Protein AF-A0A7D9IK86-F1 (afdb_monomer_lite)

pLDDT: mean 71.34, std 22.66, range [24.2, 97.75]

Organism: Paramuricea clavata (NCBI:txid317549)

Secondary structure (DSSP, 8-state):
--HHHHHHHHHHHHHHHHHHHHHHHHHHH-TTEEEEEEEEPTTSS-EEEEEEE--TTS---HHHHHHHHHHTTTSEEEEEETTTSTT-EEESS-----S---HHHHHHHHHHHHTHHHHTT-TTEEEEEEEEEEETTEEEEEEEEEEEESSTT-PBTTPPP---TTTSTTSEEEEEEEEE--SSSS-HHHHGGG-S---TT-EEEETT-S-EEE--EEEE-TT--EEEEE-HHHHS------------S------TTS----SS-----------------------------S----EE---TT--PEEEESSPHHHHHHHHHHHHHHHHHHHHHHHHHHS--GGG-------HHHHHHHHHHHHHHHHHHHHHHHHHHHTPPPEEEEEEEEEEEEEEETTEEEEEEEEEEEEPHHHHHHHHHHHHH-TTS----TTSS--SS--SS-----HHHHHHHH---TTS-EEEEEETTTEEEEEEEE-SGGGGG---PPPPP-------------------PPP-PPP-S-HHHHHHHHTT-S---HHHHHHHHHHHTT---PPPPPTT--SSHHHHHHHTSTTGGGSEEEE-SSS-SS-TT-TTPEEEETTS-EEEEEEEEE--SSTT-PEEEEEEHHHHHHHHHHHH---S-EETT---HHHHHHHHHHHHHHHHHHHHHHHHHHHHHHHHHHHHHHHHHHHHHHHHHHHHHTT-

Structure (mmCIF, N/CA/C/O backbone):
data_AF-A0A7D9IK86-F1
#
_entry.id   AF-A0A7D9IK86-F1
#
loop_
_atom_site.group_PDB
_atom_site.id
_atom_site.type_symbol
_atom_site.label_atom_id
_atom_site.label_alt_id
_atom_site.label_comp_id
_atom_site.label_asym_id
_atom_site.label_entity_id
_atom_site.label_seq_id
_atom_site.pdbx_PDB_ins_code
_atom_site.Cartn_x
_atom_site.Cartn_y
_atom_site.Cartn_z
_atom_site.occupancy
_atom_site.B_iso_or_equiv
_atom_site.auth_seq_id
_atom_site.auth_comp_id
_atom_site.auth_asym_id
_atom_site.auth_atom_id
_atom_site.pdbx_PDB_model_num
ATOM 1 N N . PHE A 1 1 ? 12.919 11.404 -40.402 1.00 71.56 1 PHE A N 1
ATOM 2 C CA . PHE A 1 1 ? 11.493 11.167 -40.094 1.00 71.56 1 PHE A CA 1
ATOM 3 C C . PHE A 1 1 ? 10.765 12.501 -40.085 1.00 71.56 1 PHE A C 1
ATOM 5 O O . PHE A 1 1 ? 11.312 13.446 -39.528 1.00 71.56 1 PHE A O 1
ATOM 12 N N . SER A 1 2 ? 9.605 12.622 -40.743 1.00 90.88 2 SER A N 1
ATOM 13 C CA . SER A 1 2 ? 8.832 13.872 -40.695 1.00 90.88 2 SER A CA 1
ATOM 14 C C . SER A 1 2 ? 8.316 14.111 -39.265 1.00 90.88 2 SER A C 1
ATOM 16 O O . SER A 1 2 ? 8.012 13.137 -38.571 1.00 90.88 2 SER A O 1
ATOM 18 N N . PRO A 1 3 ? 8.199 15.371 -38.806 1.00 91.88 3 PRO A N 1
ATOM 19 C CA . PRO A 1 3 ? 7.635 15.691 -37.492 1.00 91.88 3 PRO A CA 1
ATOM 20 C C . PRO A 1 3 ? 6.257 15.055 -37.249 1.00 91.88 3 PRO A C 1
ATOM 22 O O . PRO A 1 3 ? 5.982 14.610 -36.140 1.00 91.88 3 PRO A O 1
ATOM 25 N N . LEU A 1 4 ? 5.444 14.933 -38.306 1.00 90.94 4 LEU A N 1
ATOM 26 C CA . LEU A 1 4 ? 4.126 14.297 -38.271 1.00 90.94 4 LEU A CA 1
ATOM 27 C C . LEU A 1 4 ? 4.201 12.820 -37.844 1.00 90.94 4 LEU A C 1
ATOM 29 O O . LEU A 1 4 ? 3.549 12.436 -36.882 1.00 90.94 4 LEU A O 1
ATOM 33 N N . LYS A 1 5 ? 5.085 12.023 -38.469 1.00 91.56 5 LYS A N 1
ATOM 34 C CA . LYS A 1 5 ? 5.265 10.599 -38.121 1.00 91.56 5 LYS A CA 1
ATOM 35 C C . LYS A 1 5 ? 5.708 10.407 -36.671 1.00 91.56 5 LYS A C 1
ATOM 37 O O . LYS A 1 5 ? 5.304 9.455 -36.018 1.00 91.56 5 LYS A O 1
ATOM 42 N N . LYS A 1 6 ? 6.542 11.319 -36.158 1.00 90.69 6 LYS A N 1
ATOM 43 C CA . LYS A 1 6 ? 6.999 11.282 -34.762 1.00 90.69 6 LYS A CA 1
ATOM 44 C C . LYS A 1 6 ? 5.854 11.589 -33.788 1.00 90.69 6 LYS A C 1
ATOM 46 O O . LYS A 1 6 ? 5.774 10.957 -32.741 1.00 90.69 6 LYS A O 1
ATOM 51 N N . ALA A 1 7 ? 4.982 12.540 -34.128 1.00 91.50 7 ALA A N 1
ATOM 52 C CA . ALA A 1 7 ? 3.805 12.871 -33.327 1.00 91.50 7 ALA A CA 1
ATOM 53 C C . ALA A 1 7 ? 2.773 11.728 -33.324 1.00 91.50 7 ALA A C 1
ATOM 55 O O . ALA A 1 7 ? 2.265 11.378 -32.262 1.00 91.50 7 ALA A O 1
ATOM 56 N N . GLU A 1 8 ? 2.529 11.098 -34.477 1.00 93.25 8 GLU A N 1
ATOM 57 C CA . GLU A 1 8 ? 1.676 9.904 -34.600 1.00 93.25 8 GLU A CA 1
ATOM 58 C C . GLU A 1 8 ? 2.206 8.744 -33.743 1.00 93.25 8 GLU A C 1
ATOM 60 O O . GLU A 1 8 ? 1.452 8.126 -32.994 1.00 93.25 8 GLU A O 1
ATOM 65 N N . GLU A 1 9 ? 3.519 8.490 -33.774 1.00 92.12 9 GLU A N 1
ATOM 66 C CA . GLU A 1 9 ? 4.150 7.449 -32.956 1.00 92.12 9 GLU A CA 1
ATOM 67 C C . GLU A 1 9 ? 4.054 7.747 -31.449 1.00 92.12 9 GLU A C 1
ATOM 69 O O . GLU A 1 9 ? 3.811 6.842 -30.649 1.00 92.12 9 GLU A O 1
ATOM 74 N N . MET A 1 10 ? 4.214 9.012 -31.044 1.00 90.75 10 MET A N 1
ATOM 75 C CA . MET A 1 10 ? 4.038 9.429 -29.647 1.00 90.75 10 MET A CA 1
ATOM 76 C C . MET A 1 10 ? 2.599 9.234 -29.173 1.00 90.75 10 MET A C 1
ATOM 78 O O . MET A 1 10 ? 2.389 8.669 -28.101 1.00 90.75 10 MET A O 1
ATOM 82 N N . LEU A 1 11 ? 1.621 9.650 -29.981 1.00 93.44 11 LEU A N 1
ATOM 83 C CA . LEU A 1 11 ? 0.205 9.479 -29.665 1.00 93.44 11 LEU A CA 1
ATOM 84 C C . LEU A 1 11 ? -0.163 7.994 -29.569 1.00 93.44 11 LEU A C 1
ATOM 86 O O . LEU A 1 11 ? -0.867 7.584 -28.649 1.00 93.44 11 LEU A O 1
ATOM 90 N N . LYS A 1 12 ? 0.367 7.169 -30.478 1.00 93.81 12 LYS A N 1
ATOM 91 C CA . LYS A 1 12 ? 0.191 5.716 -30.444 1.00 93.81 12 LYS A CA 1
ATOM 92 C C . LYS A 1 12 ? 0.750 5.111 -29.153 1.00 93.81 12 LYS A C 1
ATOM 94 O O . LYS A 1 12 ? 0.045 4.364 -28.480 1.00 93.81 12 LYS A O 1
ATOM 99 N N . LYS A 1 13 ? 1.976 5.475 -28.756 1.00 92.88 13 LYS A N 1
ATOM 100 C CA . LYS A 1 13 ? 2.578 5.031 -27.482 1.00 92.88 13 LYS A CA 1
ATOM 101 C C . LYS A 1 13 ? 1.760 5.472 -26.269 1.00 92.88 13 LYS A C 1
ATOM 103 O O . LYS A 1 13 ? 1.597 4.691 -25.337 1.00 92.88 13 LYS A O 1
ATOM 108 N N . GLN A 1 14 ? 1.225 6.692 -26.286 1.00 91.69 14 GLN A N 1
ATOM 109 C CA . GLN A 1 14 ? 0.367 7.197 -25.216 1.00 91.69 14 GLN A CA 1
ATOM 110 C C . GLN A 1 14 ? -0.904 6.351 -25.069 1.00 91.69 14 GLN A C 1
ATOM 112 O O . GLN A 1 14 ? -1.186 5.897 -23.964 1.00 91.69 14 GLN A O 1
ATOM 117 N N . LYS A 1 15 ? -1.605 6.062 -26.175 1.00 95.31 15 LYS A N 1
ATOM 118 C CA . LYS A 1 15 ? -2.797 5.196 -26.169 1.00 95.31 15 LYS A CA 1
ATOM 119 C C . LYS A 1 15 ? -2.499 3.785 -25.661 1.00 95.31 15 LYS A C 1
ATOM 121 O O . LYS A 1 15 ? -3.282 3.224 -24.907 1.00 95.31 15 LYS A O 1
ATOM 126 N N . ILE A 1 16 ? -1.356 3.213 -26.041 1.00 94.94 16 ILE A N 1
ATOM 127 C CA . ILE A 1 16 ? -0.933 1.889 -25.556 1.00 94.94 16 ILE A CA 1
ATOM 128 C C . ILE A 1 16 ? -0.707 1.910 -24.040 1.00 94.94 16 ILE A C 1
ATOM 130 O O . ILE A 1 16 ? -1.156 1.006 -23.339 1.00 94.94 16 ILE A O 1
ATOM 134 N N . ASN A 1 17 ? -0.035 2.939 -23.521 1.00 89.12 17 ASN A N 1
ATOM 135 C CA . ASN A 1 17 ? 0.215 3.068 -22.084 1.00 89.12 17 ASN A CA 1
ATOM 136 C C . ASN A 1 17 ? -1.082 3.263 -21.288 1.00 89.12 17 ASN A C 1
ATOM 138 O O . ASN A 1 17 ? -1.233 2.689 -20.212 1.00 89.12 17 ASN A O 1
ATOM 142 N N . GLU A 1 18 ? -2.021 4.039 -21.826 1.00 92.06 18 GLU A N 1
ATOM 143 C CA . GLU A 1 18 ? -3.348 4.227 -21.243 1.00 92.06 18 GLU A CA 1
ATOM 144 C C . GLU A 1 18 ? -4.137 2.912 -21.195 1.00 92.06 18 GLU A C 1
ATOM 146 O O . GLU A 1 18 ? -4.621 2.528 -20.131 1.00 92.06 18 GLU A O 1
ATOM 151 N N . ALA A 1 19 ? -4.173 2.171 -22.306 1.00 95.31 19 ALA A N 1
ATOM 152 C CA . ALA A 1 19 ? -4.814 0.861 -22.382 1.00 95.31 19 ALA A CA 1
ATOM 153 C C . ALA A 1 19 ? -4.221 -0.130 -21.367 1.00 95.31 19 ALA A C 1
ATOM 155 O O . ALA A 1 19 ? -4.961 -0.806 -20.657 1.00 95.31 19 ALA A O 1
ATOM 156 N N . ARG A 1 20 ? -2.888 -0.178 -21.233 1.00 91.56 20 ARG A N 1
ATOM 157 C CA . ARG A 1 20 ? -2.206 -1.013 -20.226 1.00 91.56 20 ARG A CA 1
ATOM 158 C C . ARG A 1 20 ? -2.574 -0.610 -18.797 1.00 91.56 20 ARG A C 1
ATOM 160 O O . ARG A 1 20 ? -2.841 -1.471 -17.970 1.00 91.56 20 ARG A O 1
ATOM 167 N N . SER A 1 21 ? -2.632 0.690 -18.512 1.00 84.81 21 SER A N 1
ATOM 168 C CA . SER A 1 21 ? -3.032 1.188 -17.192 1.00 84.81 21 SER A CA 1
ATOM 169 C C . SER A 1 21 ? -4.482 0.829 -16.848 1.00 84.81 21 SER A C 1
ATOM 171 O O . SER A 1 21 ? -4.774 0.472 -15.706 1.00 84.81 21 SER A O 1
ATOM 173 N N . LEU A 1 22 ? -5.392 0.904 -17.822 1.00 89.81 22 LEU A N 1
ATOM 174 C CA . LEU A 1 22 ? -6.778 0.460 -17.664 1.00 89.81 22 LEU A CA 1
ATOM 175 C C . LEU A 1 22 ? -6.856 -1.056 -17.442 1.00 89.81 22 LEU A C 1
ATOM 177 O O . LEU A 1 22 ? -7.524 -1.487 -16.509 1.00 89.81 22 LEU A O 1
ATOM 181 N N . ALA A 1 23 ? -6.132 -1.849 -18.240 1.00 92.62 23 ALA A N 1
ATOM 182 C CA . ALA A 1 23 ? -6.052 -3.302 -18.090 1.00 92.62 23 ALA A CA 1
ATOM 183 C C . ALA A 1 23 ? -5.640 -3.715 -16.670 1.00 92.62 23 ALA A C 1
ATOM 185 O O . ALA A 1 23 ? -6.336 -4.508 -16.042 1.00 92.62 23 ALA A O 1
ATOM 186 N N . SER A 1 24 ? -4.564 -3.131 -16.129 1.00 83.38 24 SER A N 1
ATOM 187 C CA . SER A 1 24 ? -4.113 -3.418 -14.762 1.00 83.38 24 SER A CA 1
ATOM 188 C C . SER A 1 24 ? -5.178 -3.095 -13.712 1.00 83.38 24 SER A C 1
ATOM 190 O O . SER A 1 24 ? -5.431 -3.908 -12.828 1.00 83.38 24 SER A O 1
ATOM 192 N N . ARG A 1 25 ? -5.853 -1.942 -13.822 1.00 79.25 25 ARG A N 1
ATOM 193 C CA . ARG A 1 25 ? -6.941 -1.578 -12.896 1.00 79.25 25 ARG A CA 1
ATOM 194 C C . ARG A 1 25 ? -8.123 -2.537 -12.984 1.00 79.25 25 ARG A C 1
ATOM 196 O O . ARG A 1 25 ? -8.694 -2.883 -11.955 1.00 79.25 25 ARG A O 1
ATOM 203 N N . PHE A 1 26 ? -8.470 -2.971 -14.192 1.00 91.69 26 PHE A N 1
ATOM 204 C CA . PHE A 1 26 ? -9.552 -3.922 -14.401 1.00 91.69 26 PHE A CA 1
ATOM 205 C C . PHE A 1 26 ? -9.257 -5.272 -13.751 1.00 91.69 26 PHE A C 1
ATOM 207 O O . PHE A 1 26 ? -10.103 -5.787 -13.027 1.00 91.69 26 PHE A O 1
ATOM 214 N N . MET A 1 27 ? -8.056 -5.818 -13.970 1.00 89.69 27 MET A N 1
ATOM 215 C CA . MET A 1 27 ? -7.642 -7.101 -13.390 1.00 89.69 27 MET A CA 1
ATOM 216 C C . MET A 1 27 ? -7.656 -7.061 -11.859 1.00 89.69 27 MET A C 1
ATOM 218 O O . MET A 1 27 ? -8.155 -7.985 -11.229 1.00 89.69 27 MET A O 1
ATOM 222 N N . LEU A 1 28 ? -7.186 -5.962 -11.257 1.00 76.00 28 LEU A N 1
ATOM 223 C CA . LEU A 1 28 ? -7.213 -5.782 -9.800 1.00 76.00 28 LEU A CA 1
ATOM 224 C C . LEU A 1 28 ? -8.637 -5.759 -9.228 1.00 76.00 28 LEU A C 1
ATOM 226 O O . LEU A 1 28 ? -8.865 -6.272 -8.137 1.00 76.00 28 LEU A O 1
ATOM 230 N N . ALA A 1 29 ? -9.591 -5.175 -9.956 1.00 77.31 29 ALA A N 1
ATOM 231 C CA . ALA A 1 29 ? -10.984 -5.097 -9.525 1.00 77.31 29 ALA A CA 1
ATOM 232 C C . ALA A 1 29 ? -11.783 -6.390 -9.781 1.00 77.31 29 ALA A C 1
ATOM 234 O O . ALA A 1 29 ? -12.860 -6.554 -9.215 1.00 77.31 29 ALA A O 1
ATOM 235 N N . ASN A 1 30 ? -11.286 -7.298 -10.630 1.00 84.50 30 ASN A N 1
ATOM 236 C CA . ASN A 1 30 ? -12.035 -8.460 -11.112 1.00 84.50 30 ASN A CA 1
ATOM 237 C C . ASN A 1 30 ? -11.203 -9.747 -10.968 1.00 84.50 30 ASN A C 1
ATOM 239 O O . ASN A 1 30 ? -10.552 -10.159 -11.927 1.00 84.50 30 ASN A O 1
ATOM 243 N N . PRO A 1 31 ? -11.245 -10.432 -9.810 1.00 78.25 31 PRO A N 1
ATOM 244 C CA . PRO A 1 31 ? -10.368 -11.573 -9.517 1.00 78.25 31 PRO A CA 1
ATOM 245 C C . PRO A 1 31 ? -10.557 -12.801 -10.428 1.00 78.25 31 PRO A C 1
ATOM 247 O O . PRO A 1 31 ? -9.669 -13.647 -10.493 1.00 78.25 31 PRO A O 1
ATOM 250 N N . PHE A 1 32 ? -11.678 -12.913 -11.148 1.00 80.81 32 PHE A N 1
ATOM 251 C CA . PHE A 1 32 ? -11.906 -13.972 -12.148 1.00 80.81 32 PHE A CA 1
ATOM 252 C C . PHE A 1 32 ? -11.280 -13.660 -13.522 1.00 80.81 32 PHE A C 1
ATOM 254 O O . PHE A 1 32 ? -11.192 -14.533 -14.390 1.00 80.81 32 PHE A O 1
ATOM 261 N N . CYS A 1 33 ? -10.850 -12.415 -13.744 1.00 90.38 33 CYS A N 1
ATOM 262 C CA . CYS A 1 33 ? -10.128 -12.013 -14.942 1.00 90.38 33 CYS A CA 1
ATOM 263 C C . CYS A 1 33 ? -8.655 -12.418 -14.802 1.00 90.38 33 CYS A C 1
ATOM 265 O O . CYS A 1 33 ? -7.905 -11.815 -14.040 1.00 90.38 33 CYS A O 1
ATOM 267 N N . ILE A 1 34 ? -8.225 -13.414 -15.577 1.00 88.88 34 ILE A N 1
ATOM 268 C CA . ILE A 1 34 ? -6.842 -13.912 -15.577 1.00 88.88 34 ILE A CA 1
ATOM 269 C C . ILE A 1 34 ? -5.887 -12.911 -16.232 1.00 88.88 34 ILE A C 1
ATOM 271 O O . ILE A 1 34 ? -4.724 -12.826 -15.850 1.00 88.88 34 ILE A O 1
ATOM 275 N N . GLY A 1 35 ? -6.358 -12.159 -17.228 1.00 92.31 35 GLY A N 1
ATOM 276 C CA . GLY A 1 35 ? -5.518 -11.203 -17.940 1.00 92.31 35 GLY A CA 1
ATOM 277 C C . GLY A 1 35 ? -6.316 -10.238 -18.804 1.00 92.31 35 GLY A C 1
ATOM 278 O O . GLY A 1 35 ? -7.325 -10.622 -19.388 1.00 92.31 35 GLY A O 1
ATOM 279 N N . VAL A 1 36 ? -5.840 -9.003 -18.953 1.00 96.00 36 VAL A N 1
ATOM 280 C CA . VAL A 1 36 ? -6.303 -8.090 -20.005 1.00 96.00 36 VAL A CA 1
ATOM 281 C C . VAL A 1 36 ? -5.106 -7.620 -20.814 1.00 96.00 36 VAL A C 1
ATOM 283 O O . VAL A 1 36 ? -4.233 -6.926 -20.297 1.00 96.00 36 VAL A O 1
ATOM 286 N N . ILE A 1 37 ? -5.063 -7.985 -22.096 1.00 96.69 37 ILE A N 1
ATOM 287 C CA . ILE A 1 37 ? -3.929 -7.673 -22.970 1.00 96.69 37 ILE A CA 1
ATOM 288 C C . ILE A 1 37 ? -4.399 -6.781 -24.125 1.00 96.69 37 ILE A C 1
ATOM 290 O O . ILE A 1 37 ? -5.257 -7.197 -24.910 1.00 96.69 37 ILE A O 1
ATOM 294 N N . PRO A 1 38 ? -3.843 -5.563 -24.271 1.00 97.50 38 PRO A N 1
ATOM 295 C CA . PRO A 1 38 ? -4.098 -4.732 -25.435 1.00 97.50 38 PRO A CA 1
ATOM 296 C C . PRO A 1 38 ? -3.314 -5.251 -26.643 1.00 97.50 38 PRO A C 1
ATOM 298 O O . PRO A 1 38 ? -2.097 -5.433 -26.574 1.00 97.50 38 PRO A O 1
ATOM 301 N N . TYR A 1 39 ? -3.985 -5.401 -27.779 1.00 96.94 39 TYR A N 1
ATOM 302 C CA . TYR A 1 39 ? -3.373 -5.744 -29.061 1.00 96.94 39 TYR A CA 1
ATOM 303 C C . TYR A 1 39 ? -3.649 -4.675 -30.113 1.00 96.94 39 TYR A C 1
ATOM 305 O O . TYR A 1 39 ? -4.716 -4.059 -30.144 1.00 96.94 39 TYR A O 1
ATOM 313 N N . GLU A 1 40 ? -2.690 -4.479 -31.013 1.00 95.00 40 GLU A N 1
ATOM 314 C CA . GLU A 1 40 ? -2.892 -3.637 -32.188 1.00 95.00 40 GLU A CA 1
ATOM 315 C C . GLU A 1 40 ? -3.724 -4.382 -33.230 1.00 95.00 40 GLU A C 1
ATOM 317 O O . GLU A 1 40 ? -3.474 -5.550 -33.534 1.00 95.00 40 GLU A O 1
ATOM 322 N N . ASN A 1 41 ? -4.709 -3.700 -33.809 1.00 91.19 41 ASN A N 1
ATOM 323 C CA . ASN A 1 41 ? -5.423 -4.228 -34.960 1.00 91.19 41 ASN A CA 1
ATOM 324 C C . ASN A 1 41 ? -4.627 -3.925 -36.227 1.00 91.19 41 ASN A C 1
ATOM 326 O O . ASN A 1 41 ? -4.424 -2.763 -36.580 1.00 91.19 41 ASN A O 1
ATOM 330 N N . VAL A 1 42 ? -4.206 -4.966 -36.946 1.00 85.25 42 VAL A N 1
ATOM 331 C CA . VAL A 1 42 ? -3.492 -4.799 -38.218 1.00 85.25 42 VAL A CA 1
ATOM 332 C C . VAL A 1 42 ? -4.358 -3.973 -39.179 1.00 85.25 42 VAL A C 1
ATOM 334 O O . VAL A 1 42 ? -5.455 -4.381 -39.557 1.00 85.25 42 VAL A O 1
ATOM 337 N N . GLY A 1 43 ? -3.872 -2.785 -39.549 1.00 84.00 43 GLY A N 1
ATOM 338 C CA . GLY A 1 43 ? -4.555 -1.870 -40.469 1.00 84.00 43 GLY A CA 1
ATOM 339 C C . GLY A 1 43 ? -5.618 -0.951 -39.850 1.00 84.00 43 GLY A C 1
ATOM 340 O O . GLY A 1 43 ? -6.306 -0.267 -40.606 1.00 84.00 43 GLY A O 1
ATOM 341 N N . LYS A 1 44 ? -5.765 -0.899 -38.517 1.00 86.81 44 LYS A N 1
ATOM 342 C CA . LYS A 1 44 ? -6.657 0.054 -37.828 1.00 86.81 44 LYS A CA 1
ATOM 343 C C . LYS A 1 44 ? -5.916 0.792 -36.708 1.00 86.81 44 LYS A C 1
ATOM 345 O O . LYS A 1 44 ? -5.140 0.189 -35.979 1.00 86.81 44 LYS A O 1
ATOM 350 N N . ASP A 1 45 ? -6.237 2.070 -36.503 1.00 88.00 45 ASP A N 1
ATOM 351 C CA . ASP A 1 45 ? -5.698 2.906 -35.407 1.00 88.00 45 ASP A CA 1
ATOM 352 C C . ASP A 1 45 ? -6.374 2.652 -34.041 1.00 88.00 45 ASP A C 1
ATOM 354 O O . ASP A 1 45 ? -6.336 3.489 -33.133 1.00 88.00 45 ASP A O 1
ATOM 358 N N . THR A 1 46 ? -7.022 1.497 -33.886 1.00 93.00 46 THR A N 1
ATOM 359 C CA . THR A 1 46 ? -7.749 1.100 -32.677 1.00 93.00 46 THR A CA 1
ATOM 360 C C . THR A 1 46 ? -7.058 -0.083 -32.013 1.00 93.00 46 THR A C 1
ATOM 362 O O . THR A 1 46 ? -6.616 -1.015 -32.690 1.00 93.00 46 THR A O 1
ATOM 365 N N . LEU A 1 47 ? -7.003 -0.078 -30.683 1.00 96.94 47 LEU A N 1
ATOM 366 C CA . LEU A 1 47 ? -6.545 -1.225 -29.901 1.00 96.94 47 LEU A CA 1
ATOM 367 C C . LEU A 1 47 ? -7.731 -2.138 -29.571 1.00 96.94 47 LEU A C 1
ATOM 369 O O . LEU A 1 47 ? -8.859 -1.665 -29.411 1.00 96.94 47 LEU A O 1
ATOM 373 N N . THR A 1 48 ? -7.459 -3.436 -29.474 1.00 97.69 48 THR A N 1
ATOM 374 C CA . THR A 1 48 ? -8.398 -4.427 -28.942 1.00 97.69 48 THR A CA 1
ATOM 375 C C . THR A 1 48 ? -7.932 -4.867 -27.561 1.00 97.69 48 THR A C 1
ATOM 377 O O . THR A 1 48 ? -6.808 -5.345 -27.428 1.00 97.69 48 THR A O 1
ATOM 380 N N . MET A 1 49 ? -8.787 -4.727 -26.552 1.00 97.75 49 MET A N 1
ATOM 381 C CA . MET A 1 49 ? -8.590 -5.255 -25.204 1.00 97.75 49 MET A CA 1
ATOM 382 C C . MET A 1 49 ? -9.072 -6.702 -25.179 1.00 97.75 49 MET A C 1
ATOM 384 O O . MET A 1 49 ? -10.273 -6.954 -25.193 1.00 97.75 49 MET A O 1
ATOM 388 N N . CYS A 1 50 ? -8.145 -7.656 -25.183 1.00 97.25 50 CYS A N 1
ATOM 389 C CA . CYS A 1 50 ? -8.487 -9.067 -25.023 1.00 97.25 50 CYS A CA 1
ATOM 390 C C . CYS A 1 50 ? -8.594 -9.385 -23.532 1.00 97.25 50 CYS A C 1
ATOM 392 O O . CYS A 1 50 ? -7.590 -9.295 -22.823 1.00 97.25 50 CYS A O 1
ATOM 394 N N . VAL A 1 51 ? -9.798 -9.714 -23.068 1.00 96.50 51 VAL A N 1
ATOM 395 C CA . VAL A 1 51 ? -10.112 -10.030 -21.672 1.00 96.50 51 VAL A CA 1
ATOM 396 C C . VAL A 1 51 ? -10.182 -11.547 -21.526 1.00 96.50 51 VAL A C 1
ATOM 398 O O . VAL A 1 51 ? -11.086 -12.196 -22.056 1.00 96.50 51 VAL A O 1
ATOM 401 N N . TYR A 1 52 ? -9.199 -12.104 -20.825 1.00 94.56 52 TYR A N 1
ATOM 402 C CA . TYR A 1 52 ? -9.045 -13.527 -20.561 1.00 94.56 52 TYR A CA 1
ATOM 403 C C . TYR A 1 52 ? -9.683 -13.864 -19.217 1.00 94.56 52 TYR A C 1
ATOM 405 O O . TYR A 1 52 ? -9.249 -13.361 -18.179 1.00 94.56 52 TYR A O 1
ATOM 413 N N . VAL A 1 53 ? -10.701 -14.718 -19.228 1.00 92.75 53 VAL A N 1
ATOM 414 C CA . VAL A 1 53 ? -11.477 -15.089 -18.039 1.00 92.75 53 VAL A CA 1
ATOM 415 C C . VAL A 1 53 ? -11.428 -16.598 -17.862 1.00 92.75 53 VAL A C 1
ATOM 417 O O . VAL A 1 53 ? -11.540 -17.354 -18.828 1.00 92.75 53 VAL A O 1
ATOM 420 N N . ASP A 1 54 ? -11.262 -17.029 -16.618 1.00 88.56 54 ASP A N 1
ATOM 421 C CA . ASP A 1 54 ? -11.454 -18.420 -16.230 1.00 88.56 54 ASP A CA 1
ATOM 422 C C . ASP A 1 54 ? -12.863 -18.560 -15.656 1.00 88.56 54 ASP A C 1
ATOM 424 O O . ASP A 1 54 ? -13.123 -18.169 -14.520 1.00 88.56 54 ASP A O 1
ATOM 428 N N . SER A 1 55 ? -13.799 -19.029 -16.479 1.00 87.38 55 SER A N 1
ATOM 429 C CA . SER A 1 55 ? -15.213 -19.124 -16.103 1.00 87.38 55 SER A CA 1
ATOM 430 C C . SER A 1 55 ? -15.573 -20.409 -15.353 1.00 87.38 55 SER A C 1
ATOM 432 O O . SER A 1 55 ? -16.753 -20.649 -15.078 1.00 87.38 55 SER A O 1
ATOM 434 N N . ASP A 1 56 ? -14.594 -21.292 -15.127 1.00 83.31 56 ASP A N 1
ATOM 435 C CA . ASP A 1 56 ? -14.815 -22.685 -14.724 1.00 83.31 56 ASP A CA 1
ATOM 436 C C . ASP A 1 56 ? -15.848 -23.409 -15.628 1.00 83.31 56 ASP A C 1
ATOM 438 O O . ASP A 1 56 ? -16.560 -24.317 -15.203 1.00 83.31 56 ASP A O 1
ATOM 442 N N . GLY A 1 57 ? -15.953 -22.989 -16.897 1.00 85.12 57 GLY A N 1
ATOM 443 C CA . GLY A 1 57 ? -16.863 -23.549 -17.898 1.00 85.12 57 GLY A CA 1
ATOM 444 C C . GLY A 1 57 ? -18.271 -22.945 -17.900 1.00 85.12 57 GLY A C 1
ATOM 445 O O . GLY A 1 57 ? -19.066 -23.283 -18.776 1.00 85.12 57 GLY A O 1
ATOM 446 N N . ASN A 1 58 ? -18.583 -22.025 -16.983 1.00 87.75 58 ASN A N 1
ATOM 447 C CA . ASN A 1 58 ? -19.912 -21.411 -16.866 1.00 87.75 58 ASN A CA 1
ATOM 448 C C . ASN A 1 58 ? -20.140 -20.230 -17.827 1.00 87.75 58 ASN A C 1
ATOM 450 O O . ASN A 1 58 ? -21.220 -19.640 -17.841 1.00 87.75 58 ASN A O 1
ATOM 454 N N . GLY A 1 59 ? -19.143 -19.895 -18.650 1.00 91.00 59 GLY A N 1
ATOM 455 C CA . GLY A 1 59 ? -19.157 -18.697 -19.482 1.00 91.00 59 GLY A CA 1
ATOM 456 C C . GLY A 1 59 ? -18.825 -17.433 -18.686 1.00 91.00 59 GLY A C 1
ATOM 457 O O . GLY A 1 59 ? -18.804 -17.418 -17.457 1.00 91.00 59 GLY A O 1
ATOM 458 N N . ILE A 1 60 ? -18.516 -16.353 -19.399 1.00 93.25 60 ILE A N 1
ATOM 459 C CA . ILE A 1 60 ? -18.001 -15.125 -18.785 1.00 93.25 60 ILE A CA 1
ATOM 460 C C . ILE A 1 60 ? -19.104 -14.423 -17.973 1.00 93.25 60 ILE A C 1
ATOM 462 O O . ILE A 1 60 ? -20.123 -14.052 -18.569 1.00 93.25 60 ILE A O 1
ATOM 466 N N . PRO A 1 61 ? -18.901 -14.181 -16.662 1.00 92.62 61 PRO A N 1
ATOM 467 C CA . PRO A 1 61 ? -19.871 -13.496 -15.808 1.00 92.62 61 PRO A CA 1
ATOM 468 C C . PRO A 1 61 ? -20.327 -12.134 -16.360 1.00 92.62 61 PRO A C 1
ATOM 470 O O . PRO A 1 61 ? -19.534 -11.371 -16.916 1.00 92.62 61 PRO A O 1
ATOM 473 N N . GLN A 1 62 ? -21.625 -11.831 -16.235 1.00 95.19 62 GLN A N 1
ATOM 474 C CA . GLN A 1 62 ? -22.228 -10.623 -16.818 1.00 95.19 62 GLN A CA 1
ATOM 475 C C . GLN A 1 62 ? -21.725 -9.332 -16.157 1.00 95.19 62 GLN A C 1
ATOM 477 O O . GLN A 1 62 ? -21.524 -8.333 -16.839 1.00 95.19 62 GLN A O 1
ATOM 482 N N . ASP A 1 63 ? -21.478 -9.363 -14.852 1.00 91.00 63 ASP A N 1
ATOM 483 C CA . ASP A 1 63 ? -20.888 -8.267 -14.082 1.00 91.00 63 ASP A CA 1
ATOM 484 C C . ASP A 1 63 ? -19.492 -7.888 -14.598 1.00 91.00 63 ASP A C 1
ATOM 486 O O . ASP A 1 63 ? -19.219 -6.709 -14.821 1.00 91.00 63 ASP A O 1
ATOM 490 N N . ILE A 1 64 ? -18.644 -8.876 -14.901 1.00 94.06 64 ILE A N 1
ATOM 491 C CA . ILE A 1 64 ? -17.332 -8.656 -15.530 1.00 94.06 64 ILE A CA 1
ATOM 492 C C . ILE A 1 64 ? -17.505 -8.058 -16.928 1.00 94.06 64 ILE A C 1
ATOM 494 O O . ILE A 1 64 ? -16.767 -7.147 -17.312 1.00 94.06 64 ILE A O 1
ATOM 498 N N . GLN A 1 65 ? -18.491 -8.536 -17.695 1.00 96.75 65 GLN A N 1
ATOM 499 C CA . GLN A 1 65 ? -18.794 -7.969 -19.010 1.00 96.75 65 GLN A CA 1
ATOM 500 C C . GLN A 1 65 ? -19.191 -6.501 -18.942 1.00 96.75 65 GLN A C 1
ATOM 502 O O . GLN A 1 65 ? -18.725 -5.703 -19.758 1.00 96.75 65 GLN A O 1
ATOM 507 N N . ASP A 1 66 ? -20.051 -6.149 -17.997 1.00 96.06 66 ASP A N 1
ATOM 508 C CA . ASP A 1 66 ? -20.561 -4.793 -17.850 1.00 96.06 66 ASP A CA 1
ATOM 509 C C . ASP A 1 66 ? -19.463 -3.858 -17.329 1.00 96.06 66 ASP A C 1
ATOM 511 O O . ASP A 1 66 ? -19.235 -2.804 -17.927 1.00 96.06 66 ASP A O 1
ATOM 515 N N . ALA A 1 67 ? -18.682 -4.298 -16.335 1.00 93.38 67 ALA A N 1
ATOM 516 C CA . ALA A 1 67 ? -17.522 -3.564 -15.834 1.00 93.38 67 ALA A CA 1
ATOM 517 C C . ALA A 1 67 ? -16.471 -3.316 -16.930 1.00 93.38 67 ALA A C 1
ATOM 519 O O . ALA A 1 67 ? -15.893 -2.231 -17.009 1.00 93.38 67 ALA A O 1
ATOM 520 N N . ALA A 1 68 ? -16.218 -4.298 -17.805 1.00 96.38 68 ALA A N 1
ATOM 521 C CA . ALA A 1 68 ? -15.254 -4.143 -18.894 1.00 96.38 68 ALA A CA 1
ATOM 522 C C . ALA A 1 68 ? -15.768 -3.182 -19.968 1.00 96.38 68 ALA A C 1
ATOM 524 O O . ALA A 1 68 ? -15.007 -2.352 -20.457 1.00 96.38 68 ALA A O 1
ATOM 525 N N . LYS A 1 69 ? -17.053 -3.271 -20.337 1.00 97.56 69 LYS A N 1
ATOM 526 C CA . LYS A 1 69 ? -17.678 -2.348 -21.302 1.00 97.56 69 LYS A CA 1
ATOM 527 C C . LYS A 1 69 ? -17.650 -0.911 -20.800 1.00 97.56 69 LYS A C 1
ATOM 529 O O . LYS A 1 69 ? -17.431 -0.006 -21.598 1.00 97.56 69 LYS A O 1
ATOM 534 N N . GLU A 1 70 ? -17.856 -0.711 -19.502 1.00 96.56 70 GLU A N 1
ATOM 535 C CA . GLU A 1 70 ? -17.732 0.600 -18.873 1.00 96.56 70 GLU A CA 1
ATOM 536 C C . GLU A 1 70 ? -16.274 1.083 -18.880 1.00 96.56 70 GLU A C 1
ATOM 538 O O . GLU A 1 70 ? -15.985 2.171 -19.378 1.00 96.56 70 GLU A O 1
ATOM 543 N N . MET A 1 71 ? -15.336 0.266 -18.386 1.00 95.81 71 MET A N 1
ATOM 544 C CA . MET A 1 71 ? -13.932 0.666 -18.235 1.00 95.81 71 MET A CA 1
ATOM 545 C C . MET A 1 71 ? -13.195 0.826 -19.573 1.00 95.81 71 MET A C 1
ATOM 547 O O . MET A 1 71 ? -12.291 1.656 -19.685 1.00 95.81 71 MET A O 1
ATOM 551 N N . PHE A 1 72 ? -13.566 0.046 -20.587 1.00 97.06 72 PHE A N 1
ATOM 552 C CA . PHE A 1 72 ? -12.925 0.021 -21.901 1.00 97.06 72 PHE A CA 1
ATOM 553 C C . PHE A 1 72 ? -13.836 0.549 -23.018 1.00 97.06 72 PHE A C 1
ATOM 555 O O . PHE A 1 72 ? -13.694 0.123 -24.161 1.00 97.06 72 PHE A O 1
ATOM 562 N N . ALA A 1 73 ? -14.746 1.483 -22.718 1.00 96.81 73 ALA A N 1
ATOM 563 C CA . ALA A 1 73 ? -15.721 2.020 -23.678 1.00 96.81 73 ALA A CA 1
ATOM 564 C C . ALA A 1 73 ? -15.098 2.568 -24.983 1.00 96.81 73 ALA A C 1
ATOM 566 O O . ALA A 1 73 ? -15.722 2.510 -26.043 1.00 96.81 73 ALA A O 1
ATOM 567 N N . ASP A 1 74 ? -13.854 3.056 -24.918 1.00 95.62 74 ASP A N 1
ATOM 568 C CA . ASP A 1 74 ? -13.105 3.593 -26.063 1.00 95.62 74 ASP A CA 1
ATOM 569 C C . ASP A 1 74 ? -12.324 2.529 -26.863 1.00 95.62 74 ASP A C 1
ATOM 571 O O . ASP A 1 74 ? -11.636 2.851 -27.839 1.00 95.62 74 ASP A O 1
ATOM 575 N N . TYR A 1 75 ? -12.408 1.258 -26.467 1.00 96.31 75 TYR A N 1
ATOM 576 C CA . TYR A 1 75 ? -11.655 0.156 -27.055 1.00 96.31 75 TYR A CA 1
ATOM 577 C C . TYR A 1 75 ? -12.578 -0.944 -27.579 1.00 96.31 75 TYR A C 1
ATOM 579 O O . TYR A 1 75 ? -13.699 -1.141 -27.119 1.00 96.31 75 TYR A O 1
ATOM 587 N N . VAL A 1 76 ? -12.084 -1.714 -28.550 1.00 96.75 76 VAL A N 1
ATOM 588 C CA . VAL A 1 76 ? -12.757 -2.956 -28.946 1.00 96.75 76 VAL A CA 1
ATOM 589 C C . VAL A 1 76 ? -12.449 -4.002 -27.883 1.00 96.75 76 VAL A C 1
ATOM 591 O O . VAL A 1 76 ? -11.283 -4.199 -27.561 1.00 96.75 76 VAL A O 1
ATOM 594 N N . ILE A 1 77 ? -13.460 -4.678 -27.349 1.00 97.62 77 ILE A N 1
ATOM 595 C CA . ILE A 1 77 ? -13.262 -5.754 -26.374 1.00 97.62 77 ILE A CA 1
ATOM 596 C C . ILE A 1 77 ? -13.382 -7.091 -27.098 1.00 97.62 77 ILE A C 1
ATOM 598 O O . ILE A 1 77 ? -14.335 -7.306 -27.848 1.00 97.62 77 ILE A O 1
ATOM 602 N N . ASP A 1 78 ? -12.414 -7.970 -26.869 1.00 96.81 78 ASP A N 1
ATOM 603 C CA . ASP A 1 78 ? -12.428 -9.356 -27.325 1.00 96.81 78 ASP A CA 1
ATOM 604 C C . ASP A 1 78 ? -12.426 -10.276 -26.104 1.00 96.81 78 ASP A C 1
ATOM 606 O O . ASP A 1 78 ? -11.666 -10.069 -25.158 1.00 96.81 78 ASP A O 1
ATOM 610 N N . TRP A 1 79 ? -13.324 -11.251 -26.099 1.00 95.44 79 TRP A N 1
ATOM 611 C CA . TRP A 1 79 ? -13.644 -12.056 -24.926 1.00 95.44 79 TRP A CA 1
ATOM 612 C C . TRP A 1 79 ? -13.074 -13.454 -25.090 1.00 95.44 79 TRP A C 1
ATOM 614 O O . TRP A 1 79 ? -13.423 -14.158 -26.037 1.00 95.44 79 TRP A O 1
ATOM 624 N N . ILE A 1 80 ? -12.217 -13.870 -24.160 1.00 93.50 80 ILE A N 1
ATOM 625 C CA . ILE A 1 80 ? -11.540 -15.162 -24.237 1.00 93.50 80 ILE A CA 1
ATOM 626 C C . ILE A 1 80 ? -11.825 -15.940 -22.959 1.00 93.50 80 ILE A C 1
ATOM 628 O O . ILE A 1 80 ? -11.227 -15.699 -21.913 1.00 93.50 80 ILE A O 1
ATOM 632 N N . ASP A 1 81 ? -12.742 -16.897 -23.064 1.00 91.62 81 ASP A N 1
ATOM 633 C CA . ASP A 1 81 ? -12.962 -17.896 -22.025 1.00 91.62 81 ASP A CA 1
ATOM 634 C C . ASP A 1 81 ? -11.918 -19.011 -22.169 1.00 91.62 81 ASP A C 1
ATOM 636 O O . ASP A 1 81 ? -11.903 -19.759 -23.154 1.00 91.62 81 ASP A O 1
ATOM 640 N N . LEU A 1 82 ? -11.023 -19.101 -21.188 1.00 88.56 82 LEU A N 1
ATOM 641 C CA . LEU A 1 82 ? -9.895 -20.028 -21.210 1.00 88.56 82 LEU A CA 1
ATOM 642 C C . LEU A 1 82 ? -10.335 -21.499 -21.141 1.00 88.56 82 LEU A C 1
ATOM 644 O O . LEU A 1 82 ? -9.625 -22.360 -21.656 1.00 88.56 82 LEU A O 1
ATOM 648 N N . GLN A 1 83 ? -11.512 -21.790 -20.577 1.00 83.75 83 GLN A N 1
ATOM 649 C CA . GLN A 1 83 ? -12.058 -23.151 -20.483 1.00 83.75 83 GLN A CA 1
ATOM 650 C C . GLN A 1 83 ? -12.698 -23.606 -21.799 1.00 83.75 83 GLN A C 1
ATOM 652 O O . GLN A 1 83 ? -12.723 -24.794 -22.115 1.00 83.75 83 GLN A O 1
ATOM 657 N N . GLN A 1 84 ? -13.210 -22.661 -22.591 1.00 84.56 84 GLN A N 1
ATOM 658 C CA . GLN A 1 84 ? -13.892 -22.953 -23.854 1.00 84.56 84 GLN A CA 1
ATOM 659 C C . GLN A 1 84 ? -12.953 -22.951 -25.067 1.00 84.56 84 GLN A C 1
ATOM 661 O O . GLN A 1 84 ? -13.391 -23.268 -26.174 1.00 84.56 84 GLN A O 1
ATOM 666 N N . ARG A 1 85 ? -11.671 -22.606 -24.886 1.00 79.06 85 ARG A N 1
ATOM 667 C CA . ARG A 1 85 ? -10.686 -22.485 -25.968 1.00 79.06 85 ARG A CA 1
ATOM 668 C C . ARG A 1 85 ? -9.814 -23.746 -26.085 1.00 79.06 85 ARG A C 1
ATOM 670 O O . ARG A 1 85 ? -8.777 -23.832 -25.431 1.00 79.06 85 ARG A O 1
ATOM 677 N N . PRO A 1 86 ? -10.136 -24.714 -26.961 1.00 65.12 86 PRO A N 1
ATOM 678 C CA . PRO A 1 86 ? -9.158 -25.720 -27.369 1.00 65.12 86 PRO A CA 1
ATOM 679 C C . PRO A 1 86 ? -8.053 -25.040 -28.206 1.00 65.12 86 PRO A C 1
ATOM 681 O O . PRO A 1 86 ? -8.399 -24.281 -29.113 1.00 65.12 86 PRO A O 1
ATOM 684 N N . PRO A 1 87 ? -6.741 -25.272 -27.976 1.00 60.66 87 PRO A N 1
ATOM 685 C CA . PRO A 1 87 ? -6.081 -26.189 -27.043 1.00 60.66 87 PRO A CA 1
ATOM 686 C C . PRO A 1 87 ? -5.380 -25.460 -25.872 1.00 60.66 87 PRO A C 1
ATOM 688 O O . PRO A 1 87 ? -4.250 -25.813 -25.531 1.00 60.66 87 PRO A O 1
ATOM 691 N N . CYS A 1 88 ? -5.992 -24.427 -25.281 1.00 69.44 88 CYS A N 1
ATOM 692 C CA . CYS A 1 88 ? -5.379 -23.690 -24.175 1.00 69.44 88 CYS A CA 1
ATOM 693 C C . CYS A 1 88 ? -5.170 -24.642 -22.991 1.00 69.44 88 CYS A C 1
ATOM 695 O O . CYS A 1 88 ? -6.119 -25.085 -22.342 1.00 69.44 88 CYS A O 1
ATOM 697 N N . LYS A 1 89 ? -3.915 -25.030 -22.745 1.00 73.62 89 LYS A N 1
ATOM 698 C CA . LYS A 1 89 ? -3.607 -25.973 -21.675 1.00 73.62 89 LYS A CA 1
ATOM 699 C C . LYS A 1 89 ? -3.597 -25.213 -20.358 1.00 73.62 89 LYS A C 1
ATOM 701 O O . LYS A 1 89 ? -2.730 -24.371 -20.131 1.00 73.62 89 LYS A O 1
ATOM 706 N N . ILE A 1 90 ? -4.539 -25.545 -19.486 1.00 72.31 90 ILE A N 1
ATOM 707 C CA . ILE A 1 90 ? -4.532 -25.078 -18.102 1.00 72.31 90 ILE A CA 1
ATOM 708 C C . ILE A 1 90 ? -3.464 -25.874 -17.371 1.00 72.31 90 ILE A C 1
ATOM 710 O O . ILE A 1 90 ? -3.595 -27.084 -17.172 1.00 72.31 90 ILE A O 1
ATOM 714 N N . VAL A 1 91 ? -2.368 -25.210 -17.028 1.00 70.50 91 VAL A N 1
ATOM 715 C CA . VAL A 1 91 ? -1.269 -25.833 -16.293 1.00 70.50 91 VAL A CA 1
ATOM 716 C C . VAL A 1 91 ? -1.412 -25.406 -14.838 1.00 70.50 91 VAL A C 1
ATOM 718 O O . VAL A 1 91 ? -1.076 -24.282 -14.487 1.00 70.50 91 VAL A O 1
ATOM 721 N N . SER A 1 92 ? -1.972 -26.278 -13.998 1.00 63.59 92 SER A N 1
ATOM 722 C CA . SER A 1 92 ? -2.120 -26.045 -12.549 1.00 63.59 92 SER A CA 1
ATOM 723 C C . SER A 1 92 ? -0.862 -26.413 -11.759 1.00 63.59 92 SER A C 1
ATOM 725 O O . SER A 1 92 ? -0.602 -25.882 -10.680 1.00 63.59 92 SER A O 1
ATOM 727 N N . GLU A 1 93 ? -0.066 -27.319 -12.318 1.00 61.50 93 GLU A N 1
ATOM 728 C CA . GLU A 1 93 ? 1.248 -27.702 -11.833 1.00 61.50 93 GLU A CA 1
ATOM 729 C C . GLU A 1 93 ? 2.210 -27.546 -13.003 1.00 61.50 93 GLU A C 1
ATOM 731 O O . GLU A 1 93 ? 2.057 -28.217 -14.029 1.00 61.50 93 GLU A O 1
ATOM 736 N N . LEU A 1 94 ? 3.215 -26.671 -12.862 1.00 62.91 94 LEU A N 1
ATOM 737 C CA . LEU A 1 94 ? 4.392 -26.766 -13.721 1.00 62.91 94 LEU A CA 1
ATOM 738 C C . LEU A 1 94 ? 4.848 -28.211 -13.599 1.00 62.91 94 LEU A C 1
ATOM 740 O O . LEU A 1 94 ? 4.826 -28.688 -12.463 1.00 62.91 94 LEU A O 1
ATOM 744 N N . PRO A 1 95 ? 5.194 -28.904 -14.702 1.00 57.47 95 PRO A N 1
ATOM 745 C CA . PRO A 1 95 ? 5.630 -30.288 -14.645 1.00 57.47 95 PRO A CA 1
ATOM 746 C C . PRO A 1 95 ? 6.696 -30.381 -13.562 1.00 57.47 95 PRO A C 1
ATOM 748 O O . PRO A 1 95 ? 7.840 -29.966 -13.752 1.00 57.47 95 PRO A O 1
ATOM 751 N N . SER A 1 96 ? 6.272 -30.827 -12.374 1.00 46.44 96 SER A N 1
ATOM 752 C CA . SER A 1 96 ? 7.164 -31.004 -11.253 1.00 46.44 96 SER A CA 1
ATOM 753 C C . SER A 1 96 ? 8.153 -32.001 -11.793 1.00 46.44 96 SER A C 1
ATOM 755 O O . SER A 1 96 ? 7.748 -32.956 -12.462 1.00 46.44 96 SER A O 1
ATOM 757 N N . SER A 1 97 ? 9.439 -31.707 -11.636 1.00 46.44 97 SER A N 1
ATOM 758 C CA . SER A 1 97 ? 10.520 -32.584 -12.046 1.00 46.44 97 SER A CA 1
ATOM 759 C C . SER A 1 97 ? 10.215 -33.976 -11.499 1.00 46.44 97 SER A C 1
ATOM 761 O O . SER A 1 97 ? 10.528 -34.300 -10.355 1.00 46.44 97 SER A O 1
ATOM 763 N N . LYS A 1 98 ? 9.517 -34.808 -12.279 1.00 48.16 98 LYS A N 1
ATOM 764 C CA . LYS A 1 98 ? 9.113 -36.153 -11.895 1.00 48.16 98 LYS A CA 1
ATOM 765 C C . LYS A 1 98 ? 10.395 -36.955 -11.923 1.00 48.16 98 LYS A C 1
ATOM 767 O O . LYS A 1 98 ? 10.699 -37.596 -12.915 1.00 48.16 98 LYS A O 1
ATOM 772 N N . LYS A 1 99 ? 11.202 -36.818 -10.868 1.00 47.47 99 LYS A N 1
ATOM 773 C CA . LYS A 1 99 ? 12.483 -37.485 -10.612 1.00 47.47 99 LYS A CA 1
ATOM 774 C C . LYS A 1 99 ? 13.412 -37.638 -11.821 1.00 47.47 99 LYS A C 1
ATOM 776 O O . LYS A 1 99 ? 14.271 -38.515 -11.814 1.00 47.47 99 LYS A O 1
ATOM 781 N N . GLN A 1 100 ? 13.323 -36.775 -12.826 1.00 50.22 100 GLN A N 1
ATOM 782 C CA . GLN A 1 100 ? 14.399 -36.635 -13.787 1.00 50.22 100 GLN A CA 1
ATOM 783 C C . GLN A 1 100 ? 15.422 -35.709 -13.137 1.00 50.22 100 GLN A C 1
ATOM 785 O O . GLN A 1 100 ? 15.415 -34.496 -13.319 1.00 50.22 100 GLN A O 1
ATOM 790 N N . ASN A 1 101 ? 16.279 -36.311 -12.305 1.00 51.25 101 ASN A N 1
ATOM 791 C CA . ASN A 1 101 ? 17.478 -35.714 -11.707 1.00 51.25 101 ASN A CA 1
ATOM 792 C C . ASN A 1 101 ? 18.534 -35.405 -12.792 1.00 51.25 101 ASN A C 1
ATOM 794 O O . ASN A 1 101 ? 19.713 -35.730 -12.647 1.00 51.25 101 ASN A O 1
ATOM 798 N N . GLY A 1 102 ? 18.114 -34.827 -13.917 1.00 77.75 102 GLY A N 1
ATOM 799 C CA . GLY A 1 102 ? 19.002 -34.357 -14.961 1.00 77.75 102 GLY A CA 1
ATOM 800 C C . GLY A 1 102 ? 19.653 -33.071 -14.481 1.00 77.75 102 GLY A C 1
ATOM 801 O O . GLY A 1 102 ? 18.987 -32.044 -14.354 1.00 77.75 102 GLY A O 1
ATOM 802 N N . LYS A 1 103 ? 20.961 -33.120 -14.219 1.00 87.31 103 LYS A N 1
ATOM 803 C CA . LYS A 1 103 ? 21.781 -31.936 -13.919 1.00 87.31 103 LYS A CA 1
ATOM 804 C C . LYS A 1 103 ? 21.511 -30.794 -14.916 1.00 87.31 103 LYS A C 1
ATOM 806 O O . LYS A 1 103 ? 21.431 -29.642 -14.513 1.00 87.31 103 LYS A O 1
ATOM 811 N N . GLU A 1 104 ? 21.282 -31.141 -16.181 1.00 88.88 104 GLU A N 1
ATOM 812 C CA . GLU A 1 104 ? 20.994 -30.213 -17.279 1.00 88.88 104 GLU A CA 1
ATOM 813 C C . GLU A 1 104 ? 19.694 -29.418 -17.083 1.00 88.88 104 GLU A C 1
ATOM 815 O O . GLU A 1 104 ? 19.684 -28.208 -17.286 1.00 88.88 104 GLU A O 1
ATOM 820 N N . LEU A 1 105 ? 18.613 -30.057 -16.623 1.00 88.81 105 LEU A N 1
ATOM 821 C CA . LEU A 1 105 ? 17.320 -29.396 -16.416 1.00 88.81 105 LEU A CA 1
ATOM 822 C C . LEU A 1 105 ? 17.375 -28.447 -15.211 1.00 88.81 105 LEU A C 1
ATOM 824 O O . LEU A 1 105 ? 16.836 -27.347 -15.258 1.00 88.81 105 LEU A O 1
ATOM 828 N N . SER A 1 106 ? 18.113 -28.828 -14.162 1.00 86.94 106 SER A N 1
ATOM 829 C CA . SER A 1 106 ? 18.395 -27.945 -13.022 1.00 86.94 106 SER A CA 1
ATOM 830 C C . SER A 1 106 ? 19.266 -26.745 -13.416 1.00 86.94 106 SER A C 1
ATOM 832 O O . SER A 1 106 ? 18.995 -25.620 -12.989 1.00 86.94 106 SER A O 1
ATOM 834 N N . ASP A 1 107 ? 20.287 -26.960 -14.250 1.00 90.06 107 ASP A N 1
ATOM 835 C CA . ASP A 1 107 ? 21.138 -25.884 -14.760 1.00 90.06 107 ASP A CA 1
ATOM 836 C C . ASP A 1 107 ? 20.358 -24.939 -15.693 1.00 90.06 107 ASP A C 1
ATOM 838 O O . ASP A 1 107 ? 20.549 -23.718 -15.621 1.00 90.06 107 ASP A O 1
ATOM 842 N N . LEU A 1 108 ? 19.420 -25.463 -16.492 1.00 91.19 108 LEU A N 1
ATOM 843 C CA . LEU A 1 108 ? 18.498 -24.654 -17.287 1.00 91.19 108 LEU A CA 1
ATOM 844 C C . LEU A 1 108 ? 17.530 -23.862 -16.405 1.00 91.19 108 LEU A C 1
ATOM 846 O O . LEU A 1 108 ? 17.419 -22.654 -16.596 1.00 91.19 108 LEU A O 1
ATOM 850 N N . SER A 1 109 ? 16.901 -24.476 -15.399 1.00 89.81 109 SER A N 1
ATOM 851 C CA . SER A 1 109 ? 16.023 -23.759 -14.461 1.00 89.81 109 SER A CA 1
ATOM 852 C C . SER A 1 109 ? 16.746 -22.588 -13.795 1.00 89.81 109 SER A C 1
ATOM 854 O O . SER A 1 109 ? 16.253 -21.465 -13.827 1.00 89.81 109 SER A O 1
ATOM 856 N N . ARG A 1 110 ? 17.977 -22.799 -13.308 1.00 88.88 110 ARG A N 1
ATOM 857 C CA . ARG A 1 110 ? 18.807 -21.722 -12.738 1.00 88.88 110 ARG A CA 1
ATOM 858 C C . ARG A 1 110 ? 19.137 -20.635 -13.768 1.00 88.88 110 ARG A C 1
ATOM 860 O O . ARG A 1 110 ? 19.312 -19.466 -13.422 1.00 88.88 110 ARG A O 1
ATOM 867 N N . THR A 1 111 ? 19.278 -21.012 -15.036 1.00 91.12 111 THR A N 1
ATOM 868 C CA . THR A 1 111 ? 19.530 -20.071 -16.134 1.00 91.12 111 THR A CA 1
ATOM 869 C C . THR A 1 111 ? 18.282 -19.246 -16.456 1.00 91.12 111 THR A C 1
ATOM 871 O O . THR A 1 111 ? 18.406 -18.036 -16.649 1.00 91.12 111 THR A O 1
ATOM 874 N N . ILE A 1 112 ? 17.094 -19.859 -16.446 1.00 90.19 112 ILE A N 1
ATOM 875 C CA . ILE A 1 112 ? 15.804 -19.170 -16.577 1.00 90.19 112 ILE A CA 1
ATOM 876 C C . ILE A 1 112 ? 15.617 -18.203 -15.411 1.00 90.19 112 ILE A C 1
ATOM 878 O O . ILE A 1 112 ? 15.389 -17.027 -15.659 1.00 90.19 112 ILE A O 1
ATOM 882 N N . GLU A 1 113 ? 15.816 -18.645 -14.166 1.00 87.00 113 GLU A N 1
ATOM 883 C CA . GLU A 1 113 ? 15.698 -17.808 -12.960 1.00 87.00 113 GLU A CA 1
ATOM 884 C C . GLU A 1 113 ? 16.554 -16.536 -13.047 1.00 87.00 113 GLU A C 1
ATOM 886 O O . GLU A 1 113 ? 16.069 -15.428 -12.824 1.00 87.00 113 GLU A O 1
ATOM 891 N N . LYS A 1 114 ? 17.818 -16.660 -13.478 1.00 87.75 114 LYS A N 1
ATOM 892 C CA . LYS A 1 114 ? 18.715 -15.508 -13.697 1.00 87.75 114 LYS A CA 1
ATOM 893 C C . LYS A 1 114 ? 18.240 -14.556 -14.804 1.00 87.75 114 LYS A C 1
ATOM 895 O O . LYS A 1 114 ? 18.677 -13.404 -14.849 1.00 87.75 114 LYS A O 1
ATOM 900 N N . ASN A 1 115 ? 17.376 -15.022 -15.703 1.00 88.25 115 ASN A N 1
ATOM 901 C CA . ASN A 1 115 ? 16.872 -14.283 -16.858 1.00 88.25 115 ASN A CA 1
ATOM 902 C C . ASN A 1 115 ? 15.349 -14.039 -16.823 1.00 88.25 115 ASN A C 1
ATOM 904 O O . ASN A 1 115 ? 14.812 -13.567 -17.822 1.00 88.25 115 ASN A O 1
ATOM 908 N N . LEU A 1 116 ? 14.665 -14.267 -15.690 1.00 86.50 116 LEU A N 1
ATOM 909 C CA . LEU A 1 116 ? 13.208 -14.071 -15.560 1.00 86.50 116 LEU A CA 1
ATOM 910 C C . LEU A 1 116 ? 12.759 -12.667 -15.986 1.00 86.50 116 LEU A C 1
ATOM 912 O O . LEU A 1 116 ? 11.778 -12.521 -16.705 1.00 86.50 116 LEU A O 1
ATOM 916 N N . HIS A 1 117 ? 13.577 -11.650 -15.704 1.00 82.31 117 HIS A N 1
ATOM 917 C CA . HIS A 1 117 ? 13.358 -10.257 -16.113 1.00 82.31 117 HIS A CA 1
ATOM 918 C C . HIS A 1 117 ? 13.150 -10.027 -17.627 1.00 82.31 117 HIS A C 1
ATOM 920 O O . HIS A 1 117 ? 12.720 -8.937 -18.017 1.00 82.31 117 HIS A O 1
ATOM 926 N N . VAL A 1 118 ? 13.524 -10.986 -18.483 1.00 85.38 118 VAL A N 1
ATOM 927 C CA . VAL A 1 118 ? 13.280 -10.953 -19.937 1.00 85.38 118 VAL A CA 1
ATOM 928 C C . VAL A 1 118 ? 11.827 -11.318 -20.256 1.00 85.38 118 VAL A C 1
ATOM 930 O O . VAL A 1 118 ? 11.245 -10.750 -21.181 1.00 85.38 118 VAL A O 1
ATOM 933 N N . PHE A 1 119 ? 11.247 -12.229 -19.476 1.00 87.69 119 PHE A N 1
ATOM 934 C CA . PHE A 1 119 ? 9.898 -12.760 -19.648 1.00 87.69 119 PHE A CA 1
ATOM 935 C C . PHE A 1 119 ? 8.862 -11.972 -18.846 1.00 87.69 119 PHE A C 1
ATOM 937 O O . PHE A 1 119 ? 7.819 -11.645 -19.397 1.00 87.69 119 PHE A O 1
ATOM 944 N N . ASP A 1 120 ? 9.189 -11.555 -17.617 1.00 80.88 120 ASP A N 1
ATOM 945 C CA . ASP A 1 120 ? 8.283 -10.822 -16.711 1.00 80.88 120 ASP A CA 1
ATOM 946 C C . ASP A 1 120 ? 7.759 -9.499 -17.295 1.00 80.88 120 ASP A C 1
ATOM 948 O O . ASP A 1 120 ? 6.779 -8.932 -16.826 1.00 80.88 120 ASP A O 1
ATOM 952 N N . LYS A 1 121 ? 8.429 -8.965 -18.322 1.00 82.00 121 LYS A N 1
ATOM 953 C CA . LYS A 1 121 ? 8.036 -7.718 -18.994 1.00 82.00 121 LYS A CA 1
ATOM 954 C C . LYS A 1 121 ? 7.071 -7.925 -20.160 1.00 82.00 121 LYS A C 1
ATOM 956 O O . LYS A 1 121 ? 6.722 -6.941 -20.812 1.00 82.00 121 LYS A O 1
ATOM 961 N N . ARG A 1 122 ? 6.719 -9.172 -20.476 1.00 88.69 122 ARG A N 1
ATOM 962 C CA . ARG A 1 122 ? 5.911 -9.540 -21.640 1.00 88.69 122 ARG A CA 1
ATOM 963 C C . ARG A 1 122 ? 4.486 -9.828 -21.200 1.00 88.69 122 ARG A C 1
ATOM 965 O O . ARG A 1 122 ? 4.243 -10.815 -20.520 1.00 88.69 122 ARG A O 1
ATOM 972 N N . LEU A 1 123 ? 3.539 -9.008 -21.648 1.00 90.06 123 LEU A N 1
ATOM 973 C CA . LEU A 1 123 ? 2.129 -9.112 -21.256 1.00 90.06 123 LEU A CA 1
ATOM 974 C C . LEU A 1 123 ? 1.484 -10.439 -21.673 1.00 90.06 123 LEU A C 1
ATOM 976 O O . LEU A 1 123 ? 0.536 -10.884 -21.041 1.00 90.06 123 LEU A O 1
ATOM 980 N N . ASN A 1 124 ? 1.981 -11.059 -22.747 1.00 91.81 124 ASN A N 1
ATOM 981 C CA . ASN A 1 124 ? 1.447 -12.318 -23.271 1.00 91.81 124 ASN A CA 1
ATOM 982 C C . ASN A 1 124 ? 2.057 -13.563 -22.618 1.00 91.81 124 ASN A C 1
ATOM 984 O O . ASN A 1 124 ? 1.581 -14.654 -22.900 1.00 91.81 124 ASN A O 1
ATOM 988 N N . VAL A 1 125 ? 3.110 -13.439 -21.802 1.00 91.56 125 VAL A N 1
ATOM 989 C CA . VAL A 1 125 ? 3.776 -14.591 -21.172 1.00 91.56 125 VAL A CA 1
ATOM 990 C C . VAL A 1 125 ? 3.139 -14.869 -19.814 1.00 91.56 125 VAL A C 1
ATOM 992 O O . VAL A 1 125 ? 3.085 -13.991 -18.962 1.00 91.56 125 VAL A O 1
ATOM 995 N N . THR A 1 126 ? 2.676 -16.100 -19.602 1.00 89.62 126 THR A N 1
ATOM 996 C CA . THR A 1 126 ? 1.982 -16.523 -18.373 1.00 89.62 126 THR A CA 1
ATOM 997 C C . THR A 1 126 ? 2.871 -17.346 -17.444 1.00 89.62 126 THR A C 1
ATOM 999 O O . THR A 1 126 ? 2.677 -17.331 -16.232 1.00 89.62 126 THR A O 1
ATOM 1002 N N . ALA A 1 127 ? 3.851 -18.067 -17.993 1.00 90.12 127 ALA A N 1
ATOM 1003 C CA . ALA A 1 127 ? 4.862 -18.795 -17.234 1.00 90.12 127 ALA A CA 1
ATOM 1004 C C . ALA A 1 127 ? 6.052 -19.177 -18.112 1.00 90.12 127 ALA A C 1
ATOM 1006 O O . ALA A 1 127 ? 5.947 -19.265 -19.336 1.00 90.12 127 ALA A O 1
ATOM 1007 N N . VAL A 1 128 ? 7.181 -19.469 -17.466 1.00 90.50 128 VAL A N 1
ATOM 1008 C CA . VAL A 1 128 ? 8.377 -20.004 -18.120 1.00 90.50 128 VAL A CA 1
ATOM 1009 C C . VAL A 1 128 ? 8.961 -21.119 -17.270 1.00 90.50 128 VAL A C 1
ATOM 1011 O O . VAL A 1 128 ? 9.096 -20.965 -16.057 1.00 90.50 128 VAL A O 1
ATOM 1014 N N . CYS A 1 129 ? 9.325 -22.240 -17.887 1.00 91.69 129 CYS A N 1
ATOM 1015 C CA . CYS A 1 129 ? 9.995 -23.331 -17.188 1.00 91.69 129 CYS A CA 1
ATOM 1016 C C . CYS A 1 129 ? 11.017 -24.054 -18.068 1.00 91.69 129 CYS A C 1
ATOM 1018 O O . CYS A 1 129 ? 10.999 -23.967 -19.295 1.00 91.69 129 CYS A O 1
ATOM 1020 N N . ALA A 1 130 ? 11.933 -24.766 -17.415 1.00 91.75 130 ALA A N 1
ATOM 1021 C CA . ALA A 1 130 ? 12.793 -25.726 -18.086 1.00 91.75 130 ALA A CA 1
ATOM 1022 C C . ALA A 1 130 ? 11.982 -26.995 -18.355 1.00 91.75 130 ALA A C 1
ATOM 1024 O O . ALA A 1 130 ? 11.377 -27.546 -17.432 1.00 91.75 130 ALA A O 1
ATOM 1025 N N . SER A 1 131 ? 11.980 -27.473 -19.593 1.00 91.12 131 SER A N 1
ATOM 1026 C CA . SER A 1 131 ? 11.333 -28.734 -19.943 1.00 91.12 131 SER A CA 1
ATOM 1027 C C . SER A 1 131 ? 11.991 -29.369 -21.159 1.00 91.12 131 SER A C 1
ATOM 1029 O O . SER A 1 131 ? 12.931 -28.839 -21.746 1.00 91.12 131 SER A O 1
ATOM 1031 N N . TYR A 1 132 ? 11.463 -30.510 -21.560 1.00 90.19 132 TYR A N 1
ATOM 1032 C CA . TYR A 1 132 ? 11.720 -31.085 -22.863 1.00 90.19 132 TYR A CA 1
ATOM 1033 C C . TYR A 1 132 ? 10.676 -30.595 -23.866 1.00 90.19 132 TYR A C 1
ATOM 1035 O O . TYR A 1 132 ? 9.547 -30.268 -23.483 1.00 90.19 132 TYR A O 1
ATOM 1043 N N . LYS A 1 133 ? 11.076 -30.487 -25.132 1.00 88.88 133 LYS A N 1
ATOM 1044 C CA . LYS A 1 133 ? 10.211 -30.025 -26.218 1.00 88.88 133 LYS A CA 1
ATOM 1045 C C . LYS A 1 133 ? 9.071 -31.013 -26.441 1.00 88.88 133 LYS A C 1
ATOM 1047 O O . LYS A 1 133 ? 9.298 -32.223 -26.420 1.00 88.88 133 LYS A O 1
ATOM 1052 N N . VAL A 1 134 ? 7.864 -30.515 -26.702 1.00 80.75 134 VAL A N 1
ATOM 1053 C CA . VAL A 1 134 ? 6.711 -31.370 -27.011 1.00 80.75 134 VAL A CA 1
ATOM 1054 C C . VAL A 1 134 ? 6.257 -31.147 -28.452 1.00 80.75 134 VAL A C 1
ATOM 1056 O O . VAL A 1 134 ? 5.725 -30.094 -28.792 1.00 80.75 134 VAL A O 1
ATOM 1059 N N . THR A 1 135 ? 6.385 -32.173 -29.292 1.00 80.62 135 THR A N 1
ATOM 1060 C CA . THR A 1 135 ? 5.871 -32.171 -30.673 1.00 80.62 135 THR A CA 1
ATOM 1061 C C . THR A 1 135 ? 4.799 -33.251 -30.801 1.00 80.62 135 THR A C 1
ATOM 1063 O O . THR A 1 135 ? 5.005 -34.383 -30.368 1.00 80.62 135 THR A O 1
ATOM 1066 N N . ASP A 1 136 ? 3.630 -32.924 -31.359 1.00 80.56 136 ASP A N 1
ATOM 1067 C CA . ASP A 1 136 ? 2.512 -33.870 -31.541 1.00 80.56 136 ASP A CA 1
ATOM 1068 C C . ASP A 1 136 ? 2.137 -34.646 -30.261 1.00 80.56 136 ASP A C 1
ATOM 1070 O O . ASP A 1 136 ? 1.892 -35.855 -30.284 1.00 80.56 136 ASP A O 1
ATOM 1074 N N . PHE A 1 137 ? 2.108 -33.941 -29.123 1.00 75.19 137 PHE A N 1
ATOM 1075 C CA . PHE A 1 137 ? 1.827 -34.494 -27.789 1.00 75.19 137 PHE A CA 1
ATOM 1076 C C . PHE A 1 137 ? 2.840 -35.544 -27.295 1.00 75.19 137 PHE A C 1
ATOM 1078 O O . PHE A 1 137 ? 2.562 -36.255 -26.328 1.00 75.19 137 PHE A O 1
ATOM 1085 N N . LYS A 1 138 ? 4.016 -35.640 -27.924 1.00 77.44 138 LYS A N 1
ATOM 1086 C CA . LYS A 1 138 ? 5.130 -36.485 -27.486 1.00 77.44 138 LYS A CA 1
ATOM 1087 C C . LYS A 1 138 ? 6.285 -35.619 -27.007 1.00 77.44 138 LYS A C 1
ATOM 1089 O O . LYS A 1 138 ? 6.710 -34.701 -27.701 1.00 77.44 138 LYS A O 1
ATOM 1094 N N . GLU A 1 139 ? 6.770 -35.929 -25.813 1.00 79.38 139 GLU A N 1
ATOM 1095 C CA . GLU A 1 139 ? 7.986 -35.344 -25.253 1.00 79.38 139 GLU A CA 1
ATOM 1096 C C . GLU A 1 139 ? 9.197 -35.871 -26.040 1.00 79.38 139 GLU A C 1
ATOM 1098 O O . GLU A 1 139 ? 9.352 -37.081 -26.217 1.00 79.38 139 GLU A O 1
ATOM 1103 N N . GLU A 1 140 ? 10.004 -34.964 -26.583 1.00 87.94 140 GLU A N 1
ATOM 1104 C CA . GLU A 1 140 ? 11.258 -35.264 -27.279 1.00 87.94 140 GLU A CA 1
ATOM 1105 C C . GLU A 1 140 ? 12.440 -35.146 -26.309 1.00 87.94 140 GLU A C 1
ATOM 1107 O O . GLU A 1 140 ? 12.406 -34.324 -25.408 1.00 87.94 140 GLU A O 1
ATOM 1112 N N . ASP A 1 141 ? 13.561 -35.832 -26.543 1.00 87.06 141 ASP A N 1
ATOM 1113 C CA . ASP A 1 141 ? 14.771 -35.711 -25.697 1.00 87.06 141 ASP A CA 1
ATOM 1114 C C . ASP A 1 141 ? 15.523 -34.362 -25.855 1.00 87.06 141 ASP A C 1
ATOM 1116 O O . ASP A 1 141 ? 16.693 -34.230 -25.490 1.00 87.06 141 ASP A O 1
ATOM 1120 N N . THR A 1 142 ? 14.876 -33.336 -26.416 1.00 91.06 142 THR A N 1
ATOM 1121 C CA . THR A 1 142 ? 15.472 -32.015 -26.648 1.00 91.06 142 THR A CA 1
ATOM 1122 C C . THR A 1 142 ? 15.120 -31.066 -25.509 1.00 91.06 142 THR A C 1
ATOM 1124 O O . THR A 1 142 ? 13.972 -30.642 -25.376 1.00 91.06 142 THR A O 1
ATOM 1127 N N . LEU A 1 143 ? 16.118 -30.694 -24.707 1.00 91.88 143 LEU A N 1
ATOM 1128 C CA . LEU A 1 143 ? 15.969 -29.724 -23.623 1.00 91.88 143 LEU A CA 1
ATOM 1129 C C . LEU A 1 143 ? 15.664 -28.316 -24.172 1.00 91.88 143 LEU A C 1
ATOM 1131 O O . LEU A 1 143 ? 16.350 -27.818 -25.070 1.00 91.88 143 LEU A O 1
ATOM 1135 N N . CYS A 1 144 ? 14.649 -27.661 -23.615 1.00 92.50 144 CYS A N 1
ATOM 1136 C CA . CYS A 1 144 ? 14.157 -26.367 -24.071 1.00 92.50 144 CYS A CA 1
ATOM 1137 C C . CYS A 1 144 ? 13.616 -25.500 -22.920 1.00 92.50 144 CYS A C 1
ATOM 1139 O O . CYS A 1 144 ? 13.310 -25.970 -21.822 1.00 92.50 144 CYS A O 1
ATOM 1141 N N . VAL A 1 145 ? 13.510 -24.201 -23.181 1.00 92.12 145 VAL A N 1
ATOM 1142 C CA . VAL A 1 145 ? 12.763 -23.255 -22.356 1.00 92.12 145 VAL A CA 1
ATOM 1143 C C . VAL A 1 145 ? 11.328 -23.240 -22.868 1.00 92.12 145 VAL A C 1
ATOM 1145 O O . VAL A 1 145 ? 11.069 -22.718 -23.955 1.00 92.12 145 VAL A O 1
ATOM 1148 N N . THR A 1 146 ? 10.397 -23.784 -22.091 1.00 91.25 146 THR A N 1
ATOM 1149 C CA . THR A 1 146 ? 8.977 -23.670 -22.416 1.00 91.25 146 THR A CA 1
ATOM 1150 C C . THR A 1 146 ? 8.451 -22.331 -21.935 1.00 91.25 146 THR A C 1
ATOM 1152 O O . THR A 1 146 ? 8.563 -22.001 -20.754 1.00 91.25 146 THR A O 1
ATOM 1155 N N . VAL A 1 147 ? 7.878 -21.561 -22.856 1.00 91.06 147 VAL A N 1
ATOM 1156 C CA . VAL A 1 147 ? 7.252 -20.264 -22.596 1.00 91.06 147 VAL A CA 1
ATOM 1157 C C . VAL A 1 147 ? 5.758 -20.423 -22.825 1.00 91.06 147 VAL A C 1
ATOM 1159 O O . VAL A 1 147 ? 5.303 -20.579 -23.960 1.00 91.06 147 VAL A O 1
ATOM 1162 N N . PHE A 1 148 ? 4.992 -20.390 -21.743 1.00 90.50 148 PHE A N 1
ATOM 1163 C CA . PHE A 1 148 ? 3.540 -20.383 -21.811 1.00 90.50 148 PHE A CA 1
ATOM 1164 C C . PHE A 1 148 ? 3.066 -18.979 -22.165 1.00 90.50 148 PHE A C 1
ATOM 1166 O O . PHE A 1 148 ? 3.488 -18.000 -21.545 1.00 90.50 148 PHE A O 1
ATOM 1173 N N . VAL A 1 149 ? 2.212 -18.883 -23.180 1.00 91.19 149 VAL A N 1
ATOM 1174 C CA . VAL A 1 149 ? 1.625 -17.623 -23.638 1.00 91.19 149 VAL A CA 1
ATOM 1175 C C . VAL A 1 149 ? 0.109 -17.721 -23.722 1.00 91.19 149 VAL A C 1
ATOM 1177 O O . VAL A 1 149 ? -0.425 -18.803 -23.975 1.00 91.19 149 VAL A O 1
ATOM 1180 N N . MET A 1 150 ? -0.586 -16.595 -23.553 1.00 90.50 150 MET A N 1
ATOM 1181 C CA . MET A 1 150 ? -2.047 -16.566 -23.694 1.00 90.50 150 MET A CA 1
ATOM 1182 C C . MET A 1 150 ? -2.485 -16.881 -25.131 1.00 90.50 150 MET A C 1
ATOM 1184 O O . MET A 1 150 ? -3.434 -17.635 -25.337 1.00 90.50 150 MET A O 1
ATOM 1188 N N . GLU A 1 151 ? -1.780 -16.335 -26.127 1.00 89.50 151 GLU A N 1
ATOM 1189 C CA . GLU A 1 151 ? -2.087 -16.526 -27.551 1.00 89.50 151 GLU A CA 1
ATOM 1190 C C . GLU A 1 151 ? -0.811 -16.551 -28.410 1.00 89.50 151 GLU A C 1
ATOM 1192 O O . GLU A 1 151 ? 0.044 -15.666 -28.310 1.00 89.50 151 GLU A O 1
ATOM 1197 N N . LYS A 1 152 ? -0.666 -17.553 -29.285 1.00 89.94 152 LYS A N 1
ATOM 1198 C CA . LYS A 1 152 ? 0.448 -17.654 -30.240 1.00 89.94 152 LYS A CA 1
ATOM 1199 C C . LYS A 1 152 ? 0.244 -16.738 -31.440 1.00 89.94 152 LYS A C 1
ATOM 1201 O O . LYS A 1 152 ? -0.866 -16.503 -31.901 1.00 89.94 152 LYS A O 1
ATOM 1206 N N . GLY A 1 153 ? 1.358 -16.275 -32.007 1.00 88.69 153 GLY A N 1
ATOM 1207 C CA . GLY A 1 153 ? 1.361 -15.519 -33.264 1.00 88.69 153 GLY A CA 1
ATOM 1208 C C . GLY A 1 153 ? 0.803 -14.098 -33.156 1.00 88.69 153 GLY A C 1
ATOM 1209 O O . GLY A 1 153 ? 0.643 -13.435 -34.180 1.00 88.69 153 GLY A O 1
ATOM 1210 N N . ARG A 1 154 ? 0.527 -13.615 -31.937 1.00 90.12 154 ARG A N 1
ATOM 1211 C CA . ARG A 1 154 ? 0.027 -12.265 -31.686 1.00 90.12 154 ARG A CA 1
ATOM 1212 C C . ARG A 1 154 ? 0.883 -11.557 -30.638 1.00 90.12 154 ARG A C 1
ATOM 1214 O O . ARG A 1 154 ? 1.016 -12.017 -29.507 1.00 90.12 154 ARG A O 1
ATOM 1221 N N . VAL A 1 155 ? 1.455 -10.417 -31.017 1.00 91.31 155 VAL A N 1
ATOM 1222 C CA . VAL A 1 155 ? 2.317 -9.602 -30.148 1.00 91.31 155 VAL A CA 1
ATOM 1223 C C . VAL A 1 155 ? 1.480 -8.510 -29.475 1.00 91.31 155 VAL A C 1
ATOM 1225 O O . VAL A 1 155 ? 0.773 -7.786 -30.185 1.00 91.31 155 VAL A O 1
ATOM 1228 N N . PRO A 1 156 ? 1.528 -8.359 -28.136 1.00 95.12 156 PRO A N 1
ATOM 1229 C CA . PRO A 1 156 ? 0.848 -7.268 -27.444 1.00 95.12 156 PRO A CA 1
ATOM 1230 C C . PRO A 1 156 ? 1.252 -5.894 -27.973 1.00 95.12 156 PRO A C 1
ATOM 1232 O O . PRO A 1 156 ? 2.388 -5.665 -28.393 1.00 95.12 156 PRO A O 1
ATOM 1235 N N . ALA A 1 157 ? 0.329 -4.941 -27.905 1.00 95.25 157 ALA A N 1
ATOM 1236 C CA . ALA A 1 157 ? 0.561 -3.588 -28.379 1.00 95.25 157 ALA A CA 1
ATOM 1237 C C . ALA A 1 157 ? 1.758 -2.951 -27.662 1.00 95.25 157 ALA A C 1
ATOM 1239 O O . ALA A 1 157 ? 1.821 -2.936 -26.430 1.00 95.25 157 ALA A O 1
ATOM 1240 N N . GLY A 1 158 ? 2.704 -2.411 -28.434 1.00 91.62 158 GLY A N 1
ATOM 1241 C CA . GLY A 1 158 ? 3.934 -1.804 -27.919 1.00 91.62 158 GLY A CA 1
ATOM 1242 C C . GLY A 1 158 ? 5.032 -2.792 -27.515 1.00 91.62 158 GLY A C 1
ATOM 1243 O O . GLY A 1 158 ? 6.058 -2.358 -26.993 1.00 91.62 158 GLY A O 1
ATOM 1244 N N . GLU A 1 159 ? 4.843 -4.092 -27.743 1.00 91.75 159 GLU A N 1
ATOM 1245 C CA . GLU A 1 159 ? 5.900 -5.095 -27.624 1.00 91.75 159 GLU A CA 1
ATOM 1246 C C . GLU A 1 159 ? 6.462 -5.473 -28.995 1.00 91.75 159 GLU A C 1
ATOM 1248 O O . GLU A 1 159 ? 5.850 -5.242 -30.035 1.00 91.75 159 GLU A O 1
ATOM 1253 N N . THR A 1 160 ? 7.659 -6.047 -28.988 1.00 87.81 160 THR A N 1
ATOM 1254 C CA . THR A 1 160 ? 8.237 -6.734 -30.147 1.00 87.81 160 THR A CA 1
ATOM 1255 C C . THR A 1 160 ? 8.111 -8.237 -29.961 1.00 87.81 160 THR A C 1
ATOM 1257 O O . THR A 1 160 ? 7.930 -8.698 -28.829 1.00 87.81 160 THR A O 1
ATOM 1260 N N . ASP A 1 161 ? 8.298 -9.005 -31.032 1.00 80.62 161 ASP A N 1
ATOM 1261 C CA . ASP A 1 161 ? 8.561 -10.434 -30.886 1.00 80.62 161 ASP A CA 1
ATOM 1262 C C . ASP A 1 161 ? 9.714 -10.669 -29.901 1.00 80.62 161 ASP A C 1
ATOM 1264 O O . ASP A 1 161 ? 10.576 -9.804 -29.667 1.00 80.62 161 ASP A O 1
ATOM 1268 N N . ILE A 1 162 ? 9.678 -11.825 -29.242 1.00 71.19 162 ILE A N 1
ATOM 1269 C CA . ILE A 1 162 ? 10.697 -12.183 -28.265 1.00 71.19 162 ILE A CA 1
ATOM 1270 C C . ILE A 1 162 ? 11.963 -12.588 -29.032 1.00 71.19 162 ILE A C 1
ATOM 1272 O O . ILE A 1 162 ? 12.214 -13.762 -29.282 1.00 71.19 162 ILE A O 1
ATOM 1276 N N . GLU A 1 163 ? 12.760 -11.596 -29.421 1.00 66.25 163 GLU A N 1
ATOM 1277 C CA . GLU A 1 163 ? 14.115 -11.789 -29.940 1.00 66.25 163 GLU A CA 1
ATOM 1278 C C . GLU A 1 163 ? 15.008 -12.235 -28.769 1.00 66.25 163 GLU A C 1
ATOM 1280 O O . GLU A 1 163 ? 15.624 -11.435 -28.067 1.00 66.25 163 GLU A O 1
ATOM 1285 N N . LEU A 1 164 ? 15.017 -13.540 -28.481 1.00 62.41 164 LEU A N 1
ATOM 1286 C CA . LEU A 1 164 ? 15.745 -14.162 -27.358 1.00 62.41 164 LEU A CA 1
ATOM 1287 C C . LEU A 1 164 ? 17.262 -14.290 -27.610 1.00 62.41 164 LEU A C 1
ATOM 1289 O O . LEU A 1 164 ? 17.965 -15.001 -26.889 1.00 62.41 164 LEU A O 1
ATOM 1293 N N . GLU A 1 165 ? 17.765 -13.561 -28.606 1.00 53.56 165 GLU A N 1
ATOM 1294 C CA . GLU A 1 165 ? 18.919 -13.914 -29.437 1.00 53.56 165 GLU A CA 1
ATOM 1295 C C . GLU A 1 165 ? 20.307 -13.660 -28.827 1.00 53.56 165 GLU A C 1
ATOM 1297 O O . GLU A 1 165 ? 21.301 -13.795 -29.534 1.00 53.56 165 GLU A O 1
ATOM 1302 N N . GLU A 1 166 ? 20.450 -13.335 -27.536 1.00 57.06 166 GLU A N 1
ATOM 1303 C CA . GLU A 1 166 ? 21.799 -13.128 -26.965 1.00 57.06 166 GLU A CA 1
ATOM 1304 C C . GLU A 1 166 ? 22.091 -13.851 -25.643 1.00 57.06 166 GLU A C 1
ATOM 1306 O O . GLU A 1 166 ? 23.247 -14.192 -25.395 1.00 57.06 166 GLU A O 1
ATOM 1311 N N . LYS A 1 167 ? 21.097 -14.134 -24.786 1.00 57.75 167 LYS A N 1
ATOM 1312 C CA . LYS A 1 167 ? 21.366 -14.654 -23.421 1.00 57.75 167 LYS A CA 1
ATOM 1313 C C . LYS A 1 167 ? 20.993 -16.113 -23.183 1.00 57.75 167 LYS A C 1
ATOM 1315 O O . LYS A 1 167 ? 21.556 -16.734 -22.284 1.00 57.75 167 LYS A O 1
ATOM 1320 N N . LEU A 1 168 ? 20.066 -16.659 -23.967 1.00 70.81 168 LEU A N 1
ATOM 1321 C CA . LEU A 1 168 ? 19.565 -18.031 -23.810 1.00 70.81 168 LEU A CA 1
ATOM 1322 C C . LEU A 1 168 ? 19.874 -18.922 -25.025 1.00 70.81 168 LEU A C 1
ATOM 1324 O O . LEU A 1 168 ? 19.457 -20.072 -25.043 1.00 70.81 168 LEU A O 1
ATOM 1328 N N . ASN A 1 169 ? 20.665 -18.421 -25.986 1.00 66.62 169 ASN A N 1
ATOM 1329 C CA . ASN A 1 169 ? 20.938 -18.992 -27.318 1.00 66.62 169 ASN A CA 1
ATOM 1330 C C . ASN A 1 169 ? 21.334 -20.470 -27.401 1.00 66.62 169 ASN A C 1
ATOM 1332 O O . ASN A 1 169 ? 21.304 -21.041 -28.488 1.00 66.62 169 ASN A O 1
ATOM 1336 N N . HIS A 1 170 ? 21.756 -21.094 -26.305 1.00 82.12 170 HIS A N 1
ATOM 1337 C CA . HIS A 1 170 ? 22.101 -22.514 -26.309 1.00 82.12 170 HIS A CA 1
ATOM 1338 C C . HIS A 1 170 ? 20.897 -23.433 -26.066 1.00 82.12 170 HIS A C 1
ATOM 1340 O O . HIS A 1 170 ? 21.017 -24.634 -26.292 1.00 82.12 170 HIS A O 1
ATOM 1346 N N . TYR A 1 171 ? 19.751 -22.891 -25.646 1.00 87.44 171 TYR A N 1
ATOM 1347 C CA . TYR A 1 171 ? 18.528 -23.650 -25.405 1.00 87.44 171 TYR A CA 1
ATOM 1348 C C . TYR A 1 171 ? 17.468 -23.310 -26.451 1.00 87.44 171 TYR A C 1
ATOM 1350 O O . TYR A 1 171 ? 17.282 -22.149 -26.814 1.00 87.44 171 TYR A O 1
ATOM 1358 N N . GLN A 1 172 ? 16.765 -24.334 -26.939 1.00 89.19 172 GLN A N 1
ATOM 1359 C CA . GLN A 1 172 ? 15.603 -24.127 -27.802 1.00 89.19 172 GLN A CA 1
ATOM 1360 C C . GLN A 1 172 ? 14.449 -23.533 -26.994 1.00 89.19 172 GLN A C 1
ATOM 1362 O O . GLN A 1 172 ? 14.374 -23.735 -25.784 1.00 89.19 172 GLN A O 1
ATOM 1367 N N . PHE A 1 173 ? 13.540 -22.835 -27.665 1.00 88.56 173 PHE A N 1
ATOM 1368 C CA . PHE A 1 173 ? 12.304 -22.349 -27.065 1.00 88.56 173 PHE A CA 1
ATOM 1369 C C . PHE A 1 173 ? 11.127 -23.163 -27.572 1.00 88.56 173 PHE A C 1
ATOM 1371 O O . PHE A 1 173 ? 11.002 -23.382 -28.777 1.00 88.56 173 PHE A O 1
ATOM 1378 N N . ASP A 1 174 ? 10.262 -23.567 -26.652 1.00 90.19 174 ASP A N 1
ATOM 1379 C CA . ASP A 1 174 ? 8.968 -24.154 -26.969 1.00 90.19 174 ASP A CA 1
ATOM 1380 C C . ASP A 1 174 ? 7.879 -23.194 -26.487 1.00 90.19 174 ASP A C 1
ATOM 1382 O O . ASP A 1 174 ? 7.634 -23.031 -25.293 1.00 90.19 174 ASP A O 1
ATOM 1386 N N . VAL A 1 175 ? 7.270 -22.461 -27.418 1.00 89.19 175 VAL A N 1
ATOM 1387 C CA . VAL A 1 175 ? 6.160 -21.568 -27.077 1.00 89.19 175 VAL A CA 1
ATOM 1388 C C . VAL A 1 175 ? 4.902 -22.419 -27.037 1.00 89.19 175 VAL A C 1
ATOM 1390 O O . VAL A 1 175 ? 4.573 -23.070 -28.028 1.00 89.19 175 VAL A O 1
ATOM 1393 N N . VAL A 1 176 ? 4.167 -22.395 -25.930 1.00 87.31 176 VAL A N 1
ATOM 1394 C CA . VAL A 1 176 ? 2.956 -23.202 -25.719 1.00 87.31 176 VAL A CA 1
ATOM 1395 C C . VAL A 1 176 ? 1.790 -22.275 -25.391 1.00 87.31 176 VAL A C 1
ATOM 1397 O O . VAL A 1 176 ? 1.927 -21.388 -24.558 1.00 87.31 176 VAL A O 1
ATOM 1400 N N . GLU A 1 177 ? 0.642 -22.463 -26.050 1.00 88.81 177 GLU A N 1
ATOM 1401 C CA . GLU A 1 177 ? -0.574 -21.748 -25.647 1.00 88.81 177 GLU A CA 1
ATOM 1402 C C . GLU A 1 177 ? -1.103 -22.384 -24.372 1.00 88.81 177 GLU A C 1
ATOM 1404 O O . GLU A 1 177 ? -1.414 -23.577 -24.323 1.00 88.81 177 GLU A O 1
ATOM 1409 N N . GLY A 1 178 ? -1.183 -21.581 -23.330 1.00 86.50 178 GLY A N 1
ATOM 1410 C CA . GLY A 1 178 ? -1.592 -22.037 -22.024 1.00 86.50 178 GLY A CA 1
ATOM 1411 C C . GLY A 1 178 ? -1.430 -20.919 -21.023 1.00 86.50 178 GLY A C 1
ATOM 1412 O O . GLY A 1 178 ? -0.565 -20.050 -21.155 1.00 86.50 178 GLY A O 1
ATOM 1413 N N . TYR A 1 179 ? -2.261 -20.964 -19.997 1.00 82.88 179 TYR A N 1
ATOM 1414 C CA . TYR A 1 179 ? -2.051 -20.136 -18.832 1.00 82.88 179 TYR A CA 1
ATOM 1415 C C . TYR A 1 179 ? -1.670 -21.032 -17.667 1.00 82.88 179 TYR A C 1
ATOM 1417 O O . TYR A 1 179 ? -2.227 -22.115 -17.446 1.00 82.88 179 TYR A O 1
ATOM 1425 N N . TYR A 1 180 ? -0.663 -20.579 -16.940 1.00 76.19 180 TYR A N 1
ATOM 1426 C CA . TYR A 1 180 ? -0.315 -21.182 -15.679 1.00 76.19 180 TYR A CA 1
ATOM 1427 C C . TYR A 1 180 ? -1.285 -20.649 -14.628 1.00 76.19 180 TYR A C 1
ATOM 1429 O O . TYR A 1 180 ? -1.142 -19.520 -14.154 1.00 76.19 180 TYR A O 1
ATOM 1437 N N . LYS A 1 181 ? -2.301 -21.450 -14.283 1.00 68.12 181 LYS A N 1
ATOM 1438 C CA . LYS A 1 181 ? -3.161 -21.173 -13.130 1.00 68.12 181 LYS A CA 1
ATOM 1439 C C . LYS A 1 181 ? -2.313 -21.481 -11.911 1.00 68.12 181 LYS A C 1
ATOM 1441 O O . LYS A 1 181 ? -2.313 -22.610 -11.425 1.00 68.12 181 LYS A O 1
ATOM 1446 N N . SER A 1 182 ? -1.526 -20.500 -11.471 1.00 52.44 182 SER A N 1
ATOM 1447 C CA . SER A 1 182 ? -0.767 -20.635 -10.239 1.00 52.44 182 SER A CA 1
ATOM 1448 C C . SER A 1 182 ? -1.757 -21.020 -9.145 1.00 52.44 182 SER A C 1
ATOM 1450 O O . SER A 1 182 ? -2.612 -20.236 -8.741 1.00 52.44 182 SER A O 1
ATOM 1452 N N . THR A 1 183 ? -1.663 -22.262 -8.678 1.00 45.50 183 THR A N 1
ATOM 1453 C CA . THR A 1 183 ? -2.412 -22.740 -7.511 1.00 45.50 183 THR A CA 1
ATOM 1454 C C . THR A 1 183 ? -2.000 -21.974 -6.249 1.00 45.50 183 THR A C 1
ATOM 1456 O O . THR A 1 183 ? -2.704 -22.003 -5.243 1.00 45.50 183 THR A O 1
ATOM 1459 N N . ARG A 1 184 ? -0.901 -21.205 -6.319 1.00 41.66 184 ARG A N 1
ATOM 1460 C CA . ARG A 1 184 ? -0.626 -20.079 -5.424 1.00 41.66 184 ARG A CA 1
ATOM 1461 C C . ARG A 1 184 ? -1.325 -18.829 -5.967 1.00 41.66 184 ARG A C 1
ATOM 1463 O O . ARG A 1 184 ? -0.966 -18.364 -7.047 1.00 41.66 184 ARG A O 1
ATOM 1470 N N . LYS A 1 185 ? -2.307 -18.322 -5.214 1.00 44.78 185 LYS A N 1
ATOM 1471 C CA . LYS A 1 185 ? -3.000 -17.032 -5.410 1.00 44.78 185 LYS A CA 1
ATOM 1472 C C . LYS A 1 185 ? -2.031 -15.950 -5.941 1.00 44.78 185 LYS A C 1
ATOM 1474 O O . LYS A 1 185 ? -0.886 -15.967 -5.521 1.00 44.78 185 LYS A O 1
ATOM 1479 N N . LEU A 1 186 ? -2.517 -15.093 -6.856 1.00 44.06 186 LEU A N 1
ATOM 1480 C CA . LEU A 1 186 ? -1.879 -13.960 -7.574 1.00 44.06 186 LEU A CA 1
ATOM 1481 C C . LEU A 1 186 ? -0.345 -13.966 -7.765 1.00 44.06 186 LEU A C 1
ATOM 1483 O O . LEU A 1 186 ? 0.449 -14.002 -6.829 1.00 44.06 186 LEU A O 1
ATOM 1487 N N . SER A 1 187 ? 0.100 -13.774 -9.012 1.00 47.75 187 SER A N 1
ATOM 1488 C CA . SER A 1 187 ? 1.516 -13.534 -9.297 1.00 47.75 187 SER A CA 1
ATOM 1489 C C . SER A 1 187 ? 2.002 -12.257 -8.613 1.00 47.75 187 SER A C 1
ATOM 1491 O O . SER A 1 187 ? 1.459 -11.166 -8.786 1.00 47.75 187 SER A O 1
ATOM 1493 N N . SER A 1 188 ? 3.086 -12.418 -7.871 1.00 48.22 188 SER A N 1
ATOM 1494 C CA . SER A 1 188 ? 3.707 -11.434 -7.002 1.00 48.22 188 SER A CA 1
ATOM 1495 C C . SER A 1 188 ? 4.134 -10.128 -7.673 1.00 48.22 188 SER A C 1
ATOM 1497 O O . SER A 1 188 ? 4.394 -9.189 -6.946 1.00 48.22 188 SER A O 1
ATOM 1499 N N . SER A 1 189 ? 4.207 -9.989 -9.001 1.00 45.25 189 SER A N 1
ATOM 1500 C CA . SER A 1 189 ? 4.736 -8.771 -9.644 1.00 45.25 189 SER A CA 1
ATOM 1501 C C . SER A 1 189 ? 3.828 -7.542 -9.521 1.00 45.25 189 SER A C 1
ATOM 1503 O O . SER A 1 189 ? 4.333 -6.448 -9.274 1.00 45.25 189 SER A O 1
ATOM 1505 N N . ASP A 1 190 ? 2.508 -7.711 -9.630 1.00 42.44 190 ASP A N 1
ATOM 1506 C CA . ASP A 1 190 ? 1.549 -6.601 -9.496 1.00 42.44 190 ASP A CA 1
ATOM 1507 C C . ASP A 1 190 ? 1.254 -6.293 -8.022 1.00 42.44 190 ASP A C 1
ATOM 1509 O O . ASP A 1 190 ? 1.092 -5.135 -7.639 1.00 42.44 190 ASP A O 1
ATOM 1513 N N . MET A 1 191 ? 1.334 -7.310 -7.160 1.00 47.53 191 MET A N 1
ATOM 1514 C CA . MET A 1 191 ? 1.372 -7.129 -5.706 1.00 47.53 191 MET A CA 1
ATOM 1515 C C . MET A 1 191 ? 2.694 -6.519 -5.226 1.00 47.53 191 MET A C 1
ATOM 1517 O O . MET A 1 191 ? 2.713 -5.789 -4.244 1.00 47.53 191 MET A O 1
ATOM 1521 N N . MET A 1 192 ? 3.794 -6.727 -5.954 1.00 42.31 192 MET A N 1
ATOM 1522 C CA . MET A 1 192 ? 5.091 -6.104 -5.684 1.00 42.31 192 MET A CA 1
ATOM 1523 C C . MET A 1 192 ? 5.150 -4.631 -6.109 1.00 42.31 192 MET A C 1
ATOM 1525 O O . MET A 1 192 ? 6.048 -3.917 -5.669 1.00 42.31 192 MET A O 1
ATOM 1529 N N . ALA A 1 193 ? 4.206 -4.111 -6.901 1.00 46.22 193 ALA A N 1
ATOM 1530 C CA . ALA A 1 193 ? 4.074 -2.655 -7.025 1.00 46.22 193 ALA A CA 1
ATOM 1531 C C . ALA A 1 193 ? 3.591 -2.023 -5.700 1.00 46.22 193 ALA A C 1
ATOM 1533 O O . ALA A 1 193 ? 3.940 -0.882 -5.401 1.00 46.22 193 ALA A O 1
ATOM 1534 N N . HIS A 1 194 ? 2.887 -2.808 -4.877 1.00 50.03 194 HIS A N 1
ATOM 1535 C CA . HIS A 1 194 ? 2.556 -2.555 -3.474 1.00 50.03 194 HIS A CA 1
ATOM 1536 C C . HIS A 1 194 ? 3.451 -3.390 -2.531 1.00 50.03 194 HIS A C 1
ATOM 1538 O O . HIS A 1 194 ? 2.968 -3.925 -1.539 1.00 50.03 194 HIS A O 1
ATOM 1544 N N . ALA A 1 195 ? 4.749 -3.529 -2.857 1.00 48.22 195 ALA A N 1
ATOM 1545 C CA . ALA A 1 195 ? 5.704 -4.469 -2.240 1.00 48.22 195 ALA A CA 1
ATOM 1546 C C . ALA A 1 195 ? 5.816 -4.456 -0.708 1.00 48.22 195 ALA A C 1
ATOM 1548 O O . ALA A 1 195 ? 6.405 -5.387 -0.163 1.00 48.22 195 ALA A O 1
ATOM 1549 N N . ASP A 1 196 ? 5.281 -3.450 -0.020 1.00 63.84 196 ASP A N 1
ATOM 1550 C CA . ASP A 1 196 ? 5.145 -3.497 1.429 1.00 63.84 196 ASP A CA 1
ATOM 1551 C C . ASP A 1 196 ? 3.655 -3.453 1.792 1.00 63.84 196 ASP A C 1
ATOM 1553 O O . ASP A 1 196 ? 2.995 -2.441 1.516 1.00 63.84 196 ASP A O 1
ATOM 1557 N N . PRO A 1 197 ? 3.072 -4.534 2.344 1.00 73.31 197 PRO A N 1
ATOM 1558 C CA . PRO A 1 197 ? 1.731 -4.456 2.905 1.00 73.31 197 PRO A CA 1
ATOM 1559 C C . PRO A 1 197 ? 1.696 -3.335 3.943 1.00 73.31 197 PRO A C 1
ATOM 1561 O O . PRO A 1 197 ? 2.674 -3.099 4.650 1.00 73.31 197 PRO A O 1
ATOM 1564 N N . LEU A 1 198 ? 0.579 -2.617 4.022 1.00 82.94 198 LEU A N 1
ATOM 1565 C CA . LEU A 1 198 ? 0.408 -1.574 5.023 1.00 82.94 198 LEU A CA 1
ATOM 1566 C C . LEU A 1 198 ? 0.424 -2.203 6.426 1.00 82.94 198 LEU A C 1
ATOM 1568 O O . LEU A 1 198 ? -0.244 -3.209 6.662 1.00 82.94 198 LEU A O 1
ATOM 1572 N N . ARG A 1 199 ? 1.168 -1.617 7.371 1.00 84.19 199 ARG A N 1
ATOM 1573 C CA . ARG A 1 199 ? 1.338 -2.168 8.731 1.00 84.19 199 ARG A CA 1
ATOM 1574 C C . ARG A 1 199 ? 1.018 -1.134 9.803 1.00 84.19 199 ARG A C 1
ATOM 1576 O O . ARG A 1 199 ? 1.141 0.067 9.584 1.00 84.19 199 ARG A O 1
ATOM 1583 N N . GLY A 1 200 ? 0.661 -1.609 10.996 1.00 84.00 200 GLY A N 1
ATOM 1584 C CA . GLY A 1 200 ? 0.682 -0.775 12.201 1.00 84.00 200 GLY A CA 1
ATOM 1585 C C . GLY A 1 200 ? 2.085 -0.219 12.451 1.00 84.00 200 GLY A C 1
ATOM 1586 O O . GLY A 1 200 ? 3.081 -0.851 12.104 1.00 84.00 200 GLY A O 1
ATOM 1587 N N . GLY A 1 201 ? 2.175 0.974 13.028 1.00 85.12 201 GLY A N 1
ATOM 1588 C CA . GLY A 1 201 ? 3.444 1.644 13.303 1.00 85.12 201 GLY A CA 1
ATOM 1589 C C . GLY A 1 201 ? 3.981 2.509 12.168 1.00 85.12 201 GLY A C 1
ATOM 1590 O O . GLY A 1 201 ? 4.849 3.342 12.425 1.00 85.12 201 GLY A O 1
ATOM 1591 N N . VAL A 1 202 ? 3.487 2.366 10.932 1.00 86.06 202 VAL A N 1
ATOM 1592 C CA . VAL A 1 202 ? 3.969 3.203 9.824 1.00 86.06 202 VAL A CA 1
ATOM 1593 C C . VAL A 1 202 ? 3.553 4.655 10.007 1.00 86.06 202 VAL A C 1
ATOM 1595 O O . VAL A 1 202 ? 2.547 4.978 10.645 1.00 86.06 202 VAL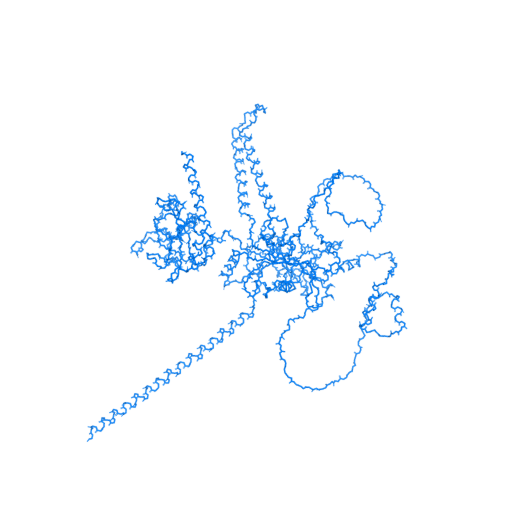 A O 1
ATOM 1598 N N . GLY A 1 203 ? 4.342 5.557 9.432 1.00 89.06 203 GLY A N 1
ATOM 1599 C CA . GLY A 1 203 ? 4.003 6.967 9.439 1.00 89.06 203 GLY A CA 1
ATOM 1600 C C . GLY A 1 203 ? 2.817 7.251 8.536 1.00 89.06 203 GLY A C 1
ATOM 1601 O O . GLY A 1 203 ? 2.830 6.851 7.377 1.00 89.06 203 GLY A O 1
ATOM 1602 N N . ILE A 1 204 ? 1.839 8.005 9.025 1.00 92.56 204 ILE A N 1
ATOM 1603 C CA . ILE A 1 204 ? 0.702 8.454 8.218 1.00 92.56 204 ILE A CA 1
ATOM 1604 C C . ILE A 1 204 ? 0.440 9.939 8.412 1.00 92.56 204 ILE A C 1
ATOM 1606 O O . ILE A 1 204 ? 0.862 10.542 9.400 1.00 92.56 204 ILE A O 1
ATOM 1610 N N . GLY A 1 205 ? -0.246 10.540 7.451 1.00 91.75 205 GLY A N 1
ATOM 1611 C CA . GLY A 1 205 ? -0.729 11.909 7.556 1.00 91.75 205 GLY A CA 1
ATOM 1612 C C . GLY A 1 205 ? -1.823 12.194 6.543 1.00 91.75 205 GLY A C 1
ATOM 1613 O O . GLY A 1 205 ? -2.274 11.312 5.811 1.00 91.75 205 GLY A O 1
ATOM 1614 N N . VAL A 1 206 ? -2.239 13.451 6.493 1.00 91.38 206 VAL A N 1
ATOM 1615 C CA . VAL A 1 206 ? -3.262 13.909 5.554 1.00 91.38 206 VAL A CA 1
ATOM 1616 C C . VAL A 1 206 ? -2.599 14.451 4.296 1.00 91.38 206 VAL A C 1
ATOM 1618 O O . VAL A 1 206 ? -1.633 15.214 4.358 1.00 91.38 206 VAL A O 1
ATOM 1621 N N . LYS A 1 207 ? -3.119 14.068 3.129 1.00 88.94 207 LYS A N 1
ATOM 1622 C CA . LYS A 1 207 ? -2.606 14.518 1.833 1.00 88.94 207 LYS A CA 1
ATOM 1623 C C . LYS A 1 207 ? -2.613 16.046 1.745 1.00 88.94 207 LYS A C 1
ATOM 1625 O O . LYS A 1 207 ? -3.660 16.673 1.864 1.00 88.94 207 LYS A O 1
ATOM 1630 N N . GLY A 1 208 ? -1.441 16.626 1.494 1.00 84.69 208 GLY A N 1
ATOM 1631 C CA . GLY A 1 208 ? -1.255 18.076 1.376 1.00 84.69 208 GLY A CA 1
ATOM 1632 C C . GLY A 1 208 ? -1.052 18.816 2.702 1.00 84.69 208 GLY A C 1
ATOM 1633 O O . GLY A 1 208 ? -0.845 20.025 2.669 1.00 84.69 208 GLY A O 1
ATOM 1634 N N . LEU A 1 209 ? -1.066 18.123 3.847 1.00 85.00 209 LEU A N 1
ATOM 1635 C CA . LEU A 1 209 ? -0.789 18.720 5.154 1.00 85.00 209 LEU A CA 1
ATOM 1636 C C . LEU A 1 209 ? 0.567 18.230 5.700 1.00 85.00 209 LEU A C 1
ATOM 1638 O O . LEU A 1 209 ? 0.941 17.078 5.475 1.00 85.00 209 LEU A O 1
ATOM 1642 N N . PRO A 1 210 ? 1.310 19.086 6.429 1.00 78.56 210 PRO A N 1
ATOM 1643 C CA . PRO A 1 210 ? 2.625 18.737 6.978 1.00 78.56 210 PRO A CA 1
ATOM 1644 C C . PRO A 1 210 ? 2.537 17.876 8.247 1.00 78.56 210 PRO A C 1
ATOM 1646 O O . PRO A 1 210 ? 3.539 17.332 8.704 1.00 78.56 210 PRO A O 1
ATOM 1649 N N . GLY A 1 211 ? 1.345 17.773 8.842 1.00 81.56 211 GLY A N 1
ATOM 1650 C CA . GLY A 1 211 ? 1.104 16.982 10.042 1.00 81.56 211 GLY A CA 1
ATOM 1651 C C . GLY A 1 211 ? 1.222 15.488 9.764 1.00 81.56 211 GLY A C 1
ATOM 1652 O O . GLY A 1 211 ? 0.728 14.985 8.752 1.00 81.56 211 GLY A O 1
ATOM 1653 N N . ALA A 1 212 ? 1.867 14.778 10.684 1.00 87.81 212 ALA A N 1
ATOM 1654 C CA . ALA A 1 212 ? 2.013 13.343 10.590 1.00 87.81 212 ALA A CA 1
ATOM 1655 C C . ALA A 1 212 ? 2.089 12.682 11.963 1.00 87.81 212 ALA A C 1
ATOM 1657 O O . ALA A 1 212 ? 2.550 13.276 12.937 1.00 87.81 212 ALA A O 1
ATOM 1658 N N . GLY A 1 213 ? 1.690 11.421 12.003 1.00 90.69 213 GLY A N 1
ATOM 1659 C CA . GLY A 1 213 ? 1.761 10.566 13.174 1.00 90.69 213 GLY A CA 1
ATOM 1660 C C . GLY A 1 213 ? 1.930 9.119 12.756 1.00 90.69 213 GLY A C 1
ATOM 1661 O O . GLY A 1 213 ? 2.543 8.829 11.727 1.00 90.69 213 GLY A O 1
ATOM 1662 N N . THR A 1 214 ? 1.383 8.224 13.560 1.00 93.31 214 THR A N 1
ATOM 1663 C CA . THR A 1 214 ? 1.515 6.778 13.431 1.00 93.31 214 THR A CA 1
ATOM 1664 C C . THR A 1 214 ? 0.167 6.143 13.083 1.00 93.31 214 THR A C 1
ATOM 1666 O O . THR A 1 214 ? -0.869 6.518 13.636 1.00 93.31 214 THR A O 1
ATOM 1669 N N . LEU A 1 215 ? 0.178 5.159 12.183 1.00 93.50 215 LEU A N 1
ATOM 1670 C CA . LEU A 1 215 ? -0.928 4.225 11.980 1.00 93.50 215 LEU A CA 1
ATOM 1671 C C . LEU A 1 215 ? -1.010 3.313 13.201 1.00 93.50 215 LEU A C 1
ATOM 1673 O O . LEU A 1 215 ? -0.122 2.491 13.404 1.00 93.50 215 LEU A O 1
ATOM 1677 N N . GLY A 1 216 ? -2.047 3.448 14.020 1.00 92.81 216 GLY A N 1
ATOM 1678 C CA . GLY A 1 216 ? -2.175 2.652 15.237 1.00 92.81 216 GLY A CA 1
ATOM 1679 C C . GLY A 1 216 ? -2.456 1.197 14.930 1.00 92.81 216 GLY A C 1
ATOM 1680 O O . GLY A 1 216 ? -1.662 0.316 15.248 1.00 92.81 216 GLY A O 1
ATOM 1681 N N . GLY A 1 217 ? -3.578 0.951 14.269 1.00 92.94 217 GLY A N 1
ATOM 1682 C CA . GLY A 1 217 ? -3.967 -0.387 13.858 1.00 92.94 217 GLY A CA 1
ATOM 1683 C C . GLY A 1 217 ? -5.077 -0.356 12.828 1.00 92.94 217 GLY A C 1
ATOM 1684 O O . GLY A 1 217 ? -5.486 0.707 12.359 1.00 92.94 217 GLY A O 1
ATOM 1685 N N . PHE A 1 218 ? -5.568 -1.542 12.503 1.00 94.06 218 PHE A N 1
ATOM 1686 C CA . PHE A 1 218 ? -6.703 -1.710 11.613 1.00 94.06 218 PHE A CA 1
ATOM 1687 C C . PHE A 1 218 ? -7.914 -2.161 12.408 1.00 94.06 218 PHE A C 1
ATOM 1689 O O . PHE A 1 218 ? -7.781 -3.003 13.297 1.00 94.06 218 PHE A O 1
ATOM 1696 N N . LEU A 1 219 ? -9.075 -1.609 12.082 1.00 94.81 219 LEU A N 1
ATOM 1697 C CA . LEU A 1 219 ? -10.352 -2.007 12.652 1.00 94.81 219 LEU A CA 1
ATOM 1698 C C . LEU A 1 219 ? -11.202 -2.707 11.604 1.00 94.81 219 LEU A C 1
ATOM 1700 O O . LEU A 1 219 ? -11.072 -2.428 10.414 1.00 94.81 219 LEU A O 1
ATOM 1704 N N . GLU A 1 220 ? -12.091 -3.566 12.068 1.00 94.50 220 GLU A N 1
ATOM 1705 C CA . GLU A 1 220 ? -13.164 -4.174 11.290 1.00 94.50 220 GLU A CA 1
ATOM 1706 C C . GLU A 1 220 ? -14.480 -3.942 12.045 1.00 94.50 220 GLU A C 1
ATOM 1708 O O . GLU A 1 220 ? -14.486 -4.002 13.277 1.00 94.50 220 GLU A O 1
ATOM 1713 N N . ASP A 1 221 ? -15.561 -3.613 11.335 1.00 95.56 221 ASP A N 1
ATOM 1714 C CA . ASP A 1 221 ? -16.915 -3.555 11.907 1.00 95.56 221 ASP A CA 1
ATOM 1715 C C . ASP A 1 221 ? -17.697 -4.862 11.669 1.00 95.56 221 ASP A C 1
ATOM 1717 O O . ASP A 1 221 ? -17.220 -5.783 11.006 1.00 95.56 221 ASP A O 1
ATOM 1721 N N . GLU A 1 222 ? -18.916 -4.960 12.208 1.00 94.44 222 GLU A N 1
ATOM 1722 C CA . GLU A 1 222 ? -19.803 -6.125 12.014 1.00 94.44 222 GLU A CA 1
ATOM 1723 C C . GLU A 1 222 ? -20.162 -6.402 10.544 1.00 94.44 222 GLU A C 1
ATOM 1725 O O . GLU A 1 222 ? -20.535 -7.525 10.204 1.00 94.44 222 GLU A O 1
ATOM 1730 N N . GLU A 1 223 ? -20.060 -5.398 9.671 1.00 93.38 223 GLU A N 1
ATOM 1731 C CA . GLU A 1 223 ? -20.351 -5.512 8.238 1.00 93.38 223 GLU A CA 1
ATOM 1732 C C . GLU A 1 223 ? -19.123 -5.978 7.431 1.00 93.38 223 GLU A C 1
ATOM 1734 O O . GLU A 1 223 ? -19.240 -6.262 6.237 1.00 93.38 223 GLU A O 1
ATOM 1739 N N . GLY A 1 224 ? -17.954 -6.101 8.071 1.00 90.44 224 GLY A N 1
ATOM 1740 C CA . GLY A 1 224 ? -16.697 -6.494 7.434 1.00 90.44 224 GLY A CA 1
ATOM 1741 C C . GLY A 1 224 ? -15.981 -5.348 6.714 1.00 90.44 224 GLY A C 1
ATOM 1742 O O . GLY A 1 224 ? -15.064 -5.594 5.922 1.00 90.44 224 GLY A O 1
ATOM 1743 N N . ASN A 1 225 ? -16.380 -4.095 6.957 1.00 93.88 225 ASN A N 1
ATOM 1744 C CA . ASN A 1 225 ? -15.660 -2.934 6.447 1.00 93.88 225 ASN A CA 1
ATOM 1745 C C . ASN A 1 225 ? -14.401 -2.704 7.289 1.00 93.88 225 ASN A C 1
ATOM 1747 O O . ASN A 1 225 ? -14.434 -2.798 8.518 1.00 93.88 225 ASN A O 1
ATOM 1751 N N . CYS A 1 226 ? -13.296 -2.339 6.636 1.00 94.44 226 CYS A N 1
ATOM 1752 C CA . CYS A 1 226 ? -12.017 -2.135 7.309 1.00 94.44 226 CYS A CA 1
ATOM 1753 C C . CYS A 1 226 ? -11.635 -0.656 7.417 1.00 94.44 226 CYS A C 1
ATOM 1755 O O . CYS A 1 226 ? -11.783 0.129 6.475 1.00 94.44 226 CYS A O 1
ATOM 1757 N N . TYR A 1 227 ? -11.061 -0.296 8.562 1.00 96.06 227 TYR A N 1
ATOM 1758 C CA . TYR A 1 227 ? -10.648 1.065 8.878 1.00 96.06 227 TYR A CA 1
ATOM 1759 C C . TYR A 1 227 ? -9.206 1.124 9.361 1.00 96.06 227 TYR A C 1
ATOM 1761 O O . TYR A 1 227 ? -8.691 0.187 9.960 1.00 96.06 227 TYR A O 1
ATOM 1769 N N . ILE A 1 228 ? -8.574 2.270 9.159 1.00 95.94 228 ILE A N 1
ATOM 1770 C CA . ILE A 1 228 ? -7.349 2.690 9.828 1.00 95.94 228 ILE A CA 1
ATOM 1771 C C . ILE A 1 228 ? -7.737 3.389 11.132 1.00 95.94 228 ILE A C 1
ATOM 1773 O O . ILE A 1 228 ? -8.594 4.269 11.104 1.00 95.94 228 ILE A O 1
ATOM 1777 N N . LEU A 1 229 ? -7.077 3.055 12.242 1.00 97.00 229 LEU A N 1
ATOM 1778 C CA . LEU A 1 229 ? -7.167 3.760 13.523 1.00 97.00 229 LEU A CA 1
ATOM 1779 C C . LEU A 1 229 ? -5.905 4.596 13.763 1.00 97.00 229 LEU A C 1
ATOM 1781 O O . LEU A 1 229 ? -4.787 4.087 13.678 1.00 97.00 229 LEU A O 1
ATOM 1785 N N . SER A 1 230 ? -6.080 5.868 14.109 1.00 96.81 230 SER A N 1
ATOM 1786 C CA . SER A 1 230 ? -5.020 6.754 14.612 1.00 96.81 230 SER A CA 1
ATOM 1787 C C . SER A 1 230 ? -5.651 7.880 15.439 1.00 96.81 230 SER A C 1
ATOM 1789 O O . SER A 1 230 ? -6.834 7.815 15.763 1.00 96.81 230 SER A O 1
ATOM 1791 N N . ASN A 1 231 ? -4.895 8.910 15.803 1.00 96.69 231 ASN A N 1
ATOM 1792 C CA . ASN A 1 231 ? -5.421 10.050 16.552 1.00 96.69 231 ASN A CA 1
ATOM 1793 C C . ASN A 1 231 ? -6.171 11.029 15.653 1.00 96.69 231 ASN A C 1
ATOM 1795 O O . ASN A 1 231 ? -5.851 11.180 14.469 1.00 96.69 231 ASN A O 1
ATOM 1799 N N . GLN A 1 232 ? -7.096 11.788 16.240 1.00 94.81 232 GLN A N 1
ATOM 1800 C CA . GLN A 1 232 ? -7.814 12.840 15.527 1.00 94.81 232 GLN A CA 1
ATOM 1801 C C . GLN A 1 232 ? -6.862 13.915 15.022 1.00 94.81 232 GLN A C 1
ATOM 1803 O O . GLN A 1 232 ? -6.939 14.294 13.858 1.00 94.81 232 GLN A O 1
ATOM 1808 N N . HIS A 1 233 ? -5.897 14.352 15.829 1.00 92.69 233 HIS A N 1
ATOM 1809 C CA . HIS A 1 233 ? -4.934 15.358 15.371 1.00 92.69 233 HIS A CA 1
ATOM 1810 C C . HIS A 1 233 ? -3.953 14.842 14.300 1.00 92.69 233 HIS A C 1
ATOM 1812 O O . HIS A 1 233 ? -3.267 15.646 13.670 1.00 92.69 233 HIS A O 1
ATOM 1818 N N . VAL A 1 234 ? -3.871 13.522 14.087 1.00 92.50 234 VAL A N 1
ATOM 1819 C CA . VAL A 1 234 ? -3.053 12.910 13.027 1.00 92.50 234 VAL A CA 1
ATOM 1820 C C . VAL A 1 234 ? -3.841 12.811 11.723 1.00 92.50 234 VAL A C 1
ATOM 1822 O O . VAL A 1 234 ? -3.325 13.190 10.672 1.00 92.50 234 VAL A O 1
ATOM 1825 N N . LEU A 1 235 ? -5.090 12.332 11.778 1.00 93.44 235 LEU A N 1
ATOM 1826 C CA . LEU A 1 235 ? -5.944 12.179 10.590 1.00 93.44 235 LEU A CA 1
ATOM 1827 C C . LEU A 1 235 ? -6.694 13.460 10.202 1.00 93.44 235 LEU A C 1
ATOM 1829 O O . LEU A 1 235 ? -7.259 13.539 9.114 1.00 93.44 235 LEU A O 1
ATOM 1833 N N . HIS A 1 236 ? -6.704 14.452 11.085 1.00 90.69 236 HIS A N 1
ATOM 1834 C CA . HIS A 1 236 ? -7.322 15.752 10.881 1.00 90.69 236 HIS A CA 1
ATOM 1835 C C . HIS A 1 236 ? -6.565 16.820 11.695 1.00 90.69 236 HIS A C 1
ATOM 1837 O O . HIS A 1 236 ? -7.074 17.331 12.701 1.00 90.69 236 HIS A O 1
ATOM 1843 N N . PRO A 1 237 ? -5.323 17.165 11.302 1.00 81.50 237 PRO A N 1
ATOM 1844 C CA . PRO A 1 237 ? -4.579 18.211 11.981 1.00 81.50 237 PRO A CA 1
ATOM 1845 C C . PRO A 1 237 ? -5.364 19.515 11.846 1.00 81.50 237 PRO A C 1
ATOM 1847 O O . PRO A 1 237 ? -5.693 19.938 10.737 1.00 81.50 237 PRO A O 1
ATOM 1850 N N . CYS A 1 238 ? -5.707 20.132 12.979 1.00 75.69 238 CYS A N 1
ATOM 1851 C CA . CYS A 1 238 ? -6.356 21.436 12.983 1.00 75.69 238 CYS A CA 1
ATOM 1852 C C . CYS A 1 238 ? -5.528 22.388 12.121 1.00 75.69 238 CYS A C 1
ATOM 1854 O O . CYS A 1 238 ? -4.348 22.600 12.410 1.00 75.69 238 CYS A O 1
ATOM 1856 N N . GLU A 1 239 ? -6.130 22.946 11.067 1.00 63.22 239 GLU A N 1
ATOM 1857 C CA . GLU A 1 239 ? -5.488 23.994 10.284 1.00 63.22 239 GLU A CA 1
ATOM 1858 C C . GLU A 1 239 ? -5.110 25.116 11.248 1.00 63.22 239 GLU A C 1
ATOM 1860 O O . GLU A 1 239 ? -5.967 25.838 11.772 1.00 63.22 239 GLU A O 1
ATOM 1865 N N . VAL A 1 240 ? -3.812 25.249 11.519 1.00 54.59 240 VAL A N 1
ATOM 1866 C CA . VAL A 1 240 ? -3.291 26.449 12.154 1.00 54.59 240 VAL A CA 1
ATOM 1867 C C . VAL A 1 240 ? -3.608 27.549 11.157 1.00 54.59 240 VAL A C 1
ATOM 1869 O O . VAL A 1 240 ? -3.007 27.609 10.086 1.00 54.59 240 VAL A O 1
ATOM 1872 N N . LYS A 1 241 ? -4.633 28.354 11.453 1.00 46.59 241 LYS A N 1
ATOM 1873 C CA . LYS A 1 241 ? -5.017 29.486 10.614 1.00 46.59 241 LYS A CA 1
ATOM 1874 C C . LYS A 1 241 ? -3.808 30.407 10.521 1.00 46.59 241 LYS A C 1
ATOM 1876 O O . LYS A 1 241 ? -3.578 31.226 11.407 1.00 46.59 241 LYS A O 1
ATOM 1881 N N . ASN A 1 242 ? -3.038 30.257 9.450 1.00 40.59 242 ASN A N 1
ATOM 1882 C CA . ASN A 1 242 ? -1.980 31.171 9.065 1.00 40.59 242 ASN A CA 1
ATOM 1883 C C . ASN A 1 242 ? -2.655 32.470 8.623 1.00 40.59 242 ASN A C 1
ATOM 1885 O O . ASN A 1 242 ? -2.810 32.720 7.433 1.00 40.59 242 ASN A O 1
ATOM 1889 N N . ASN A 1 243 ? -3.118 33.280 9.572 1.00 36.12 243 ASN A N 1
ATOM 1890 C CA . ASN A 1 243 ? -3.379 34.682 9.296 1.00 36.12 243 ASN A CA 1
ATOM 1891 C C . ASN A 1 243 ? -1.999 35.342 9.169 1.00 36.12 243 ASN A C 1
ATOM 1893 O O . ASN A 1 243 ? -1.318 35.468 10.191 1.00 36.12 243 ASN A O 1
ATOM 1897 N N . PRO A 1 244 ? -1.535 35.728 7.963 1.00 38.00 244 PRO A N 1
ATOM 1898 C CA . PRO A 1 244 ? -0.318 36.516 7.862 1.00 38.00 244 PRO A CA 1
ATOM 1899 C C . PRO A 1 244 ? -0.535 37.823 8.641 1.00 38.00 244 PRO A C 1
ATOM 1901 O O . PRO A 1 244 ? -1.601 38.434 8.502 1.00 38.00 244 PRO A O 1
ATOM 1904 N N . PRO A 1 245 ? 0.419 38.259 9.482 1.00 39.53 245 PRO A N 1
ATOM 1905 C CA . PRO A 1 245 ? 0.291 39.523 10.186 1.00 39.53 245 PRO A CA 1
ATOM 1906 C C . PRO A 1 245 ? 0.312 40.658 9.158 1.00 39.53 245 PRO A C 1
ATOM 1908 O O . PRO A 1 245 ? 1.359 41.027 8.630 1.00 39.53 245 PRO A O 1
ATOM 1911 N N . ASN A 1 246 ? -0.863 41.209 8.864 1.00 40.91 246 ASN A N 1
ATOM 1912 C CA . ASN A 1 246 ? -0.989 42.523 8.251 1.00 40.91 246 ASN A CA 1
ATOM 1913 C C . ASN A 1 246 ? -0.667 43.565 9.326 1.00 40.91 246 ASN A C 1
ATOM 1915 O O . ASN A 1 246 ? -1.580 44.090 9.949 1.00 40.91 246 ASN A O 1
ATOM 1919 N N . ASP A 1 247 ? 0.616 43.827 9.565 1.00 42.03 247 ASP A N 1
ATOM 1920 C CA . ASP A 1 247 ? 1.060 45.176 9.914 1.00 42.03 247 ASP A CA 1
ATOM 1921 C C . ASP A 1 247 ? 2.568 45.339 9.696 1.00 42.03 247 ASP A C 1
ATOM 1923 O O . ASP A 1 247 ? 3.415 44.635 10.247 1.00 42.03 247 ASP A O 1
ATOM 1927 N N . THR A 1 248 ? 2.892 46.291 8.830 1.00 45.22 248 THR A N 1
ATOM 1928 C CA . THR A 1 248 ? 4.240 46.728 8.490 1.00 45.22 248 THR A CA 1
ATOM 1929 C C . THR A 1 248 ? 4.806 47.616 9.596 1.00 45.22 248 THR A C 1
ATOM 1931 O O . THR A 1 248 ? 4.503 48.805 9.632 1.00 45.22 248 THR A O 1
ATOM 1934 N N . SER A 1 249 ? 5.686 47.078 10.442 1.00 38.78 249 SER A N 1
ATOM 1935 C CA . SER A 1 249 ? 6.799 47.843 11.028 1.00 38.78 249 SER A CA 1
ATOM 1936 C C . SER A 1 249 ? 7.846 46.912 11.647 1.00 38.78 249 SER A C 1
ATOM 1938 O O . SER A 1 249 ? 7.559 46.220 12.619 1.00 38.78 249 SER A O 1
ATOM 1940 N N . ASP A 1 250 ? 9.042 46.911 11.056 1.00 45.12 250 ASP A N 1
ATOM 1941 C CA . ASP A 1 250 ? 10.360 46.520 11.584 1.00 45.12 250 ASP A CA 1
ATOM 1942 C C . ASP A 1 250 ? 10.429 45.794 12.944 1.00 45.12 250 ASP A C 1
ATOM 1944 O O . ASP A 1 250 ? 11.010 46.284 13.914 1.00 45.12 250 ASP A O 1
ATOM 1948 N N . ALA A 1 251 ? 9.947 44.553 12.990 1.00 33.44 251 ALA A N 1
ATOM 1949 C CA . ALA A 1 251 ? 10.294 43.601 14.036 1.00 33.44 251 ALA A CA 1
ATOM 1950 C C . ALA A 1 251 ? 10.896 42.350 13.391 1.00 33.44 251 ALA A C 1
ATOM 1952 O O . ALA A 1 251 ? 10.261 41.668 12.588 1.00 33.44 251 ALA A O 1
ATOM 1953 N N . LYS A 1 252 ? 12.158 42.063 13.735 1.00 34.47 252 LYS A N 1
ATOM 1954 C CA . LYS A 1 252 ? 12.836 40.806 13.398 1.00 34.47 252 LYS A CA 1
ATOM 1955 C C . LYS A 1 252 ? 11.927 39.636 13.776 1.00 34.47 252 LYS A C 1
ATOM 1957 O O . LYS A 1 252 ? 11.470 39.574 14.916 1.00 34.47 252 LYS A O 1
ATOM 1962 N N . VAL A 1 253 ? 11.721 38.729 12.823 1.00 33.06 253 VAL A N 1
ATOM 1963 C CA . VAL A 1 253 ? 11.018 37.451 12.979 1.00 33.06 253 VAL A CA 1
ATOM 1964 C C . VAL A 1 253 ? 11.453 36.785 14.289 1.00 33.06 253 VAL A C 1
ATOM 1966 O O . VAL A 1 253 ? 12.590 36.332 14.420 1.00 33.06 253 VAL A O 1
ATOM 1969 N N . LYS A 1 254 ? 10.557 36.785 15.277 1.00 29.97 254 LYS A N 1
ATOM 1970 C CA . LYS A 1 254 ? 10.618 35.928 16.459 1.00 29.97 254 LYS A CA 1
ATOM 1971 C C . LYS A 1 254 ? 9.493 34.917 16.306 1.00 29.97 254 LYS A C 1
ATOM 1973 O O . LYS A 1 254 ? 8.328 35.303 16.312 1.00 29.97 254 LYS A O 1
ATOM 1978 N N . ASP A 1 255 ? 9.876 33.656 16.130 1.00 30.12 255 ASP A N 1
ATOM 1979 C CA . ASP A 1 255 ? 8.980 32.502 16.132 1.00 30.12 255 ASP A CA 1
ATOM 1980 C C . ASP A 1 255 ? 8.027 32.546 17.332 1.00 30.12 255 ASP A C 1
ATOM 1982 O O . ASP A 1 255 ? 8.445 32.745 18.477 1.00 30.12 255 ASP A O 1
ATOM 1986 N N . CYS A 1 256 ? 6.739 32.329 17.069 1.00 25.89 256 CYS A N 1
ATOM 1987 C CA . CYS A 1 256 ? 5.651 32.359 18.047 1.00 25.89 256 CYS A CA 1
ATOM 1988 C C . CYS A 1 256 ? 5.602 31.117 18.960 1.00 25.89 256 CYS A C 1
ATOM 1990 O O . CYS A 1 256 ? 4.524 30.675 19.341 1.00 25.89 256 CYS A O 1
ATOM 1992 N N . THR A 1 257 ? 6.749 30.548 19.336 1.00 29.86 257 THR A N 1
ATOM 1993 C CA . THR A 1 257 ? 6.830 29.391 20.247 1.00 29.86 257 THR A CA 1
ATOM 1994 C C . THR A 1 257 ? 7.331 29.740 21.653 1.00 29.86 257 THR A C 1
ATOM 1996 O O . THR A 1 257 ? 7.586 28.826 22.426 1.00 29.86 257 THR A O 1
ATOM 1999 N N . ASN A 1 258 ? 7.489 31.025 22.013 1.00 28.42 258 ASN A N 1
ATOM 2000 C CA . ASN A 1 258 ? 8.191 31.416 23.250 1.00 28.42 258 ASN A CA 1
ATOM 2001 C C . ASN A 1 258 ? 7.453 32.317 24.261 1.00 28.42 258 ASN A C 1
ATOM 2003 O O . ASN A 1 258 ? 8.078 32.685 25.252 1.00 28.42 258 ASN A O 1
ATOM 2007 N N . ASP A 1 259 ? 6.167 32.641 24.114 1.00 25.00 259 ASP A N 1
ATOM 2008 C CA . ASP A 1 259 ? 5.497 33.542 25.072 1.00 25.00 259 ASP A CA 1
ATOM 2009 C C . ASP A 1 259 ? 4.283 32.912 25.773 1.00 25.00 259 ASP A C 1
ATOM 2011 O O . ASP A 1 259 ? 3.157 33.164 25.370 1.00 25.00 259 ASP A O 1
ATOM 2015 N N . VAL A 1 260 ? 4.526 32.182 26.876 1.00 28.42 260 VAL A N 1
ATOM 2016 C CA . VAL A 1 260 ? 3.715 32.241 28.120 1.00 28.42 260 VAL A CA 1
ATOM 2017 C C . VAL A 1 260 ? 4.601 31.932 29.344 1.00 28.42 260 VAL A C 1
ATOM 2019 O O . VAL A 1 260 ? 4.453 30.903 29.986 1.00 28.42 260 VAL A O 1
ATOM 2022 N N . VAL A 1 261 ? 5.528 32.828 29.711 1.00 28.22 261 VAL A N 1
ATOM 2023 C CA . VAL A 1 261 ? 5.975 32.991 31.116 1.00 28.22 261 VAL A CA 1
ATOM 2024 C C . VAL A 1 261 ? 6.391 34.447 31.353 1.00 28.22 261 VAL A C 1
ATOM 2026 O O . VAL A 1 261 ? 7.563 34.792 31.237 1.00 28.22 261 VAL A O 1
ATOM 2029 N N . ARG A 1 262 ? 5.456 35.314 31.757 1.00 28.34 262 ARG A N 1
ATOM 2030 C CA . ARG A 1 262 ? 5.764 36.489 32.600 1.00 28.34 262 ARG A CA 1
ATOM 2031 C C . ARG A 1 262 ? 4.599 36.786 33.535 1.00 28.34 262 ARG A C 1
ATOM 2033 O O . ARG A 1 262 ? 3.767 37.646 33.282 1.00 28.34 262 ARG A O 1
ATOM 2040 N N . GLY A 1 263 ? 4.595 36.064 34.648 1.00 26.81 263 GLY A N 1
ATOM 2041 C CA . GLY A 1 263 ? 3.682 36.266 35.765 1.00 26.81 263 GLY A CA 1
ATOM 2042 C C . GLY A 1 263 ? 4.362 36.046 37.113 1.00 26.81 263 GLY A C 1
ATOM 2043 O O . GLY A 1 263 ? 3.808 35.349 37.944 1.00 26.81 263 GLY A O 1
ATOM 2044 N N . ALA A 1 264 ? 5.570 36.578 37.317 1.00 26.42 264 ALA A N 1
ATOM 2045 C CA . ALA A 1 264 ? 6.131 36.902 38.635 1.00 26.42 264 ALA A CA 1
ATOM 2046 C C . ALA A 1 264 ? 7.463 37.635 38.429 1.00 26.42 264 ALA A C 1
ATOM 2048 O O . ALA A 1 264 ? 8.388 37.104 37.819 1.00 26.42 264 ALA A O 1
ATOM 2049 N N . GLY A 1 265 ? 7.542 38.885 38.882 1.00 29.70 265 GLY A N 1
ATOM 2050 C CA . GLY A 1 265 ? 8.749 39.692 38.769 1.00 29.70 265 GLY A CA 1
ATOM 2051 C C . GLY A 1 265 ? 9.878 39.183 39.662 1.00 29.70 265 GLY A C 1
ATOM 2052 O O . GLY A 1 265 ? 9.622 38.744 40.774 1.00 29.70 265 GLY A O 1
ATOM 2053 N N . ILE A 1 266 ? 11.108 39.307 39.165 1.00 29.69 266 ILE A N 1
ATOM 2054 C CA . ILE A 1 266 ? 12.304 39.790 39.869 1.00 29.69 266 ILE A CA 1
ATOM 2055 C C . ILE A 1 266 ? 13.207 40.343 38.758 1.00 29.69 266 ILE A C 1
ATOM 2057 O O . ILE A 1 266 ? 13.637 39.621 37.862 1.00 29.69 266 ILE A O 1
ATOM 2061 N N . SER A 1 267 ? 13.428 41.654 38.774 1.00 32.16 267 SER A N 1
ATOM 2062 C CA . SER A 1 267 ? 14.398 42.340 37.926 1.00 32.16 267 SER A CA 1
ATOM 2063 C C . SER A 1 267 ? 15.801 42.122 38.491 1.00 32.16 267 SER A C 1
ATOM 2065 O O . SER A 1 267 ? 16.085 42.557 39.606 1.00 32.16 267 SER A O 1
ATOM 2067 N N . GLY A 1 268 ? 16.671 41.484 37.716 1.00 27.92 268 GLY A N 1
ATOM 2068 C CA . GLY A 1 268 ? 18.111 41.471 37.939 1.00 27.92 268 GLY A CA 1
ATOM 2069 C C . GLY A 1 268 ? 18.805 41.616 36.594 1.00 27.92 268 GLY A C 1
ATOM 2070 O O . GLY A 1 268 ? 18.812 40.679 35.802 1.00 27.92 268 GLY A O 1
ATOM 2071 N N . GLU A 1 269 ? 19.313 42.815 36.318 1.00 39.50 269 GLU A N 1
ATOM 2072 C CA . GLU A 1 269 ? 20.263 43.078 35.236 1.00 39.50 269 GLU A CA 1
ATOM 2073 C C . GLU A 1 269 ? 21.518 42.229 35.454 1.00 39.50 269 GLU A C 1
ATOM 2075 O O . GLU A 1 269 ? 21.964 42.141 36.595 1.00 39.50 269 GLU A O 1
ATOM 2080 N N . LEU A 1 270 ? 22.096 41.649 34.393 1.00 30.34 270 LEU A N 1
ATOM 2081 C CA . LEU A 1 270 ? 23.542 41.410 34.282 1.00 30.34 270 LEU A CA 1
ATOM 2082 C C . LEU A 1 270 ? 23.947 41.027 32.842 1.00 30.34 270 LEU A C 1
ATOM 2084 O O . LEU A 1 270 ? 23.568 39.979 32.327 1.00 30.34 270 LEU A O 1
ATOM 2088 N N . SER A 1 271 ? 24.708 41.957 32.256 1.00 30.02 271 SER A N 1
ATOM 2089 C CA . SER A 1 271 ? 25.859 41.856 31.340 1.00 30.02 271 SER A CA 1
ATOM 2090 C C . SER A 1 271 ? 25.868 40.892 30.146 1.00 30.02 271 SER A C 1
ATOM 2092 O O . SER A 1 271 ? 25.867 39.670 30.280 1.00 30.02 271 SER A O 1
ATOM 2094 N N . GLU A 1 272 ? 26.058 41.529 28.990 1.00 38.50 272 GLU A N 1
ATOM 2095 C CA . GLU A 1 272 ? 26.674 41.035 27.760 1.00 38.50 272 GLU A CA 1
ATOM 2096 C C . GLU A 1 272 ? 28.050 40.399 28.033 1.00 38.50 272 GLU A C 1
ATOM 2098 O O . GLU A 1 272 ? 28.847 40.961 28.780 1.00 38.50 272 GLU A O 1
ATOM 2103 N N . ASP A 1 273 ? 28.282 39.209 27.470 1.00 34.12 273 ASP A N 1
ATOM 2104 C CA . ASP A 1 273 ? 29.485 38.818 26.716 1.00 34.12 273 ASP A CA 1
ATOM 2105 C C . ASP A 1 273 ? 29.641 37.288 26.677 1.00 34.12 273 ASP A C 1
ATOM 2107 O O . ASP A 1 273 ? 29.523 36.603 27.692 1.00 34.12 273 ASP A O 1
ATOM 2111 N N . VAL A 1 274 ? 29.928 36.785 25.469 1.00 31.20 274 VAL A N 1
ATOM 2112 C CA . VAL A 1 274 ? 30.755 35.618 25.083 1.00 31.20 274 VAL A CA 1
ATOM 2113 C C . VAL A 1 274 ? 30.144 34.941 23.849 1.00 31.20 274 VAL A C 1
ATOM 2115 O O . VAL A 1 274 ? 29.238 34.110 23.917 1.00 31.20 274 VAL A O 1
ATOM 2118 N N . GLU A 1 275 ? 30.693 35.310 22.691 1.00 34.00 275 GLU A N 1
ATOM 2119 C CA . GLU A 1 275 ? 30.649 34.529 21.457 1.00 34.00 275 GLU A CA 1
ATOM 2120 C C . GLU A 1 275 ? 31.504 33.260 21.614 1.00 34.00 275 GLU A C 1
ATOM 2122 O O . GLU A 1 275 ? 32.632 33.329 22.106 1.00 34.00 275 GLU A O 1
ATOM 2127 N N . GLY A 1 276 ? 31.018 32.106 21.142 1.00 28.62 276 GLY A N 1
ATOM 2128 C CA . GLY A 1 276 ? 31.888 30.938 20.978 1.00 28.62 276 GLY A CA 1
ATOM 2129 C C . GLY A 1 276 ? 31.214 29.568 20.902 1.00 28.62 276 GLY A C 1
ATOM 2130 O O . GLY A 1 276 ? 31.122 28.869 21.898 1.00 28.62 276 GLY A O 1
ATOM 2131 N N . ASN A 1 277 ? 30.893 29.165 19.671 1.00 28.55 277 ASN A N 1
ATOM 2132 C CA . ASN A 1 277 ? 30.899 27.802 19.120 1.00 28.55 277 ASN A CA 1
ATOM 2133 C C . ASN A 1 277 ? 29.969 26.671 19.625 1.00 28.55 277 ASN A C 1
ATOM 2135 O O . ASN A 1 277 ? 30.009 26.201 20.755 1.00 28.55 277 ASN A O 1
ATOM 2139 N N . SER A 1 278 ? 29.285 26.122 18.609 1.00 33.75 278 SER A N 1
ATOM 2140 C CA . SER A 1 278 ? 28.840 24.736 18.401 1.00 33.75 278 SER A CA 1
ATOM 2141 C C . SER A 1 278 ? 27.945 24.094 19.461 1.00 33.75 278 SER A C 1
ATOM 2143 O O . SER A 1 278 ? 28.427 23.448 20.386 1.00 33.75 278 SER A O 1
ATOM 2145 N N . PHE A 1 279 ? 26.634 24.117 19.209 1.00 24.23 279 PHE A N 1
ATOM 2146 C CA . PHE A 1 279 ? 25.717 23.101 19.724 1.00 24.23 279 PHE A CA 1
ATOM 2147 C C . PHE A 1 279 ? 24.665 22.745 18.667 1.00 24.23 279 PHE A C 1
ATOM 2149 O O . PHE A 1 279 ? 23.855 23.583 18.275 1.00 24.23 279 PHE A O 1
ATOM 2156 N N . ASN A 1 280 ? 24.679 21.481 18.234 1.00 29.09 280 ASN A N 1
ATOM 2157 C CA . ASN A 1 280 ? 23.533 20.816 17.620 1.00 29.09 280 ASN A CA 1
ATOM 2158 C C . ASN A 1 280 ? 22.368 20.882 18.617 1.00 29.09 280 ASN A C 1
ATOM 2160 O O . ASN A 1 280 ? 22.364 20.153 19.608 1.00 29.09 280 ASN A O 1
ATOM 2164 N N . ARG A 1 281 ? 21.390 21.755 18.374 1.00 24.20 281 ARG A N 1
ATOM 2165 C CA . ARG A 1 281 ? 20.066 21.646 18.989 1.00 24.20 281 ARG A CA 1
ATOM 2166 C C . ARG A 1 281 ? 19.143 21.007 17.964 1.00 24.20 281 ARG A C 1
ATOM 2168 O O . ARG A 1 281 ? 18.787 21.627 16.969 1.00 24.20 281 ARG A O 1
ATOM 2175 N N . SER A 1 282 ? 18.793 19.749 18.204 1.00 25.81 282 SER A N 1
ATOM 2176 C CA . SER A 1 282 ? 17.574 19.173 17.659 1.00 25.81 282 SER A CA 1
ATOM 2177 C C . SER A 1 282 ? 16.402 20.013 18.173 1.00 25.81 282 SER A C 1
ATOM 2179 O O . SER A 1 282 ? 16.262 20.221 19.378 1.00 25.81 282 SER A O 1
ATOM 2181 N N . ASN A 1 283 ? 15.580 20.533 17.263 1.00 26.06 283 ASN A N 1
ATOM 2182 C CA . ASN A 1 283 ? 14.311 21.159 17.615 1.00 26.06 283 ASN A CA 1
ATOM 2183 C C . ASN A 1 283 ? 13.384 20.065 18.162 1.00 26.06 283 ASN A C 1
ATOM 2185 O O . ASN A 1 283 ? 12.678 19.396 17.411 1.00 26.06 283 ASN A O 1
ATOM 2189 N N . GLN A 1 284 ? 13.425 19.838 19.475 1.00 29.14 284 GLN A N 1
ATOM 2190 C CA . GLN A 1 284 ? 12.366 19.125 20.175 1.00 29.14 284 GLN A CA 1
ATOM 2191 C C . GLN A 1 284 ? 11.126 20.017 20.127 1.00 29.14 284 GLN A C 1
ATOM 2193 O O . GLN A 1 284 ? 10.981 20.944 20.919 1.00 29.14 284 GLN A O 1
ATOM 2198 N N . HIS A 1 285 ? 10.246 19.761 19.161 1.00 33.00 285 HIS A N 1
ATOM 2199 C CA . HIS A 1 285 ? 8.878 20.252 19.216 1.00 33.00 285 HIS A CA 1
ATOM 2200 C C . HIS A 1 285 ? 8.185 19.534 20.377 1.00 33.00 285 HIS A C 1
ATOM 2202 O O . HIS A 1 285 ? 7.648 18.439 20.221 1.00 33.00 285 HIS A O 1
ATOM 2208 N N . VAL A 1 286 ? 8.257 20.130 21.567 1.00 34.50 286 VAL A N 1
ATOM 2209 C CA . VAL A 1 286 ? 7.318 19.830 22.642 1.00 34.50 286 VAL A CA 1
ATOM 2210 C C . VAL A 1 286 ? 5.974 20.331 22.135 1.00 34.50 286 VAL A C 1
ATOM 2212 O O . VAL A 1 286 ? 5.761 21.537 22.008 1.00 34.50 286 VAL A O 1
ATOM 2215 N N . PHE A 1 287 ? 5.087 19.410 21.766 1.00 36.84 287 PHE A N 1
ATOM 2216 C CA . PHE A 1 287 ? 3.685 19.754 21.590 1.00 36.84 287 PHE A CA 1
ATOM 2217 C C . PHE A 1 287 ? 3.159 20.119 22.973 1.00 36.84 287 PHE A C 1
ATOM 2219 O O . PHE A 1 287 ? 2.770 19.254 23.756 1.00 36.84 287 PHE A O 1
ATOM 2226 N N . HIS A 1 288 ? 3.182 21.410 23.296 1.00 38.72 288 HIS A N 1
ATOM 2227 C CA . HIS A 1 288 ? 2.282 21.919 24.308 1.00 38.72 288 HIS A CA 1
ATOM 2228 C C . HIS A 1 288 ? 0.883 21.624 23.789 1.00 38.72 288 HIS A C 1
ATOM 2230 O O . HIS A 1 288 ? 0.502 22.109 22.719 1.00 38.72 288 HIS A O 1
ATOM 2236 N N . LEU A 1 289 ? 0.161 20.756 24.507 1.00 43.56 289 LEU A N 1
ATOM 2237 C CA . LEU A 1 289 ? -1.266 20.578 24.290 1.00 43.56 289 LEU A CA 1
ATOM 2238 C C . LEU A 1 289 ? -1.857 21.985 24.160 1.00 43.56 289 LEU A C 1
ATOM 2240 O O . LEU A 1 289 ? -1.504 22.835 24.990 1.00 43.56 289 LEU A O 1
ATOM 2244 N N . PRO A 1 290 ? -2.667 22.264 23.118 1.00 41.22 290 PRO A N 1
ATOM 2245 C CA . PRO A 1 290 ? -3.336 23.554 23.026 1.00 41.22 290 PRO A CA 1
ATOM 2246 C C . PRO A 1 290 ? -3.948 23.816 24.393 1.00 41.22 290 PRO A C 1
ATOM 2248 O O . PRO A 1 290 ? -4.437 22.862 24.999 1.00 41.22 290 PRO A O 1
ATOM 2251 N N . GLU A 1 291 ? -3.852 25.042 24.915 1.00 41.69 291 GLU A N 1
ATOM 2252 C CA . GLU A 1 291 ? -4.574 25.411 26.128 1.00 41.69 291 GLU A CA 1
ATOM 2253 C C . GLU A 1 291 ? -6.041 25.069 25.869 1.00 41.69 291 GLU A C 1
ATOM 2255 O O . GLU A 1 291 ? -6.785 25.829 25.244 1.00 41.69 291 GLU A O 1
ATOM 2260 N N . VAL A 1 292 ? -6.440 23.862 26.275 1.00 43.31 292 VAL A N 1
ATOM 2261 C CA . VAL A 1 292 ? -7.814 23.415 26.273 1.00 43.31 292 VAL A CA 1
ATOM 2262 C C . VAL A 1 292 ? -8.365 24.234 27.412 1.00 43.31 292 VAL A C 1
ATOM 2264 O O . VAL A 1 292 ? -8.305 23.837 28.576 1.00 43.31 292 VAL A O 1
ATOM 2267 N N . GLY A 1 293 ? -8.776 25.464 27.090 1.00 39.78 293 GLY A N 1
ATOM 2268 C CA . GLY A 1 293 ? -9.516 26.295 28.016 1.00 39.78 293 GLY A CA 1
ATOM 2269 C C . GLY A 1 293 ? -10.597 25.413 28.624 1.00 39.78 293 GLY A C 1
ATOM 2270 O O . GLY A 1 293 ? -11.080 24.507 27.950 1.00 39.78 293 GLY A O 1
ATOM 2271 N N . ASN A 1 294 ? -10.944 25.651 29.887 1.00 42.97 294 ASN A N 1
ATOM 2272 C CA . ASN A 1 294 ? -11.845 24.842 30.728 1.00 42.97 294 ASN A CA 1
ATOM 2273 C C . ASN A 1 294 ? -13.239 24.490 30.133 1.00 42.97 294 ASN A C 1
ATOM 2275 O O . ASN A 1 294 ? -14.116 24.014 30.849 1.00 42.97 294 ASN A O 1
ATOM 2279 N N . ASN A 1 295 ? -13.482 24.735 28.851 1.00 39.91 295 ASN A N 1
ATOM 2280 C CA . ASN A 1 295 ? -14.606 24.260 28.077 1.00 39.91 295 ASN A CA 1
ATOM 2281 C C . ASN A 1 295 ? -14.525 22.740 27.887 1.00 39.91 295 ASN A C 1
ATOM 2283 O O . ASN A 1 295 ? -13.760 22.219 27.082 1.00 39.91 295 ASN A O 1
ATOM 2287 N N . THR A 1 296 ? -15.422 22.052 28.578 1.00 50.16 296 THR A N 1
ATOM 2288 C CA . THR A 1 296 ? -15.797 20.633 28.473 1.00 50.16 296 THR A CA 1
ATOM 2289 C C . THR A 1 296 ? -16.345 20.210 27.098 1.00 50.16 296 THR A C 1
ATOM 2291 O O . THR A 1 296 ? -17.060 19.217 27.000 1.00 50.16 296 THR A O 1
ATOM 2294 N N . ASN A 1 297 ? -16.107 20.977 26.035 1.00 59.03 297 ASN A N 1
ATOM 2295 C CA . ASN A 1 297 ? -16.718 20.721 24.738 1.00 59.03 297 ASN A CA 1
ATOM 2296 C C . ASN A 1 297 ? -15.872 19.706 23.973 1.00 59.03 297 ASN A C 1
ATOM 2298 O O . ASN A 1 297 ? -14.741 20.000 23.592 1.00 59.03 297 ASN A O 1
ATOM 2302 N N . VAL A 1 298 ? -16.441 18.521 23.746 1.00 70.38 298 VAL A N 1
ATOM 2303 C CA . VAL A 1 298 ? -15.899 17.537 22.808 1.00 70.38 298 VAL A CA 1
ATOM 2304 C C . VAL A 1 298 ? -15.785 18.210 21.443 1.00 70.38 298 VAL A C 1
ATOM 2306 O O . VAL A 1 298 ? -16.771 18.748 20.932 1.00 70.38 298 VAL A O 1
ATOM 2309 N N . VAL A 1 299 ? -14.588 18.211 20.859 1.00 73.06 299 VAL A N 1
ATOM 2310 C CA . VAL A 1 299 ? -14.419 18.649 19.475 1.00 73.06 299 VAL A CA 1
ATOM 2311 C C . VAL A 1 299 ? -14.823 17.474 18.598 1.00 73.06 299 VAL A C 1
ATOM 2313 O O . VAL A 1 299 ? -14.056 16.538 18.377 1.00 73.06 299 VAL A O 1
ATOM 2316 N N . GLU A 1 300 ? -16.076 17.512 18.157 1.00 72.81 300 GLU A N 1
ATOM 2317 C CA . GLU A 1 300 ? -16.633 16.579 17.184 1.00 72.81 300 GLU A CA 1
ATOM 2318 C C . GLU A 1 300 ? -16.545 17.223 15.808 1.00 72.81 300 GLU A C 1
ATOM 2320 O O . GLU A 1 300 ? -17.033 18.334 15.588 1.00 72.81 300 GLU A O 1
ATOM 2325 N N . LEU A 1 301 ? -15.894 16.529 14.883 1.00 68.81 301 LEU A N 1
ATOM 2326 C CA . LEU A 1 301 ? -15.794 16.946 13.493 1.00 68.81 301 LEU A CA 1
ATOM 2327 C C . LEU A 1 301 ? -16.464 15.877 12.640 1.00 68.81 301 LEU A C 1
ATOM 2329 O O . LEU A 1 301 ? -15.812 15.016 12.053 1.00 68.81 301 LEU A O 1
ATOM 2333 N N . ASP A 1 302 ? -17.793 15.946 12.582 1.00 60.78 302 ASP A N 1
ATOM 2334 C CA . ASP A 1 302 ? -18.574 15.225 11.583 1.00 60.78 302 ASP A CA 1
ATOM 2335 C C . ASP A 1 302 ? -18.448 15.956 10.239 1.00 60.78 302 ASP A C 1
ATOM 2337 O O . ASP A 1 302 ? -19.283 16.769 9.838 1.00 60.78 302 ASP A O 1
ATOM 2341 N N . ASN A 1 303 ? -17.324 15.722 9.564 1.00 56.31 303 ASN A N 1
ATOM 2342 C CA . ASN A 1 303 ? -17.020 16.312 8.267 1.00 56.31 303 ASN A CA 1
ATOM 2343 C C . ASN A 1 303 ? -17.475 15.395 7.126 1.00 56.31 303 ASN A C 1
ATOM 2345 O O . ASN A 1 303 ? -16.719 15.136 6.189 1.00 56.31 303 ASN A O 1
ATOM 2349 N N . SER A 1 304 ? -18.739 14.961 7.146 1.00 55.62 304 SER A N 1
ATOM 2350 C CA . SER A 1 304 ? -19.369 14.263 6.010 1.00 55.62 304 SER A CA 1
ATOM 2351 C C . SER A 1 304 ? -19.205 14.999 4.662 1.00 55.62 304 SER A C 1
ATOM 2353 O O . SER A 1 304 ? -19.294 14.380 3.601 1.00 55.62 304 SER A O 1
ATOM 2355 N N . THR A 1 305 ? -18.897 16.301 4.687 1.00 56.03 305 THR A N 1
ATOM 2356 C CA . THR A 1 305 ? -18.660 17.155 3.515 1.00 56.03 305 THR A CA 1
ATOM 2357 C C . THR A 1 305 ? -17.191 17.307 3.096 1.00 56.03 305 THR A C 1
ATOM 2359 O O . THR A 1 305 ? -16.952 17.648 1.940 1.00 56.03 305 THR A O 1
ATOM 2362 N N . ASN A 1 306 ? -16.210 17.006 3.957 1.00 63.41 306 ASN A N 1
ATOM 2363 C CA . ASN A 1 306 ? -14.776 17.143 3.661 1.00 63.41 306 ASN A CA 1
ATOM 2364 C C . ASN A 1 306 ? -14.041 15.817 3.904 1.00 63.41 306 ASN A C 1
ATOM 2366 O O . ASN A 1 306 ? -13.402 15.606 4.934 1.00 63.41 306 ASN A O 1
ATOM 2370 N N . LYS A 1 307 ? -14.125 14.911 2.924 1.00 79.00 307 LYS A N 1
ATOM 2371 C CA . LYS A 1 307 ? -13.346 13.667 2.915 1.00 79.00 307 LYS A CA 1
ATOM 2372 C C . LYS A 1 307 ? -11.911 13.974 2.491 1.00 79.00 307 LYS A C 1
ATOM 2374 O O . LYS A 1 307 ? -11.656 14.227 1.314 1.00 79.00 307 LYS A O 1
ATOM 2379 N N . PHE A 1 308 ? -10.979 13.956 3.438 1.00 88.31 308 PHE A N 1
ATOM 2380 C CA . PHE A 1 308 ? -9.552 14.052 3.139 1.00 88.31 308 PHE A CA 1
ATOM 2381 C C . PHE A 1 308 ? -8.953 12.664 2.904 1.00 88.31 308 PHE A C 1
ATOM 2383 O O . PHE A 1 308 ? -9.359 11.680 3.527 1.00 88.31 308 PHE A O 1
ATOM 2390 N N . ASN A 1 309 ? -7.961 12.598 2.020 1.00 92.31 309 ASN A N 1
ATOM 2391 C CA . ASN A 1 309 ? -7.237 11.365 1.736 1.00 92.31 309 ASN A CA 1
ATOM 2392 C C . ASN A 1 309 ? -6.083 11.203 2.731 1.00 92.31 309 ASN A C 1
ATOM 2394 O O . ASN A 1 309 ? -5.286 12.126 2.928 1.00 92.31 309 ASN A O 1
ATOM 2398 N N . ILE A 1 310 ? -5.987 10.021 3.328 1.00 91.88 310 ILE A N 1
ATOM 2399 C CA . ILE A 1 310 ? -4.898 9.628 4.217 1.00 91.88 310 ILE A CA 1
ATOM 2400 C C . ILE A 1 310 ? -3.789 9.009 3.376 1.00 91.88 310 ILE A C 1
ATOM 2402 O O . ILE A 1 310 ? -4.046 8.189 2.489 1.00 91.88 310 ILE A O 1
ATOM 2406 N N . ILE A 1 311 ? -2.556 9.418 3.654 1.00 90.44 311 ILE A N 1
ATOM 2407 C CA . ILE A 1 311 ? -1.360 8.949 2.964 1.00 90.44 311 ILE A CA 1
ATOM 2408 C C . ILE A 1 311 ? -0.384 8.286 3.934 1.00 90.44 311 ILE A C 1
ATOM 2410 O O . ILE A 1 311 ? -0.222 8.735 5.071 1.00 90.44 311 ILE A O 1
ATOM 2414 N N . GLU A 1 312 ? 0.290 7.244 3.462 1.00 88.00 312 GLU A N 1
ATOM 2415 C CA . GLU A 1 312 ? 1.512 6.729 4.073 1.00 88.00 312 GLU A CA 1
ATOM 2416 C C . GLU A 1 312 ? 2.652 7.732 3.842 1.00 88.00 312 GLU A C 1
ATOM 2418 O O . GLU A 1 312 ? 2.780 8.322 2.766 1.00 88.00 312 GLU A O 1
ATOM 2423 N N . GLN A 1 313 ? 3.446 7.967 4.883 1.00 76.88 313 GLN A N 1
ATOM 2424 C CA . GLN A 1 313 ? 4.516 8.959 4.891 1.00 76.88 313 GLN A CA 1
ATOM 2425 C C . GLN A 1 313 ? 5.721 8.526 4.034 1.00 76.88 313 GLN A C 1
ATOM 2427 O O . GLN A 1 313 ? 5.958 7.329 3.887 1.00 76.88 313 GLN A O 1
ATOM 2432 N N . PRO A 1 314 ? 6.543 9.470 3.526 1.00 62.06 314 PRO A N 1
ATOM 2433 C CA . PRO A 1 314 ? 6.655 10.883 3.919 1.00 62.06 314 PRO A CA 1
ATOM 2434 C C . PRO A 1 314 ? 5.421 11.733 3.596 1.00 62.06 314 PRO A C 1
ATOM 2436 O O . PRO A 1 314 ? 4.647 11.414 2.697 1.00 62.06 314 PRO A O 1
ATOM 2439 N N . SER A 1 315 ? 5.217 12.815 4.354 1.00 62.72 315 SER A N 1
ATOM 2440 C CA . SER A 1 315 ? 4.125 13.759 4.105 1.00 62.72 315 SER A CA 1
ATOM 2441 C C . SER A 1 315 ? 4.283 14.317 2.699 1.00 62.72 315 SER A C 1
ATOM 2443 O O . SER A 1 315 ? 5.392 14.352 2.167 1.00 62.72 315 SER A O 1
ATOM 2445 N N . GLN A 1 316 ? 3.197 14.783 2.084 1.00 66.44 316 GLN A N 1
ATOM 2446 C CA . GLN A 1 316 ? 3.288 15.372 0.747 1.00 66.44 316 GLN A CA 1
ATOM 2447 C C . GLN A 1 316 ? 4.323 16.512 0.710 1.00 66.44 316 GLN A C 1
ATOM 2449 O O . GLN A 1 316 ? 5.104 16.587 -0.232 1.00 66.44 316 GLN A O 1
ATOM 2454 N N . SER A 1 317 ? 4.396 17.331 1.764 1.00 65.12 317 SER A N 1
ATOM 2455 C CA . SER A 1 317 ? 5.392 18.399 1.882 1.00 65.12 317 SER A CA 1
ATOM 2456 C C . SER A 1 317 ? 6.821 17.884 2.065 1.00 65.12 317 SER A C 1
ATOM 2458 O O . SER A 1 317 ? 7.740 18.422 1.451 1.00 65.12 317 SER A O 1
ATOM 2460 N N . ASP A 1 318 ? 7.033 16.844 2.879 1.00 68.94 318 ASP A N 1
ATOM 2461 C CA . ASP A 1 318 ? 8.368 16.257 3.064 1.00 68.94 318 ASP A CA 1
ATOM 2462 C C . ASP A 1 318 ? 8.842 15.585 1.781 1.00 68.94 318 ASP A C 1
ATOM 2464 O O . ASP A 1 318 ? 9.989 15.753 1.379 1.00 68.94 318 ASP A O 1
ATOM 2468 N N . TYR A 1 319 ? 7.939 14.878 1.104 1.00 78.50 319 TYR A N 1
ATOM 2469 C CA . TYR A 1 319 ? 8.178 14.291 -0.201 1.00 78.50 319 TYR A CA 1
ATOM 2470 C C . TYR A 1 319 ? 8.548 15.356 -1.234 1.00 78.50 319 TYR A C 1
ATOM 2472 O O . TYR A 1 319 ? 9.555 15.217 -1.923 1.00 78.50 319 TYR A O 1
ATOM 2480 N N . GLU A 1 320 ? 7.758 16.427 -1.343 1.00 78.00 320 GLU A N 1
ATOM 2481 C CA . GLU A 1 320 ? 8.012 17.525 -2.280 1.00 78.00 320 GLU A CA 1
ATOM 2482 C C . GLU A 1 320 ? 9.356 18.191 -2.002 1.00 78.00 320 GLU A C 1
ATOM 2484 O O . GLU A 1 320 ? 10.113 18.453 -2.936 1.00 78.00 320 GLU A O 1
ATOM 2489 N N . LYS A 1 321 ? 9.693 18.391 -0.724 1.00 81.56 321 LYS A N 1
ATOM 2490 C CA . LYS A 1 321 ? 10.999 18.899 -0.312 1.00 81.56 321 LYS A CA 1
ATOM 2491 C C . LYS A 1 321 ? 12.126 17.936 -0.688 1.00 81.56 321 LYS A C 1
ATOM 2493 O O . LYS A 1 321 ? 13.080 18.362 -1.325 1.00 81.56 321 LYS A O 1
ATOM 2498 N N . MET A 1 322 ? 12.012 16.648 -0.359 1.00 79.25 322 MET A N 1
ATOM 2499 C CA . MET A 1 322 ? 13.002 15.623 -0.721 1.00 79.25 322 MET A CA 1
ATOM 2500 C C . MET A 1 322 ? 13.204 15.551 -2.236 1.00 79.25 322 MET A C 1
ATOM 2502 O O . MET A 1 322 ? 14.334 15.468 -2.718 1.00 79.25 322 MET A O 1
ATOM 2506 N N . PHE A 1 323 ? 12.109 15.603 -2.991 1.00 86.50 323 PHE A N 1
ATOM 2507 C CA . PHE A 1 323 ? 12.122 15.598 -4.444 1.00 86.50 323 PHE A CA 1
ATOM 2508 C C . PHE A 1 323 ? 12.812 16.848 -4.997 1.00 86.50 323 PHE A C 1
ATOM 2510 O O . PHE A 1 323 ? 13.668 16.734 -5.877 1.00 86.50 323 PHE A O 1
ATOM 2517 N N . GLN A 1 324 ? 12.490 18.029 -4.465 1.00 89.44 324 GLN A N 1
ATOM 2518 C CA . GLN A 1 324 ? 13.114 19.281 -4.880 1.00 89.44 324 GLN A CA 1
ATOM 2519 C C . GLN A 1 324 ? 14.606 19.317 -4.520 1.00 89.44 324 GLN A C 1
ATOM 2521 O O . GLN A 1 324 ? 15.413 19.641 -5.383 1.00 89.44 324 GLN A O 1
ATOM 2526 N N . ASP A 1 325 ? 14.998 18.886 -3.319 1.00 87.62 325 ASP A N 1
ATOM 2527 C CA . ASP A 1 325 ? 16.400 18.797 -2.888 1.00 87.62 325 ASP A CA 1
ATOM 2528 C C . ASP A 1 325 ? 17.208 17.833 -3.786 1.00 87.62 325 ASP A C 1
ATOM 2530 O O . ASP A 1 325 ? 18.352 18.113 -4.174 1.00 87.62 325 ASP A O 1
ATOM 2534 N N . ALA A 1 326 ? 16.612 16.696 -4.164 1.00 86.94 326 ALA A N 1
ATOM 2535 C CA . ALA A 1 326 ? 17.222 15.739 -5.086 1.00 86.94 326 ALA A CA 1
ATOM 2536 C C . ALA A 1 326 ? 17.354 16.308 -6.506 1.00 86.94 326 ALA A C 1
ATOM 2538 O O . ALA A 1 326 ? 18.384 16.114 -7.163 1.00 86.94 326 ALA A O 1
ATOM 2539 N N . LYS A 1 327 ? 16.343 17.049 -6.966 1.00 93.12 327 LYS A N 1
ATOM 2540 C CA . LYS A 1 327 ? 16.354 17.736 -8.259 1.00 93.12 327 LYS A CA 1
ATOM 2541 C C . LYS A 1 327 ? 17.404 18.849 -8.301 1.00 93.12 327 LYS A C 1
ATOM 2543 O O . LYS A 1 327 ? 18.216 18.866 -9.219 1.00 93.12 327 LYS A O 1
ATOM 2548 N N . ASP A 1 328 ? 17.474 19.693 -7.276 1.00 93.62 328 ASP A N 1
ATOM 2549 C CA . ASP A 1 328 ? 18.478 20.756 -7.153 1.00 93.62 328 ASP A CA 1
ATOM 2550 C C . ASP A 1 328 ? 19.901 20.178 -7.119 1.00 93.62 328 ASP A C 1
ATOM 2552 O O . ASP A 1 328 ? 20.839 20.730 -7.703 1.00 93.62 328 ASP A O 1
ATOM 2556 N N . THR A 1 329 ? 20.075 19.023 -6.470 1.00 92.81 329 THR A N 1
ATOM 2557 C CA . THR A 1 329 ? 21.345 18.287 -6.470 1.00 92.81 329 THR A CA 1
ATOM 2558 C C . THR A 1 329 ? 21.717 17.815 -7.877 1.00 92.81 329 THR A C 1
ATOM 2560 O O . THR A 1 329 ? 22.861 18.009 -8.302 1.00 92.81 329 THR A O 1
ATOM 2563 N N . LEU A 1 330 ? 20.767 17.236 -8.619 1.00 93.75 330 LEU A N 1
ATOM 2564 C CA . LEU A 1 330 ? 20.965 16.822 -10.008 1.00 93.75 330 LEU A CA 1
ATOM 2565 C C . LEU A 1 330 ? 21.348 18.015 -10.896 1.00 93.75 330 LEU A C 1
ATOM 2567 O O . LEU A 1 330 ? 22.378 17.958 -11.574 1.00 93.75 330 LEU A O 1
ATOM 2571 N N . ASP A 1 331 ? 20.581 19.103 -10.832 1.00 94.00 331 ASP A N 1
ATOM 2572 C CA . ASP A 1 331 ? 20.800 20.316 -11.624 1.00 94.00 331 ASP A CA 1
ATOM 2573 C C . ASP A 1 331 ? 22.182 20.923 -11.326 1.00 94.00 331 ASP A C 1
ATOM 2575 O O . ASP A 1 331 ? 22.966 21.192 -12.238 1.00 94.00 331 ASP A O 1
ATOM 2579 N N . LYS A 1 332 ? 22.582 20.986 -10.049 1.00 95.69 332 LYS A N 1
ATOM 2580 C CA . LYS A 1 332 ? 23.924 21.429 -9.634 1.00 95.69 332 LYS A CA 1
ATOM 2581 C C . LYS A 1 332 ? 25.052 20.581 -10.230 1.00 95.69 332 LYS A C 1
ATOM 2583 O O . LYS A 1 332 ? 26.129 21.113 -10.523 1.00 95.69 332 LYS A O 1
ATOM 2588 N N . HIS A 1 333 ? 24.872 19.267 -10.370 1.00 94.12 333 HIS A N 1
ATOM 2589 C CA . HIS A 1 333 ? 25.876 18.398 -10.993 1.00 94.12 333 HIS A CA 1
ATOM 2590 C C . HIS A 1 333 ? 25.921 18.564 -12.517 1.00 94.12 333 HIS A C 1
ATOM 2592 O O . HIS A 1 333 ? 27.020 18.615 -13.081 1.00 94.12 333 HIS A O 1
ATOM 2598 N N . VAL A 1 334 ? 24.763 18.726 -13.162 1.00 93.25 334 VAL A N 1
ATOM 2599 C CA . VAL A 1 334 ? 24.649 19.029 -14.597 1.00 93.25 334 VAL A CA 1
ATOM 2600 C C . VAL A 1 334 ? 25.312 20.369 -14.923 1.00 93.25 334 VAL A C 1
ATOM 2602 O O . VAL A 1 334 ? 26.147 20.436 -15.828 1.00 93.25 334 VAL A O 1
ATOM 2605 N N . ASP A 1 335 ? 25.056 21.407 -14.130 1.00 93.19 335 ASP A N 1
ATOM 2606 C CA . ASP A 1 335 ? 25.655 22.731 -14.302 1.00 93.19 335 ASP A CA 1
ATOM 2607 C C . ASP A 1 335 ? 27.169 22.711 -14.104 1.00 93.19 335 ASP A C 1
ATOM 2609 O O . ASP A 1 335 ? 27.917 23.331 -14.865 1.00 93.19 335 ASP A O 1
ATOM 2613 N N . LYS A 1 336 ? 27.666 21.983 -13.096 1.00 93.88 336 LYS A N 1
ATOM 2614 C CA . LYS A 1 336 ? 29.113 21.810 -12.895 1.00 93.88 336 LYS A CA 1
ATOM 2615 C C . LYS A 1 336 ? 29.768 21.124 -14.089 1.00 93.88 336 LYS A C 1
ATOM 2617 O O . LYS A 1 336 ? 30.849 21.554 -14.490 1.00 93.88 336 LYS A O 1
ATOM 2622 N N . LYS A 1 337 ? 29.124 20.101 -14.660 1.00 94.75 337 LYS A N 1
ATOM 2623 C CA . LYS A 1 337 ? 29.609 19.426 -15.867 1.00 94.75 337 LYS A CA 1
ATOM 2624 C C . LYS A 1 337 ? 29.613 20.382 -17.062 1.00 94.75 337 LYS A C 1
ATOM 2626 O O . LYS A 1 337 ? 30.648 20.527 -17.704 1.00 94.75 337 LYS A O 1
ATOM 2631 N N . SER A 1 338 ? 28.518 21.103 -17.298 1.00 92.88 338 SER A N 1
ATOM 2632 C CA . SER A 1 338 ? 28.403 22.078 -18.391 1.00 92.88 338 SER A CA 1
ATOM 2633 C C . SER A 1 338 ? 29.468 23.178 -18.300 1.00 92.88 338 SER A C 1
ATOM 2635 O O . SER A 1 338 ? 30.189 23.431 -19.262 1.00 92.88 338 SER A O 1
ATOM 2637 N N . ASN A 1 339 ? 29.665 23.761 -17.113 1.00 91.19 339 ASN A N 1
ATOM 2638 C CA . ASN A 1 339 ? 30.702 24.770 -16.863 1.00 91.19 339 ASN A CA 1
ATOM 2639 C C . ASN A 1 339 ? 32.132 24.220 -16.987 1.00 91.19 339 ASN A C 1
ATOM 2641 O O . ASN A 1 339 ? 33.077 24.972 -17.242 1.00 91.19 339 ASN A O 1
ATOM 2645 N N . PHE A 1 340 ? 32.317 22.923 -16.740 1.00 89.75 340 PHE A N 1
ATOM 2646 C CA . PHE A 1 340 ? 33.599 22.252 -16.905 1.00 89.75 340 PHE A CA 1
ATOM 2647 C C . PHE A 1 340 ? 33.917 21.992 -18.382 1.00 89.75 340 PHE A C 1
ATOM 2649 O O . PHE A 1 340 ? 35.060 22.183 -18.794 1.00 89.75 340 PHE A O 1
ATOM 2656 N N . GLU A 1 341 ? 32.915 21.588 -19.164 1.00 90.12 341 GLU A N 1
ATOM 2657 C CA . GLU A 1 341 ? 33.040 21.309 -20.598 1.00 90.12 341 GLU A CA 1
ATOM 2658 C C . GLU A 1 341 ? 33.100 22.586 -21.443 1.00 90.12 341 GLU A C 1
ATOM 2660 O O . GLU A 1 341 ? 33.830 22.624 -22.431 1.00 90.12 341 GLU A O 1
ATOM 2665 N N . ASN A 1 342 ? 32.415 23.646 -21.006 1.00 91.00 342 ASN A N 1
ATOM 2666 C CA . ASN A 1 342 ? 32.362 24.950 -21.663 1.00 91.00 342 ASN A CA 1
ATOM 2667 C C . ASN A 1 342 ? 32.872 26.051 -20.715 1.00 91.00 342 ASN A C 1
ATOM 2669 O O . ASN A 1 342 ? 32.085 26.845 -20.193 1.00 91.00 342 ASN A O 1
ATOM 2673 N N . PRO A 1 343 ? 34.185 26.107 -20.432 1.00 82.94 343 PRO A N 1
ATOM 2674 C CA . PRO A 1 343 ? 34.727 27.118 -19.537 1.00 82.94 343 PRO A CA 1
ATOM 2675 C C . PRO A 1 343 ? 34.526 28.523 -20.121 1.00 82.94 343 PRO A C 1
ATOM 2677 O O . PRO A 1 343 ? 34.836 28.760 -21.286 1.00 82.94 343 PRO A O 1
ATOM 2680 N N . ASN A 1 344 ? 34.053 29.466 -19.295 1.00 85.88 344 ASN A N 1
ATOM 2681 C CA . ASN A 1 344 ? 33.885 30.863 -19.704 1.00 85.88 344 ASN A CA 1
ATOM 2682 C C . ASN A 1 344 ? 35.219 31.419 -20.270 1.00 85.88 344 ASN A C 1
ATOM 2684 O O . ASN A 1 344 ? 36.216 31.430 -19.531 1.00 85.88 344 ASN A O 1
ATOM 2688 N N . PRO A 1 345 ? 35.247 31.888 -21.535 1.00 80.69 345 PRO A N 1
ATOM 2689 C CA . PRO A 1 345 ? 36.454 32.390 -22.193 1.00 80.69 345 PRO A CA 1
ATOM 2690 C C . PRO A 1 345 ? 37.083 33.609 -21.496 1.00 80.69 345 PRO A C 1
ATOM 2692 O O . PRO A 1 345 ? 38.280 33.842 -21.649 1.00 80.69 345 PRO A O 1
ATOM 2695 N N . GLU A 1 346 ? 36.333 34.353 -20.678 1.00 86.94 346 GLU A N 1
ATOM 2696 C CA . GLU A 1 346 ? 36.835 35.531 -19.954 1.00 86.94 346 GLU A CA 1
ATOM 2697 C C . GLU A 1 346 ? 37.805 35.198 -18.809 1.00 86.94 346 GLU A C 1
ATOM 2699 O O . GLU A 1 346 ? 38.534 36.069 -18.340 1.00 86.94 346 GLU A O 1
ATOM 2704 N N . ARG A 1 347 ? 37.877 33.938 -18.351 1.00 78.69 347 ARG A N 1
ATOM 2705 C CA . ARG A 1 347 ? 38.750 33.541 -17.224 1.00 78.69 347 ARG A CA 1
ATOM 2706 C C . ARG A 1 347 ? 40.239 33.390 -17.583 1.00 78.69 347 ARG A C 1
ATOM 2708 O O . ARG A 1 347 ? 41.003 32.858 -16.777 1.00 78.69 347 ARG A O 1
ATOM 2715 N N . GLY A 1 348 ? 40.657 33.891 -18.746 1.00 76.31 348 GLY A N 1
ATOM 2716 C CA . GLY A 1 348 ? 42.033 33.834 -19.240 1.00 76.31 348 GLY A CA 1
ATOM 2717 C C . GLY A 1 348 ? 42.479 32.418 -19.642 1.00 76.31 348 GLY A C 1
ATOM 2718 O O . GLY A 1 348 ? 41.814 31.430 -19.313 1.00 76.31 348 GLY A O 1
ATOM 2719 N N . PRO A 1 349 ? 43.605 32.285 -20.367 1.00 67.00 349 PRO A N 1
ATOM 2720 C CA . PRO A 1 349 ? 44.131 30.991 -20.782 1.00 67.00 349 PRO A CA 1
ATOM 2721 C C . PRO A 1 349 ? 44.553 30.184 -19.547 1.00 67.00 349 PRO A C 1
ATOM 2723 O O . PRO A 1 349 ? 45.630 30.373 -18.981 1.00 67.00 349 PRO A O 1
ATOM 2726 N N . ARG A 1 350 ? 43.684 29.270 -19.103 1.00 61.91 350 ARG A N 1
ATOM 2727 C CA . ARG A 1 350 ? 44.059 28.225 -18.146 1.00 61.91 350 ARG A CA 1
ATOM 2728 C C . ARG A 1 350 ? 45.179 27.411 -18.786 1.00 61.91 350 ARG A C 1
ATOM 2730 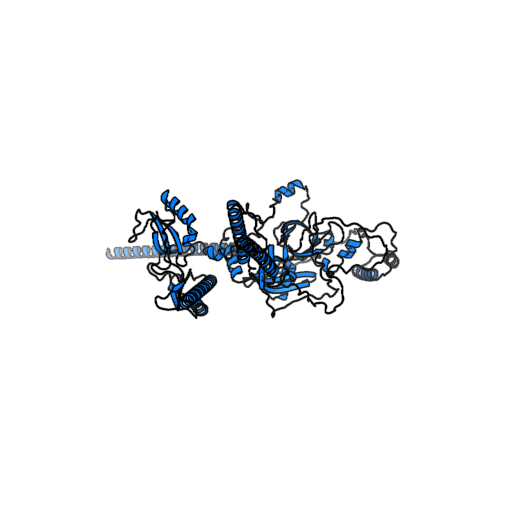O O . ARG A 1 350 ? 44.978 26.879 -19.872 1.00 61.91 350 ARG A O 1
ATOM 2737 N N . GLN A 1 351 ? 46.320 27.307 -18.099 1.00 69.12 351 GLN A N 1
ATOM 2738 C CA . GLN A 1 351 ? 47.399 26.370 -18.431 1.00 69.12 351 GLN A CA 1
ATOM 2739 C C . GLN A 1 351 ? 46.807 25.042 -18.914 1.00 69.12 351 GLN A C 1
ATOM 2741 O O . GLN A 1 351 ? 45.887 24.532 -18.264 1.00 69.12 351 GLN A O 1
ATOM 2746 N N . GLU A 1 352 ? 47.302 24.530 -20.047 1.00 71.38 352 GLU A N 1
ATOM 2747 C CA . GLU A 1 352 ? 46.840 23.287 -20.670 1.00 71.38 352 GLU A CA 1
ATOM 2748 C C . GLU A 1 352 ? 46.699 22.194 -19.609 1.00 71.38 352 GLU A C 1
ATOM 2750 O O . GLU A 1 352 ? 47.673 21.655 -19.078 1.00 71.38 352 GLU A O 1
ATOM 2755 N N . ARG A 1 353 ? 45.454 21.910 -19.224 1.00 76.62 353 ARG A N 1
ATOM 2756 C CA . ARG A 1 353 ? 45.182 20.889 -18.220 1.00 76.62 353 ARG A CA 1
ATOM 2757 C C . ARG A 1 353 ? 45.455 19.542 -18.861 1.00 76.62 353 ARG A C 1
ATOM 2759 O O . ARG A 1 353 ? 44.948 19.253 -19.940 1.00 76.62 353 ARG A O 1
ATOM 2766 N N . ASN A 1 354 ? 46.218 18.707 -18.162 1.00 89.19 354 ASN A N 1
ATOM 2767 C CA . ASN A 1 354 ? 46.507 17.340 -18.575 1.00 89.19 354 ASN A CA 1
ATOM 2768 C C . ASN A 1 354 ? 45.205 16.618 -19.009 1.00 89.19 354 ASN A C 1
ATOM 2770 O O . ASN A 1 354 ? 44.287 16.510 -18.188 1.00 89.19 354 ASN A O 1
ATOM 2774 N N . PRO A 1 355 ? 45.109 16.081 -20.241 1.00 89.12 355 PRO A N 1
ATOM 2775 C CA . PRO A 1 355 ? 43.909 15.398 -20.734 1.00 89.12 355 PRO A CA 1
ATOM 2776 C C . PRO A 1 355 ? 43.418 14.266 -19.819 1.00 89.12 355 PRO A C 1
ATOM 2778 O O . PRO A 1 355 ? 42.216 14.077 -19.649 1.00 89.12 355 PRO A O 1
ATOM 2781 N N . LYS A 1 356 ? 44.334 13.560 -19.135 1.00 90.38 356 LYS A N 1
ATOM 2782 C CA . LYS A 1 356 ? 43.978 12.512 -18.160 1.00 90.38 356 LYS A CA 1
ATOM 2783 C C . LYS A 1 356 ? 43.256 13.055 -16.929 1.00 90.38 356 LYS A C 1
ATOM 2785 O O . LYS A 1 356 ? 42.527 12.319 -16.272 1.00 90.38 356 LYS A O 1
ATOM 2790 N N . TYR A 1 357 ? 43.512 14.303 -16.549 1.00 89.25 357 TYR A N 1
ATOM 2791 C CA . TYR A 1 357 ? 42.765 14.959 -15.478 1.00 89.25 357 TYR A CA 1
ATOM 2792 C C . TYR A 1 357 ? 41.367 15.354 -15.965 1.00 89.25 357 TYR A C 1
ATOM 2794 O O . TYR A 1 357 ? 40.398 15.153 -15.239 1.00 89.25 357 TYR A O 1
ATOM 2802 N N . LEU A 1 358 ? 41.253 15.843 -17.206 1.00 86.81 358 LEU A N 1
ATOM 2803 C CA . LEU A 1 358 ? 39.961 16.225 -17.778 1.00 86.81 358 LEU A CA 1
ATOM 2804 C C . LEU A 1 358 ? 39.002 15.037 -17.905 1.00 86.81 358 LEU A C 1
ATOM 2806 O O . LEU A 1 358 ? 37.852 15.148 -17.489 1.00 86.81 358 LEU A O 1
ATOM 2810 N N . ASN A 1 359 ? 39.493 13.893 -18.391 1.00 91.69 359 ASN A N 1
ATOM 2811 C CA . ASN A 1 359 ? 38.685 12.676 -18.492 1.00 91.69 359 ASN A CA 1
ATOM 2812 C C . ASN A 1 359 ? 38.226 12.174 -17.118 1.00 91.69 359 ASN A C 1
ATOM 2814 O O . ASN A 1 359 ? 37.038 11.931 -16.944 1.00 91.69 359 ASN A O 1
ATOM 2818 N N . ARG A 1 360 ? 39.120 1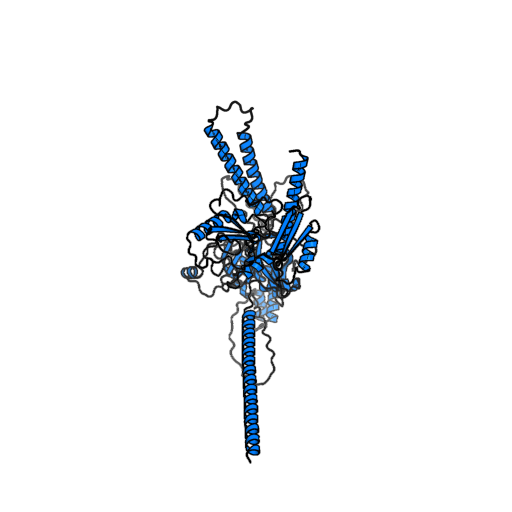2.130 -16.117 1.00 92.69 360 ARG A N 1
ATOM 2819 C CA . ARG A 1 360 ? 38.755 11.722 -14.747 1.00 92.69 360 ARG A CA 1
ATOM 2820 C C . ARG A 1 360 ? 37.667 12.607 -14.142 1.00 92.69 360 ARG A C 1
ATOM 2822 O O . ARG A 1 360 ? 36.734 12.104 -13.532 1.00 92.69 360 ARG A O 1
ATOM 2829 N N . MET A 1 361 ? 37.764 13.924 -14.330 1.00 92.56 361 MET A N 1
ATOM 2830 C CA . MET A 1 361 ? 36.732 14.847 -13.851 1.00 92.56 361 MET A CA 1
ATOM 2831 C C . MET A 1 361 ? 35.397 14.642 -14.574 1.00 92.56 361 MET A C 1
ATOM 2833 O O . MET A 1 361 ? 34.356 14.691 -13.924 1.00 92.56 361 MET A O 1
ATOM 2837 N N . ARG A 1 362 ? 35.412 14.390 -15.891 1.00 91.12 362 ARG A N 1
ATOM 2838 C CA . ARG A 1 362 ? 34.199 14.080 -16.663 1.00 91.12 362 ARG A CA 1
ATOM 2839 C C . ARG A 1 362 ? 33.528 12.804 -16.147 1.00 91.12 362 ARG A C 1
ATOM 2841 O O . ARG A 1 362 ? 32.342 12.850 -15.844 1.00 91.12 362 ARG A O 1
ATOM 2848 N N . GLU A 1 363 ? 34.296 11.731 -15.962 1.00 93.06 363 GLU A N 1
ATOM 2849 C CA . GLU A 1 363 ? 33.815 10.464 -15.390 1.00 93.06 363 GLU A CA 1
ATOM 2850 C C . GLU A 1 363 ? 33.206 10.679 -13.996 1.00 93.06 363 GLU A C 1
ATOM 2852 O O . GLU A 1 363 ? 32.088 10.245 -13.737 1.00 93.06 363 GLU A O 1
ATOM 2857 N N . THR A 1 364 ? 33.874 11.451 -13.129 1.00 94.19 364 THR A N 1
ATOM 2858 C CA . THR A 1 364 ? 33.344 11.794 -11.797 1.00 94.19 364 THR A CA 1
ATOM 2859 C C . THR A 1 364 ? 32.023 12.571 -11.876 1.00 94.19 364 THR A C 1
ATOM 2861 O O . THR A 1 364 ? 31.121 12.344 -11.070 1.00 94.19 364 THR A O 1
ATOM 2864 N N . TYR A 1 365 ? 31.867 13.516 -12.811 1.00 93.62 365 TYR A N 1
ATOM 2865 C CA . TYR A 1 365 ? 30.589 14.218 -12.981 1.00 93.62 365 TYR A CA 1
ATOM 2866 C C . TYR A 1 365 ? 29.489 13.293 -13.506 1.00 93.62 365 TYR A C 1
ATOM 2868 O O . TYR A 1 365 ? 28.364 13.378 -13.018 1.00 93.62 365 TYR A O 1
ATOM 2876 N N . ASP A 1 366 ? 29.809 12.398 -14.439 1.00 92.31 366 ASP A N 1
ATOM 2877 C CA . ASP A 1 366 ? 28.859 11.421 -14.977 1.00 92.31 366 ASP A CA 1
ATOM 2878 C C . ASP A 1 366 ? 28.369 10.442 -13.907 1.00 92.31 366 ASP A C 1
ATOM 2880 O O . ASP A 1 366 ? 27.167 10.190 -13.809 1.00 92.31 366 ASP A O 1
ATOM 2884 N N . GLU A 1 367 ? 29.267 9.950 -13.052 1.00 93.25 367 GLU A N 1
ATOM 2885 C CA . GLU A 1 367 ? 28.907 9.112 -11.905 1.00 93.25 367 GLU A CA 1
ATOM 2886 C C . GLU A 1 367 ? 28.006 9.855 -10.912 1.00 93.25 367 GLU A C 1
ATOM 2888 O O . GLU A 1 367 ? 26.974 9.320 -10.505 1.00 93.25 367 GLU A O 1
ATOM 2893 N N . ASN A 1 368 ? 28.328 11.110 -10.578 1.00 91.31 368 ASN A N 1
ATOM 2894 C CA . ASN A 1 368 ? 27.500 11.920 -9.679 1.00 91.31 368 ASN A CA 1
ATOM 2895 C C . ASN A 1 368 ? 26.103 12.200 -10.257 1.00 91.31 368 ASN A C 1
ATOM 2897 O O . ASN A 1 368 ? 25.111 12.103 -9.536 1.00 91.31 368 ASN A O 1
ATOM 2901 N N . ILE A 1 369 ? 26.005 12.515 -11.555 1.00 92.31 369 ILE A N 1
ATOM 2902 C CA . ILE A 1 369 ? 24.719 12.709 -12.244 1.00 92.31 369 ILE A CA 1
ATOM 2903 C C . ILE A 1 369 ? 23.914 11.409 -12.223 1.00 92.31 369 ILE A C 1
ATOM 2905 O O . ILE A 1 369 ? 22.731 11.424 -11.888 1.00 92.31 369 ILE A O 1
ATOM 2909 N N . LYS A 1 370 ? 24.549 10.274 -12.538 1.00 89.94 370 LYS A N 1
ATOM 2910 C CA . LYS A 1 370 ? 23.900 8.959 -12.503 1.00 89.94 370 LYS A CA 1
ATOM 2911 C C . LYS A 1 370 ? 23.375 8.637 -11.103 1.00 89.94 370 LYS A C 1
ATOM 2913 O O . LYS A 1 370 ? 22.251 8.157 -10.983 1.00 89.94 370 LYS A O 1
ATOM 2918 N N . GLN A 1 371 ? 24.147 8.930 -10.057 1.00 87.75 371 GLN A N 1
ATOM 2919 C CA . GLN A 1 371 ? 23.724 8.692 -8.681 1.00 87.75 371 GLN A CA 1
ATOM 2920 C C . GLN A 1 371 ? 22.559 9.602 -8.273 1.00 87.75 371 GLN A C 1
ATOM 2922 O O . GLN A 1 371 ? 21.573 9.110 -7.730 1.00 87.75 371 GLN A O 1
ATOM 2927 N N . ALA A 1 372 ? 22.608 10.893 -8.616 1.00 87.44 372 ALA A N 1
ATOM 2928 C CA . ALA A 1 372 ? 21.501 11.820 -8.375 1.00 87.44 372 ALA A CA 1
ATOM 2929 C C . ALA A 1 372 ? 20.219 11.404 -9.126 1.00 87.44 372 ALA A C 1
ATOM 2931 O O . ALA A 1 372 ? 19.130 11.471 -8.567 1.00 87.44 372 ALA A O 1
ATOM 2932 N N . GLN A 1 373 ? 20.333 10.891 -10.358 1.00 86.94 373 GLN A N 1
ATOM 2933 C CA . GLN A 1 373 ? 19.197 10.327 -11.100 1.00 86.94 373 GLN A CA 1
ATOM 2934 C C . GLN A 1 373 ? 18.622 9.069 -10.439 1.00 86.94 373 GLN A C 1
ATOM 2936 O O . GLN A 1 373 ? 17.412 8.860 -10.478 1.00 86.94 373 GLN A O 1
ATOM 2941 N N . ILE A 1 374 ? 19.471 8.209 -9.866 1.00 82.69 374 ILE A N 1
ATOM 2942 C CA . ILE A 1 374 ? 19.020 7.026 -9.123 1.00 82.69 374 ILE A CA 1
ATOM 2943 C C . ILE A 1 374 ? 18.236 7.455 -7.881 1.00 82.69 374 ILE A C 1
ATOM 2945 O O . ILE A 1 374 ? 17.141 6.942 -7.674 1.00 82.69 374 ILE A O 1
ATOM 2949 N N . GLU A 1 375 ? 18.754 8.403 -7.097 1.00 81.31 375 GLU A N 1
ATOM 2950 C CA . GLU A 1 375 ? 18.059 8.928 -5.914 1.00 81.31 375 GLU A CA 1
ATOM 2951 C C . GLU A 1 375 ? 16.740 9.615 -6.282 1.00 81.31 375 GLU A C 1
ATOM 2953 O O . GLU A 1 375 ? 15.713 9.321 -5.676 1.00 81.31 375 GLU A O 1
ATOM 2958 N N . LEU A 1 376 ? 16.718 10.427 -7.344 1.00 83.44 376 LEU A N 1
ATOM 2959 C CA . LEU A 1 376 ? 15.483 11.048 -7.821 1.00 83.44 376 LEU A CA 1
ATOM 2960 C C . LEU A 1 376 ? 14.438 9.996 -8.213 1.00 83.44 376 LEU A C 1
ATOM 2962 O O . LEU A 1 376 ? 13.296 10.096 -7.789 1.00 83.44 376 LEU A O 1
ATOM 2966 N N . ARG A 1 377 ? 14.826 8.939 -8.942 1.00 76.88 377 ARG A N 1
ATOM 2967 C CA . ARG A 1 377 ? 13.908 7.838 -9.289 1.00 76.88 377 ARG A CA 1
ATOM 2968 C C . ARG A 1 377 ? 13.441 7.045 -8.070 1.00 76.88 377 ARG A C 1
ATOM 2970 O O . ARG A 1 377 ? 12.330 6.524 -8.090 1.00 76.88 377 ARG A O 1
ATOM 2977 N N . LYS A 1 378 ? 14.282 6.885 -7.042 1.00 74.31 378 LYS A N 1
ATOM 2978 C CA . LYS A 1 378 ? 13.874 6.251 -5.777 1.00 74.31 378 LYS A CA 1
ATOM 2979 C C . LYS A 1 378 ? 12.812 7.095 -5.084 1.00 74.31 378 LYS A C 1
ATOM 2981 O O . LYS A 1 378 ? 11.798 6.541 -4.678 1.00 74.31 378 LYS A O 1
ATOM 2986 N N . ILE A 1 379 ? 13.018 8.411 -5.016 1.00 77.31 379 ILE A N 1
ATOM 2987 C CA . ILE A 1 379 ? 12.038 9.345 -4.459 1.00 77.31 379 ILE A CA 1
ATOM 2988 C C . ILE A 1 379 ? 10.767 9.311 -5.306 1.00 77.31 379 ILE A C 1
ATOM 2990 O O . ILE A 1 379 ? 9.722 9.034 -4.752 1.00 77.31 379 ILE A O 1
ATOM 2994 N N . GLU A 1 380 ? 10.833 9.432 -6.635 1.00 74.88 380 GLU A N 1
ATOM 2995 C CA . GLU A 1 380 ? 9.656 9.342 -7.524 1.00 74.88 380 GLU A CA 1
ATOM 2996 C C . GLU A 1 380 ? 8.814 8.083 -7.307 1.00 74.88 380 GLU A C 1
ATOM 2998 O O . GLU A 1 380 ? 7.586 8.132 -7.374 1.00 74.88 380 GLU A O 1
ATOM 3003 N N . LYS A 1 381 ? 9.475 6.951 -7.048 1.00 71.69 381 LYS A N 1
ATOM 3004 C CA . LYS A 1 381 ? 8.806 5.692 -6.708 1.00 71.69 381 LYS A CA 1
ATOM 3005 C C . LYS A 1 381 ? 8.203 5.699 -5.303 1.00 71.69 381 LYS A C 1
ATOM 3007 O O . LYS A 1 381 ? 7.184 5.056 -5.103 1.00 71.69 381 LYS A O 1
ATOM 3012 N N . GLY A 1 382 ? 8.795 6.431 -4.363 1.00 69.25 382 GLY A N 1
ATOM 3013 C CA . GLY A 1 382 ? 8.300 6.649 -3.001 1.00 69.25 382 GLY A CA 1
ATOM 3014 C C . GLY A 1 382 ? 7.272 7.777 -2.884 1.00 69.25 382 GLY A C 1
ATOM 3015 O O . GLY A 1 382 ? 7.219 8.446 -1.852 1.00 69.25 382 GLY A O 1
ATOM 3016 N N . LYS A 1 383 ? 6.489 8.038 -3.942 1.00 76.81 383 LYS A N 1
ATOM 3017 C CA . LYS A 1 383 ? 5.374 8.991 -3.889 1.00 76.81 383 LYS A CA 1
ATOM 3018 C C . LYS A 1 383 ? 4.424 8.601 -2.749 1.00 76.81 383 LYS A C 1
ATOM 3020 O O . LYS A 1 383 ? 4.144 7.409 -2.624 1.00 76.81 383 LYS A O 1
ATOM 3025 N N . PRO A 1 384 ? 3.886 9.563 -1.970 1.00 82.94 384 PRO A N 1
ATOM 3026 C CA . PRO A 1 384 ? 2.998 9.239 -0.866 1.00 82.94 384 PRO A CA 1
ATOM 3027 C C . PRO A 1 384 ? 1.833 8.381 -1.347 1.00 82.94 384 PRO A C 1
ATOM 3029 O O . PRO A 1 384 ? 1.090 8.754 -2.265 1.00 82.94 384 PRO A O 1
ATOM 3032 N N . ARG A 1 385 ? 1.730 7.199 -0.750 1.00 86.75 385 ARG A N 1
ATOM 3033 C CA . ARG A 1 385 ? 0.736 6.183 -1.076 1.00 86.75 385 ARG A CA 1
ATOM 3034 C C . ARG A 1 385 ? -0.571 6.562 -0.407 1.00 86.75 385 ARG A C 1
ATOM 3036 O O . ARG A 1 385 ? -0.599 6.802 0.792 1.00 86.75 385 ARG A O 1
ATOM 3043 N N . GLU A 1 386 ? -1.652 6.635 -1.172 1.00 92.12 386 GLU A N 1
ATOM 3044 C CA . GLU A 1 386 ? -2.975 6.920 -0.623 1.00 92.12 386 GLU A CA 1
ATOM 3045 C C . GLU A 1 386 ? -3.595 5.643 -0.055 1.00 92.12 386 GLU A C 1
ATOM 3047 O O . GLU A 1 386 ? -3.914 4.723 -0.806 1.00 92.12 386 GLU A O 1
ATOM 3052 N N . ILE A 1 387 ? -3.767 5.596 1.263 1.00 93.69 387 ILE A N 1
ATOM 3053 C CA . ILE A 1 387 ? -4.115 4.368 1.991 1.00 93.69 387 ILE A CA 1
ATOM 3054 C C . ILE A 1 387 ? -5.564 4.332 2.475 1.00 93.69 387 ILE A C 1
ATOM 3056 O O . ILE A 1 387 ? -6.107 3.259 2.716 1.00 93.69 387 ILE A O 1
ATOM 3060 N N . GLY A 1 388 ? -6.225 5.483 2.584 1.00 94.75 388 GLY A N 1
ATOM 3061 C CA . GLY A 1 388 ? -7.619 5.527 3.005 1.00 94.75 388 GLY A CA 1
ATOM 3062 C C . GLY A 1 388 ? -8.234 6.914 2.932 1.00 94.75 388 GLY A C 1
ATOM 3063 O O . GLY A 1 388 ? -7.591 7.881 2.519 1.00 94.75 388 GLY A O 1
ATOM 3064 N N . LYS A 1 389 ? -9.490 7.018 3.359 1.00 95.38 389 LYS A N 1
ATOM 3065 C CA . LYS A 1 389 ? -10.260 8.266 3.395 1.00 95.38 389 LYS A CA 1
ATOM 3066 C C . LYS A 1 389 ? -10.787 8.515 4.792 1.00 95.38 389 LYS A C 1
ATOM 3068 O O . LYS A 1 389 ? -11.391 7.629 5.384 1.00 95.38 389 LYS A O 1
ATOM 3073 N N . TYR A 1 390 ? -10.575 9.719 5.312 1.00 95.38 390 TYR A N 1
ATOM 3074 C CA . TYR A 1 390 ? -11.086 10.107 6.624 1.00 95.38 390 TYR A CA 1
ATOM 3075 C C . TYR A 1 390 ? -12.598 9.860 6.728 1.00 95.38 390 TYR A C 1
ATOM 3077 O O . TYR A 1 390 ? -13.349 10.214 5.816 1.00 95.38 390 TYR A O 1
ATOM 3085 N N . VAL A 1 391 ? -13.026 9.262 7.841 1.00 94.25 391 VAL A N 1
ATOM 3086 C CA . VAL A 1 391 ? -14.439 8.996 8.137 1.00 94.25 391 VAL A CA 1
ATOM 3087 C C . VAL A 1 391 ? -14.902 9.893 9.271 1.00 94.25 391 VAL A C 1
ATOM 3089 O O . VAL A 1 391 ? -15.853 10.648 9.104 1.00 94.25 391 VAL A O 1
ATOM 3092 N N . TYR A 1 392 ? -14.248 9.793 10.427 1.00 94.94 392 TYR A N 1
ATOM 3093 C CA . TYR A 1 392 ? -14.676 10.481 11.637 1.00 94.94 392 TYR A CA 1
ATOM 3094 C C . TYR A 1 392 ? -13.543 10.540 12.650 1.00 94.94 392 TYR A C 1
ATOM 3096 O O . TYR A 1 392 ? -12.684 9.657 12.680 1.00 94.94 392 TYR A O 1
ATOM 3104 N N . GLY A 1 393 ? -13.597 11.513 13.550 1.00 94.38 393 GLY A N 1
ATOM 3105 C CA . GLY A 1 393 ? -12.802 11.467 14.756 1.00 94.38 393 GLY A CA 1
ATOM 3106 C C . GLY A 1 393 ? -13.220 12.465 15.817 1.00 94.38 393 GLY A C 1
ATOM 3107 O O . GLY A 1 393 ? -14.149 13.260 15.673 1.00 94.38 393 GLY A O 1
ATOM 3108 N N . LEU A 1 394 ? -12.545 12.315 16.940 1.00 94.06 394 LEU A N 1
ATOM 3109 C CA . LEU A 1 394 ? -12.983 12.722 18.256 1.00 94.06 394 LEU A CA 1
ATOM 3110 C C . LEU A 1 394 ? -11.747 13.161 19.030 1.00 94.06 394 LEU A C 1
ATOM 3112 O O . LEU A 1 394 ? -10.781 12.407 19.132 1.00 94.06 394 LEU A O 1
ATOM 3116 N N . GLN A 1 395 ? -11.804 14.365 19.591 1.00 93.94 395 GLN A N 1
ATOM 3117 C CA . GLN A 1 395 ? -10.800 14.845 20.529 1.00 93.94 395 GLN A CA 1
ATOM 3118 C C . GLN A 1 395 ? -11.482 15.520 21.722 1.00 93.94 395 GLN A C 1
ATOM 3120 O O . GLN A 1 395 ? -12.149 16.547 21.576 1.00 93.94 395 GLN A O 1
ATOM 3125 N N . GLY A 1 396 ? -11.324 14.940 22.910 1.00 91.81 396 GLY A N 1
ATOM 3126 C CA . GLY A 1 396 ? -11.857 15.491 24.153 1.00 91.81 396 GLY A CA 1
ATOM 3127 C C . GLY A 1 396 ? -12.361 14.438 25.133 1.00 91.81 396 GLY A C 1
ATOM 3128 O O . GLY A 1 396 ? -12.283 13.235 24.899 1.00 91.81 396 GLY A O 1
ATOM 3129 N N . ASN A 1 397 ? -12.897 14.911 26.255 1.00 90.50 397 ASN A N 1
ATOM 3130 C CA . ASN A 1 397 ? -13.538 14.059 27.249 1.00 90.50 397 ASN A CA 1
ATOM 3131 C C . ASN A 1 397 ? -14.881 13.528 26.735 1.00 90.50 397 ASN A C 1
ATOM 3133 O O . ASN A 1 397 ? -15.787 14.304 26.445 1.00 90.50 397 ASN A O 1
ATOM 3137 N N . VAL A 1 398 ? -15.039 12.211 26.693 1.00 90.44 398 VAL A N 1
ATOM 3138 C CA . VAL A 1 398 ? -16.284 11.527 26.347 1.00 90.44 398 VAL A CA 1
ATOM 3139 C C . VAL A 1 398 ? -16.866 10.879 27.587 1.00 90.44 398 VAL A C 1
ATOM 3141 O O . VAL A 1 398 ? -16.162 10.223 28.355 1.00 90.44 398 VAL A O 1
ATOM 3144 N N . LYS A 1 399 ? -18.177 11.035 27.770 1.00 92.62 399 LYS A N 1
ATOM 3145 C CA . LYS A 1 399 ? -18.907 10.323 28.811 1.00 92.62 399 LYS A CA 1
ATOM 3146 C C . LYS A 1 399 ? -19.296 8.934 28.307 1.00 92.62 399 LYS A C 1
ATOM 3148 O O . LYS A 1 399 ? -20.175 8.811 27.458 1.00 92.62 399 LYS A O 1
ATOM 3153 N N . LEU A 1 400 ? -18.641 7.906 28.834 1.00 89.12 400 LEU A N 1
ATOM 3154 C CA . LEU A 1 400 ? -18.933 6.502 28.566 1.00 89.12 400 LEU A CA 1
ATOM 3155 C C . LEU A 1 400 ? -19.489 5.879 29.843 1.00 89.12 400 LEU A C 1
ATOM 3157 O O . LEU A 1 400 ? -18.769 5.681 30.820 1.00 89.12 400 LEU A O 1
ATOM 3161 N N . ASP A 1 401 ? -20.788 5.592 29.827 1.00 89.44 401 ASP A N 1
ATOM 3162 C CA . ASP A 1 401 ? -21.544 5.175 31.009 1.00 89.44 401 ASP A CA 1
ATOM 3163 C C . ASP A 1 401 ? -21.436 6.240 32.128 1.00 89.44 401 ASP A C 1
ATOM 3165 O O . ASP A 1 401 ? -21.796 7.405 31.918 1.00 89.44 401 ASP A O 1
ATOM 3169 N N . ASP A 1 402 ? -20.918 5.866 33.298 1.00 87.81 402 ASP A N 1
ATOM 3170 C CA . ASP A 1 402 ? -20.696 6.761 34.441 1.00 87.81 402 ASP A CA 1
ATOM 3171 C C . ASP A 1 402 ? -19.275 7.349 34.491 1.00 87.81 402 ASP A C 1
ATOM 3173 O O . ASP A 1 402 ? -18.935 8.070 35.431 1.00 87.81 402 ASP A O 1
ATOM 3177 N N . LEU A 1 403 ? -18.439 7.053 33.491 1.00 84.56 403 LEU A N 1
ATOM 3178 C CA . LEU A 1 403 ? -17.047 7.490 33.426 1.00 84.56 403 LEU A CA 1
ATOM 3179 C C . LEU A 1 403 ? -16.864 8.592 32.383 1.00 84.56 403 LEU A C 1
ATOM 3181 O O . LEU A 1 403 ? -17.477 8.581 31.318 1.00 84.56 403 LEU A O 1
ATOM 3185 N N . GLU A 1 404 ? -15.984 9.540 32.683 1.00 87.88 404 GLU A N 1
ATOM 3186 C CA . GLU A 1 404 ? -15.516 10.547 31.735 1.00 87.88 404 GLU A CA 1
ATOM 3187 C C . GLU A 1 404 ? -14.082 10.193 31.337 1.00 87.88 404 GLU A C 1
ATOM 3189 O O . GLU A 1 404 ? -13.205 10.096 32.193 1.00 87.88 404 GLU A O 1
ATOM 3194 N N . ILE A 1 405 ? -13.852 9.929 30.051 1.00 89.38 405 ILE A N 1
ATOM 3195 C CA . ILE A 1 405 ? -12.574 9.433 29.526 1.00 89.38 405 ILE A CA 1
ATOM 3196 C C . ILE A 1 405 ? -12.130 10.344 28.384 1.00 89.38 405 ILE A C 1
ATOM 3198 O O . ILE A 1 405 ? -12.906 10.627 27.478 1.00 89.38 405 ILE A O 1
ATOM 3202 N N . TYR A 1 406 ? -10.882 10.800 28.409 1.00 91.56 406 TYR A N 1
ATOM 3203 C CA . TYR A 1 406 ? -10.300 11.588 27.335 1.00 91.56 406 TYR A CA 1
ATOM 3204 C C . TYR A 1 406 ? -9.949 10.679 26.158 1.00 91.56 406 TYR A C 1
ATOM 3206 O O . TYR A 1 406 ? -9.151 9.740 26.276 1.00 91.56 406 TYR A O 1
ATOM 3214 N N . VAL A 1 407 ? -10.535 10.982 25.007 1.00 94.12 407 VAL A N 1
ATOM 3215 C CA . VAL A 1 407 ? -10.323 10.263 23.757 1.00 94.12 407 VAL A CA 1
ATOM 3216 C C . VAL A 1 407 ? -9.757 11.224 22.722 1.00 94.12 407 VAL A C 1
ATOM 3218 O O . VAL A 1 407 ? -10.349 12.266 22.460 1.00 94.12 407 VAL A O 1
ATOM 3221 N N . ASP A 1 408 ? -8.628 10.853 22.127 1.00 95.50 408 ASP A N 1
ATOM 3222 C CA . ASP A 1 408 ? -8.099 11.455 20.904 1.00 95.50 408 ASP A CA 1
ATOM 3223 C C . ASP A 1 408 ? -7.918 10.345 19.871 1.00 95.50 408 ASP A C 1
ATOM 3225 O O . ASP A 1 408 ? -6.933 9.610 19.896 1.00 95.50 408 ASP A O 1
ATOM 3229 N N . ALA A 1 409 ? -8.921 10.163 19.018 1.00 96.56 409 ALA A N 1
ATOM 3230 C CA . ALA A 1 409 ? -8.972 9.053 18.080 1.00 96.56 409 ALA A CA 1
ATOM 3231 C C . ALA A 1 409 ? -9.783 9.403 16.838 1.00 96.56 409 ALA A C 1
ATOM 3233 O O . ALA A 1 409 ? -10.760 10.148 16.890 1.00 96.56 409 ALA A O 1
ATOM 3234 N N . ALA A 1 410 ? -9.400 8.812 15.719 1.00 96.56 410 ALA A N 1
ATOM 3235 C CA . ALA A 1 410 ? -10.072 8.939 14.447 1.00 96.56 410 ALA A CA 1
ATOM 3236 C C . ALA A 1 410 ? -9.940 7.659 13.634 1.00 96.56 410 ALA A C 1
ATOM 3238 O O . ALA A 1 410 ? -8.982 6.895 13.784 1.00 96.56 410 ALA A O 1
ATOM 3239 N N . ILE A 1 411 ? -10.903 7.472 12.738 1.00 96.62 411 ILE A N 1
ATOM 3240 C CA . ILE A 1 411 ? -10.912 6.387 11.773 1.00 96.62 411 ILE A CA 1
ATOM 3241 C C . ILE A 1 411 ? -10.942 6.910 10.341 1.00 96.62 411 ILE A C 1
ATOM 3243 O O . ILE A 1 411 ? -11.580 7.919 10.026 1.00 96.62 411 ILE A O 1
ATOM 3247 N N . ALA A 1 412 ? -10.265 6.180 9.464 1.00 96.44 412 ALA A N 1
ATOM 3248 C CA . ALA A 1 412 ? -10.331 6.357 8.022 1.00 96.44 412 ALA A CA 1
ATOM 3249 C C . ALA A 1 412 ? -10.697 5.028 7.360 1.00 96.44 412 ALA A C 1
ATOM 3251 O O . ALA A 1 412 ? -10.199 3.986 7.759 1.00 96.44 412 ALA A O 1
ATOM 3252 N N . GLU A 1 413 ? -11.572 5.053 6.366 1.00 96.25 413 GLU A N 1
ATOM 3253 C CA . GLU A 1 413 ? -11.934 3.890 5.561 1.00 96.25 413 GLU A CA 1
ATOM 3254 C C . GLU A 1 413 ? -10.747 3.498 4.691 1.00 96.25 413 GLU A C 1
ATOM 3256 O O . GLU A 1 413 ? -10.165 4.347 4.009 1.00 96.25 413 GLU A O 1
ATOM 3261 N N . LEU A 1 414 ? -10.357 2.230 4.767 1.00 94.00 414 LEU A N 1
ATOM 3262 C CA . LEU A 1 414 ? -9.222 1.706 4.027 1.00 94.00 414 LEU A CA 1
ATOM 3263 C C . LEU A 1 414 ? -9.563 1.653 2.528 1.00 94.00 414 LEU A C 1
ATOM 3265 O O . LEU A 1 414 ? -10.665 1.266 2.150 1.00 94.00 414 LEU A O 1
ATOM 3269 N N . ASN A 1 415 ? -8.631 2.043 1.656 1.00 92.38 415 ASN A N 1
ATOM 3270 C CA . ASN A 1 415 ? -8.862 1.960 0.211 1.00 92.38 415 ASN A CA 1
ATOM 3271 C C . ASN A 1 415 ? -8.940 0.496 -0.258 1.00 92.38 415 ASN A C 1
ATOM 3273 O O . ASN A 1 415 ? -8.231 -0.361 0.263 1.00 92.38 415 ASN A O 1
ATOM 3277 N N . GLU A 1 416 ? -9.720 0.224 -1.310 1.00 85.06 416 GLU A N 1
ATOM 3278 C CA . GLU A 1 416 ? -9.933 -1.143 -1.817 1.00 85.06 416 GLU A CA 1
ATOM 3279 C C . GLU A 1 416 ? -8.621 -1.860 -2.177 1.00 85.06 416 GLU A C 1
ATOM 3281 O O . GLU A 1 416 ? -8.436 -3.019 -1.823 1.00 85.06 416 GLU A O 1
ATOM 3286 N N . CYS A 1 417 ? -7.663 -1.167 -2.806 1.00 80.50 417 CYS A N 1
ATOM 3287 C CA . CYS A 1 417 ? -6.355 -1.757 -3.114 1.00 80.50 417 CYS A CA 1
ATOM 3288 C C . CYS A 1 417 ? -5.622 -2.234 -1.849 1.00 80.50 417 CYS A C 1
ATOM 3290 O O . CYS A 1 417 ? -5.052 -3.323 -1.845 1.00 80.50 417 CYS A O 1
ATOM 3292 N N . GLU A 1 418 ? -5.657 -1.441 -0.774 1.00 87.50 418 GLU A N 1
ATOM 3293 C CA . GLU A 1 418 ? -5.040 -1.794 0.509 1.00 87.50 418 GLU A CA 1
ATOM 3294 C C . GLU A 1 418 ? -5.782 -2.944 1.181 1.00 87.50 418 GLU A C 1
ATOM 3296 O O . GLU A 1 418 ? -5.159 -3.885 1.666 1.00 87.50 418 GLU A O 1
ATOM 3301 N N . LEU A 1 419 ? -7.115 -2.909 1.146 1.00 85.50 419 LEU A N 1
ATOM 3302 C CA . LEU A 1 419 ? -7.965 -3.969 1.670 1.00 85.50 419 LEU A CA 1
ATOM 3303 C C . LEU A 1 419 ? -7.677 -5.309 0.988 1.00 85.50 419 LEU A C 1
ATOM 3305 O O . LEU A 1 419 ? -7.535 -6.324 1.669 1.00 85.50 419 LEU A O 1
ATOM 3309 N N . GLN A 1 420 ? -7.547 -5.317 -0.339 1.00 79.50 420 GLN A N 1
ATOM 3310 C CA . GLN A 1 420 ? -7.200 -6.515 -1.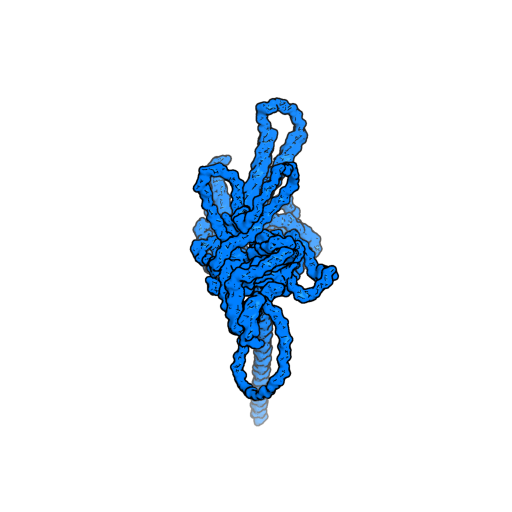102 1.00 79.50 420 GLN A CA 1
ATOM 3311 C C . GLN A 1 420 ? -5.781 -6.992 -0.790 1.00 79.50 420 GLN A C 1
ATOM 3313 O O . GLN A 1 420 ? -5.589 -8.186 -0.567 1.00 79.50 420 GLN A O 1
ATOM 3318 N N . CYS A 1 421 ? -4.803 -6.084 -0.686 1.00 77.25 421 CYS A N 1
ATOM 3319 C CA . CYS A 1 421 ? -3.443 -6.443 -0.271 1.00 77.25 421 CYS A CA 1
ATOM 3320 C C . CYS A 1 421 ? -3.435 -7.096 1.120 1.00 77.25 421 CYS A C 1
ATOM 3322 O O . CYS A 1 421 ? -2.820 -8.144 1.305 1.00 77.25 421 CYS A O 1
ATOM 3324 N N . MET A 1 422 ? -4.176 -6.533 2.076 1.00 78.75 422 MET A N 1
ATOM 3325 C CA . MET A 1 422 ? -4.280 -7.067 3.434 1.00 78.75 422 MET A CA 1
ATOM 3326 C C . MET A 1 422 ? -5.033 -8.403 3.500 1.00 78.75 422 MET A C 1
ATOM 3328 O O . MET A 1 422 ? -4.611 -9.324 4.199 1.00 78.75 422 MET A O 1
ATOM 3332 N N . LYS A 1 423 ? -6.137 -8.553 2.755 1.00 77.25 423 LYS A N 1
ATOM 3333 C CA . LYS A 1 423 ? -6.886 -9.820 2.652 1.00 77.25 423 LYS A CA 1
ATOM 3334 C C . LYS A 1 423 ? -6.060 -10.912 1.980 1.00 77.25 423 LYS A C 1
ATOM 3336 O O . LYS A 1 423 ? -6.143 -12.076 2.373 1.00 77.25 423 LYS A O 1
ATOM 3341 N N . TYR A 1 424 ? -5.274 -10.548 0.975 1.00 66.62 424 TYR A N 1
ATOM 3342 C CA . TYR A 1 424 ? -4.377 -11.466 0.295 1.00 66.62 424 TYR A CA 1
ATOM 3343 C C . TYR A 1 424 ? -3.284 -11.982 1.233 1.00 66.62 424 TYR A C 1
ATOM 3345 O O . TYR A 1 424 ? -3.064 -13.193 1.273 1.00 66.62 424 TYR A O 1
ATOM 3353 N N . ASP A 1 425 ? -2.679 -11.099 2.032 1.00 64.06 425 ASP A N 1
ATOM 3354 C CA . ASP A 1 425 ? -1.674 -11.468 3.037 1.00 64.06 425 ASP A CA 1
ATOM 3355 C C . ASP A 1 425 ? -2.263 -12.456 4.062 1.00 64.06 425 ASP A C 1
ATOM 3357 O O . ASP A 1 425 ? -1.760 -13.568 4.232 1.00 64.06 425 ASP A O 1
ATOM 3361 N N . LYS A 1 426 ? -3.463 -12.161 4.594 1.00 61.38 426 LYS A N 1
ATOM 3362 C CA . LYS A 1 426 ? -4.228 -13.107 5.436 1.00 61.38 426 LYS A CA 1
ATOM 3363 C C . LYS A 1 426 ? -4.506 -14.445 4.742 1.00 61.38 426 LYS A C 1
ATOM 3365 O O . LYS A 1 426 ? -4.562 -15.492 5.383 1.00 61.38 426 LYS A O 1
ATOM 3370 N N . GLY A 1 427 ? -4.730 -14.417 3.429 1.00 52.16 427 GLY A N 1
ATOM 3371 C CA . GLY A 1 427 ? -5.044 -15.583 2.610 1.00 52.16 427 GLY A CA 1
ATOM 3372 C C . GLY A 1 427 ? -3.845 -16.472 2.267 1.00 52.16 427 GLY A C 1
ATOM 3373 O O . GLY A 1 427 ? -4.077 -17.617 1.865 1.00 52.16 427 GLY A O 1
ATOM 3374 N N . LEU A 1 428 ? -2.616 -15.966 2.393 1.00 44.09 428 LEU A N 1
ATOM 3375 C CA . LEU A 1 428 ? -1.368 -16.743 2.381 1.00 44.09 428 LEU A CA 1
ATOM 3376 C C . LEU A 1 428 ? -1.109 -17.424 3.733 1.00 44.09 428 LEU A C 1
ATOM 3378 O O . LEU A 1 428 ? -0.467 -18.470 3.791 1.00 44.09 428 LEU A O 1
ATOM 3382 N N . GLU A 1 429 ? -1.669 -16.857 4.796 1.00 44.09 429 GLU A N 1
ATOM 3383 C CA . GLU A 1 429 ? -1.425 -17.186 6.197 1.00 44.09 429 GLU A CA 1
ATOM 3384 C C . GLU A 1 429 ? -2.454 -18.140 6.830 1.00 44.09 429 GLU A C 1
ATOM 3386 O O . GLU A 1 429 ? -2.501 -18.292 8.050 1.00 44.09 429 GLU A O 1
ATOM 3391 N N . SER A 1 430 ? -3.229 -18.903 6.047 1.00 39.97 430 SER A N 1
ATOM 3392 C CA . SER A 1 430 ? -4.094 -19.959 6.614 1.00 39.97 430 SER A CA 1
ATOM 3393 C C . SER A 1 430 ? -3.324 -21.075 7.354 1.00 39.97 430 SER A C 1
ATOM 3395 O O . SER A 1 430 ? -3.953 -22.001 7.853 1.00 39.97 430 SER A O 1
ATOM 3397 N N . ASN A 1 431 ? -1.990 -20.984 7.455 1.00 35.09 431 ASN A N 1
ATOM 3398 C CA . ASN A 1 431 ? -1.134 -21.826 8.295 1.00 35.09 431 ASN A CA 1
ATOM 3399 C C . ASN A 1 431 ? -0.234 -21.074 9.297 1.00 35.09 431 ASN A C 1
ATOM 3401 O O . ASN A 1 431 ? 0.420 -21.735 10.100 1.00 35.09 431 ASN A O 1
ATOM 3405 N N . THR A 1 432 ? -0.195 -19.740 9.321 1.00 34.78 432 THR A N 1
ATOM 3406 C CA . THR A 1 432 ? 0.633 -18.993 10.284 1.00 34.78 432 THR A CA 1
ATOM 3407 C C . THR A 1 432 ? -0.081 -17.731 10.719 1.00 34.78 432 THR A C 1
ATOM 3409 O O . THR A 1 432 ? -0.561 -16.969 9.901 1.00 34.78 432 THR A O 1
ATOM 3412 N N . ASN A 1 433 ? -0.185 -17.561 12.033 1.00 36.97 433 ASN A N 1
ATOM 3413 C CA . ASN A 1 433 ? -0.740 -16.403 12.718 1.00 36.97 433 ASN A CA 1
ATOM 3414 C C . ASN A 1 433 ? -0.393 -15.104 11.989 1.00 36.97 433 ASN A C 1
ATOM 3416 O O . ASN A 1 433 ? 0.791 -14.826 11.899 1.00 36.97 433 ASN A O 1
ATOM 3420 N N . CYS A 1 434 ? -1.390 -14.320 11.562 1.00 35.72 434 CYS A N 1
ATOM 3421 C CA . CYS A 1 434 ? -1.200 -12.900 11.267 1.00 35.72 434 CYS A CA 1
ATOM 3422 C C . CYS A 1 434 ? -0.689 -12.275 12.560 1.00 35.72 434 CYS A C 1
ATOM 3424 O O . CYS A 1 434 ? -1.482 -12.092 13.499 1.00 35.72 434 CYS A O 1
ATOM 3426 N N . PRO A 1 435 ? 0.632 -12.080 12.704 1.00 39.22 435 PRO A N 1
ATOM 3427 C CA . PRO A 1 435 ? 1.152 -11.570 13.937 1.00 39.22 435 PRO A CA 1
ATOM 3428 C C . PRO A 1 435 ? 0.691 -10.118 13.947 1.00 39.22 435 PRO A C 1
ATOM 3430 O O . PRO A 1 435 ? 0.748 -9.409 12.939 1.00 39.22 435 PRO A O 1
ATOM 3433 N N . VAL A 1 436 ? 0.304 -9.618 15.111 1.00 41.12 436 VAL A N 1
ATOM 3434 C CA . VAL A 1 436 ? 0.723 -8.254 15.424 1.00 41.12 436 VAL A CA 1
ATOM 3435 C C . VAL A 1 436 ? 2.235 -8.289 15.187 1.00 41.12 436 VAL A C 1
ATOM 3437 O O . VAL A 1 436 ? 2.921 -8.922 15.984 1.00 41.12 436 VAL A O 1
ATOM 3440 N N . TYR A 1 437 ? 2.711 -7.836 14.014 1.00 42.88 437 TYR A N 1
ATOM 3441 C CA . TYR A 1 437 ? 4.096 -8.001 13.550 1.00 42.88 437 TYR A CA 1
ATOM 3442 C C . TYR A 1 437 ? 5.014 -7.570 14.688 1.00 42.88 437 TYR A C 1
ATOM 3444 O O . TYR A 1 437 ? 5.152 -6.375 14.893 1.00 42.88 437 TYR A O 1
ATOM 3452 N N . GLY A 1 438 ? 5.543 -8.518 15.468 1.00 38.78 438 GLY A N 1
ATOM 3453 C CA . GLY A 1 438 ? 6.148 -8.216 16.765 1.00 38.78 438 GLY A CA 1
ATOM 3454 C C . GLY A 1 438 ? 6.370 -9.396 17.717 1.00 38.78 438 GLY A C 1
ATOM 3455 O O . GLY A 1 438 ? 7.253 -9.274 18.555 1.00 38.78 438 GLY A O 1
ATOM 3456 N N . PHE A 1 439 ? 5.652 -10.528 17.614 1.00 36.81 439 PHE A N 1
ATOM 3457 C CA . PHE A 1 439 ? 5.788 -11.573 18.654 1.00 36.81 439 PHE A CA 1
ATOM 3458 C C . PHE A 1 439 ? 6.040 -13.020 18.218 1.00 36.81 439 PHE A C 1
ATOM 3460 O O . PHE A 1 439 ? 6.422 -13.808 19.078 1.00 36.81 439 PHE A O 1
ATOM 3467 N N . GLU A 1 440 ? 5.925 -13.406 16.942 1.00 33.50 440 GLU A N 1
ATOM 3468 C CA . GLU A 1 440 ? 6.194 -14.804 16.561 1.00 33.50 440 GLU A CA 1
ATOM 3469 C C . GLU A 1 440 ? 7.010 -14.922 15.256 1.00 33.50 440 GLU A C 1
ATOM 3471 O O . GLU A 1 440 ? 6.508 -14.676 14.164 1.00 33.50 440 GLU A O 1
ATOM 3476 N N . ASN A 1 441 ? 8.273 -15.352 15.404 1.00 36.47 441 ASN A N 1
ATOM 3477 C CA . ASN A 1 441 ? 9.138 -15.994 14.397 1.00 36.47 441 ASN A CA 1
ATOM 3478 C C . ASN A 1 441 ? 9.637 -15.192 13.177 1.00 36.47 441 ASN A C 1
ATOM 3480 O O . ASN A 1 441 ? 9.485 -15.648 12.044 1.00 36.47 441 ASN A O 1
ATOM 3484 N N . ILE A 1 442 ? 10.354 -14.080 13.373 1.00 38.41 442 ILE A N 1
ATOM 3485 C CA . ILE A 1 442 ? 11.206 -13.529 12.302 1.00 38.41 442 ILE A CA 1
ATOM 3486 C C . ILE A 1 442 ? 12.600 -13.220 12.861 1.00 38.41 442 ILE A C 1
ATOM 3488 O O . ILE A 1 442 ? 12.799 -12.196 13.505 1.00 38.41 442 ILE A O 1
ATOM 3492 N N . GLU A 1 443 ? 13.564 -14.111 12.607 1.00 39.47 443 GLU A N 1
ATOM 3493 C CA . GLU A 1 443 ? 14.967 -13.950 13.029 1.00 39.47 443 GLU A CA 1
ATOM 3494 C C . GLU A 1 443 ? 15.710 -12.830 12.263 1.00 39.47 443 GLU A C 1
ATOM 3496 O O . GLU A 1 443 ? 16.752 -12.383 12.728 1.00 39.47 443 GLU A O 1
ATOM 3501 N N . ASP A 1 444 ? 15.167 -12.309 11.150 1.00 32.53 444 ASP A N 1
ATOM 3502 C CA . ASP A 1 444 ? 15.951 -11.502 10.194 1.00 32.53 444 ASP A CA 1
ATOM 3503 C C . ASP A 1 444 ? 15.337 -10.154 9.737 1.00 32.53 444 ASP A C 1
ATOM 3505 O O . ASP A 1 444 ? 15.851 -9.542 8.797 1.00 32.53 444 ASP A O 1
ATOM 3509 N N . PHE A 1 445 ? 14.272 -9.626 10.360 1.00 31.52 445 PHE A N 1
ATOM 3510 C CA . PHE A 1 445 ? 13.701 -8.325 9.950 1.00 31.52 445 PHE A CA 1
ATOM 3511 C C . PHE A 1 445 ? 13.901 -7.231 11.005 1.00 31.52 445 PHE A C 1
ATOM 3513 O O . PHE A 1 445 ? 13.236 -7.212 12.036 1.00 31.52 445 PHE A O 1
ATOM 3520 N N . SER A 1 446 ? 14.795 -6.280 10.712 1.00 31.75 446 SER A N 1
ATOM 3521 C CA . SER A 1 446 ? 15.006 -5.063 11.504 1.00 31.75 446 SER A CA 1
ATOM 3522 C C . SER A 1 446 ? 14.970 -3.829 10.598 1.00 31.75 446 SER A C 1
ATOM 3524 O O . SER A 1 446 ? 15.930 -3.580 9.864 1.00 31.75 446 SER A O 1
ATOM 3526 N N . PRO A 1 447 ? 13.920 -2.990 10.660 1.00 34.44 447 PRO A N 1
ATOM 3527 C CA . PRO A 1 447 ? 14.049 -1.590 10.316 1.00 34.44 447 PRO A CA 1
ATOM 3528 C C . PRO A 1 447 ? 14.514 -0.860 11.588 1.00 34.44 447 PRO A C 1
ATOM 3530 O O . PRO A 1 447 ? 13.746 -0.204 12.282 1.00 34.44 447 PRO A O 1
ATOM 3533 N N . ASN A 1 448 ? 15.801 -1.026 11.902 1.00 31.05 448 ASN A N 1
ATOM 3534 C CA . ASN A 1 448 ? 16.594 -0.284 12.895 1.00 31.05 448 ASN A CA 1
ATOM 3535 C C . ASN A 1 448 ? 16.253 -0.463 14.395 1.00 31.05 448 ASN A C 1
ATOM 3537 O O . ASN A 1 448 ? 16.797 0.280 15.211 1.00 31.05 448 ASN A O 1
ATOM 3541 N N . GLY A 1 449 ? 15.404 -1.423 14.772 1.00 33.06 449 GLY A N 1
ATOM 3542 C CA . GLY A 1 449 ? 15.096 -1.768 16.168 1.00 33.06 449 GLY A CA 1
ATOM 3543 C C . GLY A 1 449 ? 15.823 -3.040 16.600 1.00 33.06 449 GLY A C 1
ATOM 3544 O O . GLY A 1 449 ? 15.673 -4.077 15.951 1.00 33.06 449 GLY A O 1
ATOM 3545 N N . GLU A 1 450 ? 16.632 -2.949 17.657 1.00 27.72 450 GLU A N 1
ATOM 3546 C CA . GLU A 1 450 ? 17.221 -4.101 18.344 1.00 27.72 450 GLU A CA 1
ATOM 3547 C C . GLU A 1 450 ? 16.101 -4.999 18.884 1.00 27.72 450 GLU A C 1
ATOM 3549 O O . GLU A 1 450 ? 15.230 -4.549 19.625 1.00 27.72 450 GLU A O 1
ATOM 3554 N N . THR A 1 451 ? 16.115 -6.275 18.513 1.00 34.78 451 THR A N 1
ATOM 3555 C CA . THR A 1 451 ? 15.281 -7.305 19.130 1.00 34.78 451 THR A CA 1
ATOM 3556 C C . THR A 1 451 ? 15.874 -7.646 20.491 1.00 34.78 451 THR A C 1
ATOM 3558 O O . THR A 1 451 ? 16.920 -8.291 20.576 1.00 34.78 451 THR A O 1
ATOM 3561 N N . ILE A 1 452 ? 15.219 -7.222 21.572 1.00 35.34 452 ILE A N 1
ATOM 3562 C CA . ILE A 1 452 ? 15.535 -7.729 22.905 1.00 35.34 452 ILE A CA 1
ATOM 3563 C C . ILE A 1 452 ? 14.696 -8.981 23.141 1.00 35.34 452 ILE A C 1
ATOM 3565 O O . ILE A 1 452 ? 13.468 -8.951 23.171 1.00 35.34 452 ILE A O 1
ATOM 3569 N N . ASP A 1 453 ? 15.388 -10.098 23.334 1.00 39.78 453 ASP A N 1
ATOM 3570 C CA . ASP A 1 453 ? 14.824 -11.288 23.950 1.00 39.78 453 ASP A CA 1
ATOM 3571 C C . ASP A 1 453 ? 14.378 -10.937 25.384 1.00 39.78 453 ASP A C 1
ATOM 3573 O O . ASP A 1 453 ? 15.193 -10.823 26.310 1.00 39.78 453 ASP A O 1
ATOM 3577 N N . LEU A 1 454 ? 13.069 -10.721 25.550 1.00 36.78 454 LEU A N 1
ATOM 3578 C CA . LEU A 1 454 ? 12.441 -10.362 26.822 1.00 36.78 454 LEU A CA 1
ATOM 3579 C C . LEU A 1 454 ? 12.764 -11.385 27.926 1.00 36.78 454 LEU A C 1
ATOM 3581 O O . LEU A 1 454 ? 12.942 -10.992 29.080 1.00 36.78 454 LEU A O 1
ATOM 3585 N N . GLU A 1 455 ? 12.916 -12.677 27.605 1.00 40.09 455 GLU A N 1
ATOM 3586 C CA . GLU A 1 455 ? 13.260 -13.703 28.599 1.00 40.09 455 GLU A CA 1
ATOM 3587 C C . GLU A 1 455 ? 14.702 -13.572 29.110 1.00 40.09 455 GLU A C 1
ATOM 3589 O O . GLU A 1 455 ? 14.953 -13.774 30.305 1.00 40.09 455 GLU A O 1
ATOM 3594 N N . ASN A 1 456 ? 15.648 -13.186 28.249 1.00 39.06 456 ASN A N 1
ATOM 3595 C CA . ASN A 1 456 ? 17.040 -12.977 28.655 1.00 39.06 456 ASN A CA 1
ATOM 3596 C C . ASN A 1 456 ? 17.249 -11.646 29.402 1.00 39.06 456 ASN A C 1
ATOM 3598 O O . ASN A 1 456 ? 18.025 -11.605 30.360 1.00 39.06 456 ASN A O 1
ATOM 3602 N N . PHE A 1 457 ? 16.497 -10.593 29.070 1.00 38.41 457 PHE A N 1
ATOM 3603 C CA . PHE A 1 457 ? 16.582 -9.289 29.746 1.00 38.41 457 PHE A CA 1
ATOM 3604 C C . PHE A 1 457 ? 16.072 -9.323 31.201 1.00 38.41 457 PHE A C 1
ATOM 3606 O O . PHE A 1 457 ? 16.652 -8.711 32.105 1.00 38.41 457 PHE A O 1
ATOM 3613 N N . HIS A 1 458 ? 15.032 -10.119 31.481 1.00 40.28 458 HIS A N 1
ATOM 3614 C CA . HIS A 1 458 ? 14.489 -10.296 32.834 1.00 40.28 458 HIS A CA 1
ATOM 3615 C C . HIS A 1 458 ? 15.485 -10.922 33.825 1.00 40.28 458 HIS A C 1
ATOM 3617 O O . HIS A 1 458 ? 15.394 -10.685 35.036 1.00 40.28 458 HIS A O 1
ATOM 3623 N N . ARG A 1 459 ? 16.460 -11.694 33.331 1.00 43.34 459 ARG A N 1
ATOM 3624 C CA . ARG A 1 459 ? 17.436 -12.398 34.171 1.00 43.34 459 ARG A CA 1
ATOM 3625 C C . ARG A 1 459 ? 18.496 -11.456 34.762 1.00 43.34 459 ARG A C 1
ATOM 3627 O O . ARG A 1 459 ? 19.042 -11.760 35.823 1.00 43.34 459 ARG A O 1
ATOM 3634 N N . GLU A 1 460 ? 18.739 -10.298 34.144 1.00 41.03 460 GLU A N 1
ATOM 3635 C CA . GLU A 1 460 ? 19.765 -9.341 34.588 1.00 41.03 460 GLU A CA 1
ATOM 3636 C C . GLU A 1 460 ? 19.263 -8.306 35.614 1.00 41.03 460 GLU A C 1
ATOM 3638 O O . GLU A 1 460 ? 20.049 -7.851 36.447 1.00 41.03 460 GLU A O 1
ATOM 3643 N N . LEU A 1 461 ? 17.964 -7.973 35.641 1.00 39.03 461 LEU A N 1
ATOM 3644 C CA . LEU A 1 461 ? 17.449 -6.848 36.447 1.00 39.03 461 LEU A CA 1
ATOM 3645 C C . LEU A 1 461 ? 16.796 -7.209 37.797 1.00 39.03 461 LEU A C 1
ATOM 3647 O O . LEU A 1 461 ? 16.471 -6.301 38.560 1.00 39.03 461 LEU A O 1
ATOM 3651 N N . ARG A 1 462 ? 16.633 -8.496 38.147 1.00 39.22 462 ARG A N 1
ATOM 3652 C CA . ARG A 1 462 ? 16.040 -8.957 39.434 1.00 39.22 462 ARG A CA 1
ATOM 3653 C C . ARG A 1 462 ? 14.754 -8.202 39.852 1.00 39.22 462 ARG A C 1
ATOM 3655 O O . ARG A 1 462 ? 14.560 -7.930 41.039 1.00 39.22 462 ARG A O 1
ATOM 3662 N N . MET A 1 463 ? 13.884 -7.836 38.911 1.00 42.00 463 MET A N 1
ATOM 3663 C CA . MET A 1 463 ? 12.637 -7.118 39.219 1.00 42.00 463 MET A CA 1
ATOM 3664 C C . MET A 1 463 ? 11.496 -8.086 39.569 1.00 42.00 463 MET A C 1
ATOM 3666 O O . MET A 1 463 ? 11.491 -9.238 39.141 1.00 42.00 463 MET A O 1
ATOM 3670 N N . LYS A 1 464 ? 10.547 -7.639 40.402 1.00 47.31 464 LYS A N 1
ATOM 3671 C CA . LYS A 1 464 ? 9.416 -8.457 40.879 1.00 47.31 464 LYS A CA 1
ATOM 3672 C C . LYS A 1 464 ? 8.338 -8.581 39.793 1.00 47.31 464 LYS A C 1
ATOM 3674 O O . LYS A 1 464 ? 8.014 -7.599 39.140 1.00 47.31 464 LYS A O 1
ATOM 3679 N N . GLU A 1 465 ? 7.701 -9.749 39.691 1.00 48.19 465 GLU A N 1
ATOM 3680 C CA . GLU A 1 465 ? 6.602 -10.069 38.749 1.00 48.19 465 GLU A CA 1
ATOM 3681 C C . GLU A 1 465 ? 5.362 -9.151 38.830 1.00 48.19 465 GLU A C 1
ATOM 3683 O O . GLU A 1 465 ? 4.467 -9.244 37.996 1.00 48.19 465 GLU A O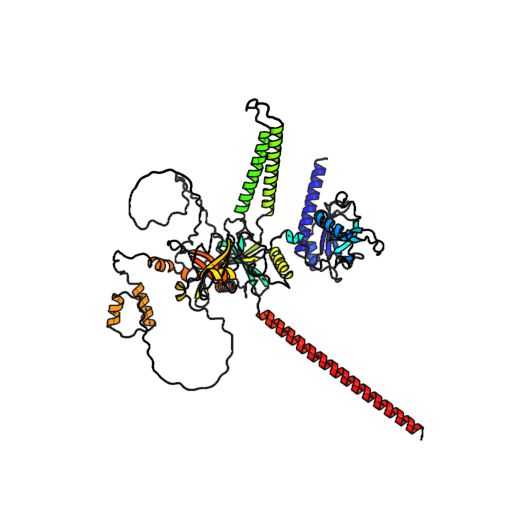 1
ATOM 3688 N N . SER A 1 466 ? 5.274 -8.263 39.823 1.00 47.31 466 SER A N 1
ATOM 3689 C CA . SER A 1 466 ? 4.104 -7.411 40.066 1.00 47.31 466 SER A CA 1
ATOM 3690 C C . SER A 1 466 ? 3.986 -6.186 39.152 1.00 47.31 466 SER A C 1
ATOM 3692 O O . SER A 1 466 ? 2.981 -5.477 39.226 1.00 47.31 466 SER A O 1
ATOM 3694 N N . GLU A 1 467 ? 4.988 -5.884 38.328 1.00 52.41 467 GLU A N 1
ATOM 3695 C CA . GLU A 1 467 ? 4.996 -4.671 37.510 1.00 52.41 467 GLU A CA 1
ATOM 3696 C C . GLU A 1 467 ? 4.451 -4.935 36.094 1.00 52.41 467 GLU A C 1
ATOM 3698 O O . GLU A 1 467 ? 4.809 -5.913 35.439 1.00 52.41 467 GLU A O 1
ATOM 3703 N N . ARG A 1 468 ? 3.526 -4.082 35.626 1.00 58.00 468 ARG A N 1
ATOM 3704 C CA . ARG A 1 468 ? 2.930 -4.189 34.284 1.00 58.00 468 ARG A CA 1
ATOM 3705 C C . ARG A 1 468 ? 3.824 -3.470 33.278 1.00 58.00 468 ARG A C 1
ATOM 3707 O O . ARG A 1 468 ? 3.934 -2.247 33.345 1.00 58.00 468 ARG A O 1
ATOM 3714 N N . PHE A 1 469 ? 4.403 -4.239 32.365 1.00 62.28 469 PHE A N 1
ATOM 3715 C CA . PHE A 1 469 ? 5.249 -3.761 31.276 1.00 62.28 469 PHE A CA 1
ATOM 3716 C C . PHE A 1 469 ? 4.406 -3.446 30.040 1.00 62.28 469 PHE A C 1
ATOM 3718 O O . PHE A 1 469 ? 3.501 -4.219 29.701 1.00 62.28 469 PHE A O 1
ATOM 3725 N N . PHE A 1 470 ? 4.721 -2.328 29.385 1.00 69.31 470 PHE A N 1
ATOM 3726 C CA . PHE A 1 470 ? 4.096 -1.900 28.139 1.00 69.31 470 PHE A CA 1
ATOM 3727 C C . PHE A 1 470 ? 5.121 -1.705 27.028 1.00 69.31 470 PHE A C 1
ATOM 3729 O O . PHE A 1 470 ? 6.238 -1.247 27.271 1.00 69.31 470 PHE A O 1
ATOM 3736 N N . VAL A 1 471 ? 4.683 -2.005 25.809 1.00 74.38 471 VAL A N 1
ATOM 3737 C CA . VAL A 1 471 ? 5.416 -1.816 24.553 1.00 74.38 471 VAL A CA 1
ATOM 3738 C C . VAL A 1 471 ? 4.553 -0.952 23.636 1.00 74.38 471 VAL A C 1
ATOM 3740 O O . VAL A 1 471 ? 3.327 -1.018 23.708 1.00 74.38 471 VAL A O 1
ATOM 3743 N N . LYS A 1 472 ? 5.151 -0.132 22.769 1.00 78.44 472 LYS A N 1
ATOM 3744 C CA . LYS A 1 472 ? 4.407 0.585 21.718 1.00 78.44 472 LYS A CA 1
ATOM 3745 C C . LYS A 1 472 ? 4.971 0.313 20.330 1.00 78.44 472 LYS A C 1
ATOM 3747 O O . LYS A 1 472 ? 6.149 -0.008 20.196 1.00 78.44 472 LYS A O 1
ATOM 3752 N N . ILE A 1 473 ? 4.142 0.533 19.310 1.00 72.19 473 ILE A N 1
ATOM 3753 C CA . ILE A 1 473 ? 4.530 0.445 17.895 1.00 72.19 473 ILE A CA 1
ATOM 3754 C C . ILE A 1 473 ? 4.378 1.833 17.261 1.00 72.19 473 ILE A C 1
ATOM 3756 O O . ILE A 1 473 ? 3.254 2.289 17.066 1.00 72.19 473 ILE A O 1
ATOM 3760 N N . GLY A 1 474 ? 5.495 2.521 16.981 1.00 66.06 474 GLY A N 1
ATOM 3761 C CA . GLY A 1 474 ? 5.506 3.925 16.538 1.00 66.06 474 GLY A CA 1
ATOM 3762 C C . GLY A 1 474 ? 6.449 4.241 15.374 1.00 66.06 474 GLY A C 1
ATOM 3763 O O . GLY A 1 474 ? 7.520 3.641 15.250 1.00 66.06 474 GLY A O 1
ATOM 3764 N N . ARG A 1 475 ? 6.080 5.242 14.558 1.00 62.19 475 ARG A N 1
ATOM 3765 C CA . ARG A 1 475 ? 6.797 5.668 13.337 1.00 62.19 475 ARG A CA 1
ATOM 3766 C C . ARG A 1 475 ? 8.274 5.992 13.565 1.00 62.19 475 ARG A C 1
ATOM 3768 O O . ARG A 1 475 ? 9.110 5.693 12.719 1.00 62.19 475 ARG A O 1
ATOM 3775 N N . GLY A 1 476 ? 8.585 6.699 14.651 1.00 48.97 476 GLY A N 1
ATOM 3776 C CA . GLY A 1 476 ? 9.908 7.296 14.871 1.00 48.97 476 GLY A CA 1
ATOM 3777 C C . GLY A 1 476 ? 10.926 6.368 15.529 1.00 48.97 476 GLY A C 1
ATOM 3778 O O . GLY A 1 476 ? 12.098 6.725 15.631 1.00 48.97 476 GLY A O 1
ATOM 3779 N N . THR A 1 477 ? 10.489 5.210 16.018 1.00 42.41 477 THR A N 1
ATOM 3780 C CA . THR A 1 477 ? 11.305 4.369 16.900 1.00 42.41 477 THR A CA 1
ATOM 3781 C C . THR A 1 477 ? 11.196 2.878 16.627 1.00 42.41 477 THR A C 1
ATOM 3783 O O . THR A 1 477 ? 11.963 2.125 17.214 1.00 42.41 477 THR A O 1
ATOM 3786 N N . GLY A 1 478 ? 10.236 2.441 15.805 1.00 52.31 478 GLY A N 1
ATOM 3787 C CA . GLY A 1 478 ? 9.826 1.040 15.799 1.00 52.31 478 GLY A CA 1
ATOM 3788 C C . GLY A 1 478 ? 9.242 0.648 17.160 1.00 52.31 478 GLY A C 1
ATOM 3789 O O . GLY A 1 478 ? 8.578 1.464 17.815 1.00 52.31 478 GLY A O 1
ATOM 3790 N N . PHE A 1 479 ? 9.513 -0.586 17.579 1.00 49.34 479 PHE A N 1
ATOM 3791 C CA . PHE A 1 479 ? 9.234 -1.073 18.927 1.00 49.34 479 PHE A CA 1
ATOM 3792 C C . PHE A 1 479 ? 10.102 -0.332 19.944 1.00 49.34 479 PHE A C 1
ATOM 3794 O O . PHE A 1 479 ? 11.316 -0.243 19.782 1.00 49.34 479 PHE A O 1
ATOM 3801 N N . THR A 1 480 ? 9.482 0.225 20.982 1.00 48.19 480 THR A N 1
ATOM 3802 C CA . THR A 1 480 ? 10.217 0.763 22.136 1.00 48.19 480 THR A CA 1
ATOM 3803 C C . THR A 1 480 ? 9.779 0.059 23.396 1.00 48.19 480 THR A C 1
ATOM 3805 O O . THR A 1 480 ? 8.574 -0.039 23.661 1.00 48.19 480 THR A O 1
ATOM 3808 N N . ASP A 1 481 ? 10.776 -0.350 24.168 1.00 46.53 481 ASP A N 1
ATOM 3809 C CA . ASP A 1 481 ? 10.606 -1.112 25.392 1.00 46.53 481 ASP A CA 1
ATOM 3810 C C . ASP A 1 481 ? 10.433 -0.200 26.617 1.00 46.53 481 ASP A C 1
ATOM 3812 O O . ASP A 1 481 ? 10.881 0.942 26.624 1.00 46.53 481 ASP A O 1
ATOM 3816 N N . ASP A 1 482 ? 9.759 -0.758 27.630 1.00 54.31 482 ASP A N 1
ATOM 3817 C CA . ASP A 1 482 ? 9.796 -0.426 29.067 1.00 54.31 482 ASP A CA 1
ATOM 3818 C C . ASP A 1 482 ? 9.049 0.805 29.640 1.00 54.31 482 ASP A C 1
ATOM 3820 O O . ASP A 1 482 ? 9.480 1.449 30.602 1.00 54.31 482 ASP A O 1
ATOM 3824 N N . GLY A 1 483 ? 7.808 1.030 29.189 1.00 49.81 483 GLY A N 1
ATOM 3825 C CA . GLY A 1 483 ? 6.847 1.888 29.902 1.00 49.81 483 GLY A CA 1
ATOM 3826 C C . GLY A 1 483 ? 6.127 1.171 31.053 1.00 49.81 483 GLY A C 1
ATOM 3827 O O . GLY A 1 483 ? 5.726 0.014 30.922 1.00 49.81 483 GLY A O 1
ATOM 3828 N N . PHE A 1 484 ? 5.892 1.867 32.171 1.00 47.41 484 PHE A N 1
ATOM 3829 C CA . PHE A 1 484 ? 5.098 1.352 33.297 1.00 47.41 484 PHE A CA 1
ATOM 3830 C C . PHE A 1 484 ? 3.880 2.241 33.515 1.00 47.41 484 PHE A C 1
ATOM 3832 O O . PHE A 1 484 ? 3.995 3.467 33.502 1.00 47.41 484 PHE A O 1
ATOM 3839 N N . ILE A 1 485 ? 2.710 1.643 33.755 1.00 50.75 485 ILE A N 1
ATOM 3840 C CA . ILE A 1 485 ? 1.546 2.432 34.182 1.00 50.75 485 ILE A CA 1
ATOM 3841 C C . ILE A 1 485 ? 1.835 3.010 35.560 1.00 50.75 485 ILE A C 1
ATOM 3843 O O . ILE A 1 485 ? 2.083 2.255 36.506 1.00 50.75 485 ILE A O 1
ATOM 3847 N N . ASP A 1 486 ? 1.719 4.331 35.688 1.00 50.16 486 ASP A N 1
ATOM 3848 C CA . ASP A 1 486 ? 1.806 4.967 36.992 1.00 50.16 486 ASP A CA 1
ATOM 3849 C C . ASP A 1 486 ? 0.562 4.624 37.818 1.00 50.16 486 ASP A C 1
ATOM 3851 O O . ASP A 1 486 ? -0.548 5.103 37.576 1.00 50.16 486 ASP A O 1
ATOM 3855 N N . THR A 1 487 ? 0.743 3.736 38.794 1.00 47.12 487 THR A N 1
ATOM 3856 C CA . THR A 1 487 ? -0.324 3.311 39.695 1.00 47.12 487 THR A CA 1
ATOM 3857 C C . THR A 1 487 ? -0.497 4.217 40.898 1.00 47.12 487 THR A C 1
ATOM 3859 O O . THR A 1 487 ? -1.486 4.069 41.602 1.00 47.12 487 THR A O 1
ATOM 3862 N N . SER A 1 488 ? 0.415 5.152 41.164 1.00 44.53 488 SER A N 1
ATOM 3863 C CA . SER A 1 488 ? 0.174 6.157 42.211 1.00 44.53 488 SER A CA 1
ATOM 3864 C C . SER A 1 488 ? -0.995 7.069 41.827 1.00 44.53 488 SER A C 1
ATOM 3866 O O . SER A 1 488 ? -1.766 7.505 42.674 1.00 44.53 488 SER A O 1
ATOM 3868 N N . MET A 1 489 ? -1.232 7.208 40.522 1.00 43.25 489 MET A N 1
ATOM 3869 C CA . MET A 1 489 ? -2.421 7.835 39.953 1.00 43.25 489 MET A CA 1
ATOM 3870 C C . MET A 1 489 ? -3.647 6.894 39.917 1.00 43.25 489 MET A C 1
ATOM 3872 O O . MET A 1 489 ? -4.748 7.339 39.595 1.00 43.25 489 MET A O 1
ATOM 3876 N N . LYS A 1 490 ? -3.502 5.596 40.258 1.00 37.88 490 LYS A N 1
ATOM 3877 C CA . LYS A 1 490 ? -4.586 4.591 40.177 1.00 37.88 490 LYS A CA 1
ATOM 3878 C C . LYS A 1 490 ? -5.679 4.718 41.226 1.00 37.88 490 LYS A C 1
ATOM 3880 O O . LYS A 1 490 ? -6.750 4.166 40.993 1.00 37.88 490 LYS A O 1
ATOM 3885 N N . GLU A 1 491 ? -5.484 5.446 42.322 1.00 37.50 491 GLU A N 1
ATOM 3886 C CA . GLU A 1 491 ? -6.584 5.682 43.274 1.00 37.50 491 GLU A CA 1
ATOM 3887 C C . GLU A 1 491 ? -7.762 6.456 42.640 1.00 37.50 491 GLU A C 1
ATOM 3889 O O . GLU A 1 491 ? -8.857 6.482 43.195 1.00 37.50 491 GLU A O 1
ATOM 3894 N N . LEU A 1 492 ? -7.576 7.006 41.432 1.00 37.03 492 LEU A N 1
ATOM 3895 C CA . LEU A 1 492 ? -8.608 7.649 40.614 1.00 37.03 492 LEU A CA 1
ATOM 3896 C C . LEU A 1 492 ? -9.282 6.722 39.582 1.00 37.03 492 LEU A C 1
ATOM 3898 O O . LEU A 1 492 ? -10.289 7.108 38.992 1.00 37.03 492 LEU A O 1
ATOM 3902 N N . PHE A 1 493 ? -8.781 5.500 39.367 1.00 37.91 493 PHE A N 1
ATOM 3903 C CA . PHE A 1 493 ? -9.402 4.535 38.457 1.00 37.91 493 PHE A CA 1
ATOM 3904 C C . PHE A 1 493 ? -10.553 3.826 39.175 1.00 37.91 493 PHE A C 1
ATOM 3906 O O . PHE A 1 493 ? -10.365 2.827 39.876 1.00 37.91 493 PHE A O 1
ATOM 3913 N N . VAL A 1 494 ? -11.776 4.319 38.980 1.00 33.97 494 VAL A N 1
ATOM 3914 C CA . VAL A 1 494 ? -12.975 3.546 39.315 1.00 33.97 494 VAL A CA 1
ATOM 3915 C C . VAL A 1 494 ? -12.994 2.313 38.410 1.00 33.97 494 VAL A C 1
ATOM 3917 O O . VAL A 1 494 ? -12.905 2.421 37.189 1.00 33.97 494 VAL A O 1
ATOM 3920 N N . LYS A 1 495 ? -13.044 1.130 39.033 1.00 33.12 495 LYS A N 1
ATOM 3921 C CA . LYS A 1 495 ? -13.097 -0.183 38.377 1.00 33.12 495 LYS A CA 1
ATOM 3922 C C . LYS A 1 495 ? -14.059 -0.153 37.184 1.00 33.12 495 LYS A C 1
ATOM 3924 O O . LYS A 1 495 ? -15.258 0.009 37.390 1.00 33.12 495 LYS A O 1
ATOM 3929 N N . MET A 1 496 ? -13.558 -0.392 35.972 1.00 34.03 496 MET A N 1
ATOM 3930 C CA . MET A 1 496 ? -14.424 -0.852 34.888 1.00 34.03 496 MET A CA 1
ATOM 3931 C C . MET A 1 496 ? -15.011 -2.202 35.324 1.00 34.03 496 MET A C 1
ATOM 3933 O O . MET A 1 496 ? -14.232 -3.114 35.627 1.00 34.03 496 MET A O 1
ATOM 3937 N N . PRO A 1 497 ? -16.340 -2.359 35.431 1.00 33.75 497 PRO A N 1
ATOM 3938 C CA . PRO A 1 497 ? -16.907 -3.683 35.603 1.00 33.75 497 PRO A CA 1
ATOM 3939 C C . PRO A 1 497 ? -16.570 -4.509 34.357 1.00 33.75 497 PRO A C 1
ATOM 3941 O O . PRO A 1 497 ? -16.681 -4.025 33.231 1.00 33.75 497 PRO A O 1
ATOM 3944 N N . ALA A 1 498 ? -16.137 -5.753 34.564 1.00 35.16 498 ALA A N 1
ATOM 3945 C CA . ALA A 1 498 ? -16.139 -6.742 33.495 1.00 35.16 498 ALA A CA 1
ATOM 3946 C C . ALA A 1 498 ? -17.557 -6.806 32.901 1.00 35.16 498 ALA A C 1
ATOM 3948 O O . ALA A 1 498 ? -18.534 -6.703 33.651 1.00 35.16 498 ALA A O 1
ATOM 3949 N N . ALA A 1 499 ? -17.662 -6.931 31.575 1.00 30.95 499 ALA A N 1
ATOM 3950 C CA . ALA A 1 499 ? -18.942 -7.061 30.887 1.00 30.95 499 ALA A CA 1
ATOM 3951 C C . ALA A 1 499 ? -19.795 -8.140 31.588 1.00 30.95 499 ALA A C 1
ATOM 3953 O O . ALA A 1 499 ? -19.296 -9.245 31.812 1.00 30.95 499 ALA A O 1
ATOM 3954 N N . PRO A 1 500 ? -21.033 -7.835 32.016 1.00 32.09 500 PRO A N 1
ATOM 3955 C CA . PRO A 1 500 ? -21.830 -8.798 32.758 1.00 32.09 500 PRO A CA 1
ATOM 3956 C C . PRO A 1 500 ? -22.246 -9.952 31.841 1.00 32.09 500 PRO A C 1
ATOM 3958 O O . PRO A 1 500 ? -22.974 -9.757 30.869 1.00 32.09 500 PRO A O 1
ATOM 3961 N N . GLU A 1 501 ? -21.817 -11.169 32.183 1.00 33.09 501 GLU A N 1
ATOM 3962 C CA . GLU A 1 501 ? -22.429 -12.396 31.678 1.00 33.09 501 GLU A CA 1
ATOM 3963 C C . GLU A 1 501 ? -23.917 -12.396 32.058 1.00 33.09 501 GLU A C 1
ATOM 3965 O O . GLU A 1 501 ? -24.280 -12.434 33.238 1.00 33.09 501 GLU A O 1
ATOM 3970 N N . ASN A 1 502 ? -24.799 -12.363 31.060 1.00 33.09 502 ASN A N 1
ATOM 3971 C CA . ASN A 1 502 ? -26.234 -12.532 31.263 1.00 33.09 502 ASN A CA 1
ATOM 3972 C C . ASN A 1 502 ? -26.527 -13.961 31.748 1.00 33.09 502 ASN A C 1
ATOM 3974 O O . ASN A 1 502 ? -26.657 -14.884 30.946 1.00 33.09 502 ASN A O 1
ATOM 3978 N N . LYS A 1 503 ? -26.693 -14.146 33.062 1.00 35.66 503 LYS A N 1
ATOM 3979 C CA . LYS A 1 503 ? -27.364 -15.321 33.636 1.00 35.66 503 LYS A CA 1
ATOM 3980 C C . LYS A 1 503 ? -28.720 -14.911 34.200 1.00 35.66 503 LYS A C 1
ATOM 3982 O O . LYS A 1 503 ? -28.818 -14.165 35.169 1.00 35.66 503 LYS A O 1
ATOM 3987 N N . ILE A 1 504 ? -29.768 -15.423 33.561 1.00 34.22 504 ILE A N 1
ATOM 3988 C CA . ILE A 1 504 ? -31.164 -15.363 34.005 1.00 34.22 504 ILE A CA 1
ATOM 3989 C C . ILE A 1 504 ? -31.290 -16.154 35.320 1.00 34.22 504 ILE A C 1
ATOM 3991 O O . ILE A 1 504 ? -30.895 -17.321 35.329 1.00 34.22 504 ILE A O 1
ATOM 3995 N N . PRO A 1 505 ? -31.864 -15.607 36.410 1.00 44.47 505 PRO A N 1
ATOM 3996 C CA . PRO A 1 505 ? -32.185 -16.405 37.582 1.00 44.47 505 PRO A CA 1
ATOM 3997 C C . PRO A 1 505 ? -33.685 -16.717 37.666 1.00 44.47 505 PRO A C 1
ATOM 3999 O O . PRO A 1 505 ? -34.540 -15.882 37.370 1.00 44.47 505 PRO A O 1
ATOM 4002 N N . ALA A 1 506 ? -33.993 -17.907 38.173 1.00 29.73 506 ALA A N 1
ATOM 4003 C CA . ALA A 1 506 ? -35.271 -18.227 38.798 1.00 29.73 506 ALA A CA 1
ATOM 4004 C C . ALA A 1 506 ? -35.011 -18.899 40.167 1.00 29.73 506 ALA A C 1
ATOM 4006 O O . ALA A 1 506 ? -33.923 -19.440 40.377 1.00 29.73 506 ALA A O 1
ATOM 4007 N N . PRO A 1 507 ? -35.947 -18.785 41.126 1.00 52.34 507 PRO A N 1
ATOM 4008 C CA . PRO A 1 507 ? -35.631 -18.550 42.537 1.00 52.34 507 PRO A CA 1
ATOM 4009 C C . PRO A 1 507 ? -35.838 -19.776 43.442 1.00 52.34 507 PRO A C 1
ATOM 4011 O O . PRO A 1 507 ? -36.551 -20.697 43.064 1.00 52.34 507 PRO A O 1
ATOM 4014 N N . GLU A 1 508 ? -35.273 -19.753 44.663 1.00 32.66 508 GLU A N 1
ATOM 4015 C CA . GLU A 1 508 ? -36.019 -19.790 45.945 1.00 32.66 508 GLU A CA 1
ATOM 4016 C C . GLU A 1 508 ? -35.164 -20.139 47.196 1.00 32.66 508 GLU A C 1
ATOM 4018 O O . GLU A 1 508 ? -34.238 -20.941 47.146 1.00 32.66 508 GLU A O 1
ATOM 4023 N N . ASN A 1 509 ? -35.612 -19.578 48.337 1.00 36.09 509 ASN A N 1
ATOM 4024 C CA . ASN A 1 509 ? -35.485 -20.018 49.748 1.00 36.09 509 ASN A CA 1
ATOM 4025 C C . ASN A 1 509 ? -34.378 -19.489 50.706 1.00 36.09 509 ASN A C 1
ATOM 4027 O O . ASN A 1 509 ? -33.316 -20.066 50.879 1.00 36.09 509 ASN A O 1
ATOM 4031 N N . LYS A 1 510 ? -34.743 -18.402 51.418 1.00 36.38 510 LYS A N 1
ATOM 4032 C CA . LYS A 1 510 ? -34.994 -18.240 52.884 1.00 36.38 510 LYS A CA 1
ATOM 4033 C C . LYS A 1 510 ? -34.056 -18.835 53.985 1.00 36.38 510 LYS A C 1
ATOM 4035 O O . LYS A 1 510 ? -34.121 -20.028 54.253 1.00 36.38 510 LYS A O 1
ATOM 4040 N N . ILE A 1 511 ? -33.521 -17.888 54.802 1.00 32.06 511 ILE A N 1
ATOM 4041 C CA . ILE A 1 511 ? -33.366 -17.831 56.303 1.00 32.06 511 ILE A CA 1
ATOM 4042 C C . ILE A 1 511 ? -32.102 -18.494 56.937 1.00 32.06 511 ILE A C 1
ATOM 4044 O O . ILE A 1 511 ? -31.756 -19.583 56.496 1.00 32.06 511 ILE A O 1
ATOM 4048 N N . PRO A 1 512 ? -31.489 -17.995 58.059 1.00 43.88 512 PRO A N 1
ATOM 4049 C CA . PRO A 1 512 ? -31.382 -16.645 58.666 1.00 43.88 512 PRO A CA 1
ATOM 4050 C C . PRO A 1 512 ? -29.928 -16.190 59.010 1.00 43.88 512 PRO A C 1
ATOM 4052 O O . PRO A 1 512 ? -28.957 -16.928 58.872 1.00 43.88 512 PRO A O 1
ATOM 4055 N N . ALA A 1 513 ? -29.820 -14.958 59.529 1.00 33.91 513 ALA A N 1
ATOM 4056 C CA . ALA A 1 513 ? -28.628 -14.292 60.076 1.00 33.91 513 ALA A CA 1
ATOM 4057 C C . ALA A 1 513 ? -28.050 -14.911 61.372 1.00 33.91 513 ALA A C 1
ATOM 4059 O O . ALA A 1 513 ? -28.768 -15.591 62.109 1.00 33.91 513 ALA A O 1
ATOM 4060 N N . PRO A 1 514 ? -26.800 -14.537 61.717 1.00 36.34 514 PRO A N 1
ATOM 4061 C CA . PRO A 1 514 ? -26.532 -14.088 63.083 1.00 36.34 514 PRO A CA 1
ATOM 4062 C C . PRO A 1 514 ? -25.729 -12.776 63.181 1.00 36.34 514 PRO A C 1
ATOM 4064 O O . PRO A 1 514 ? -25.181 -12.247 62.216 1.00 36.34 514 PRO A O 1
ATOM 4067 N N . GLU A 1 515 ? -25.749 -12.258 64.404 1.00 32.47 515 GLU A N 1
ATOM 4068 C CA . GLU A 1 515 ? -25.446 -10.908 64.863 1.00 32.47 515 GLU A CA 1
ATOM 4069 C C . GLU A 1 515 ? -23.950 -10.586 65.065 1.00 32.47 515 GLU A C 1
ATOM 4071 O O . GLU A 1 515 ? -23.127 -11.453 65.333 1.00 32.47 515 GLU A O 1
ATOM 4076 N N . ALA A 1 516 ? -23.679 -9.276 64.995 1.00 33.50 516 ALA A N 1
ATOM 4077 C CA . ALA A 1 516 ? -22.795 -8.438 65.815 1.00 33.50 516 ALA A CA 1
ATOM 4078 C C . ALA A 1 516 ? -21.382 -8.908 66.236 1.00 33.50 516 ALA A C 1
ATOM 4080 O O . ALA A 1 516 ? -21.206 -9.786 67.073 1.00 33.50 516 ALA A O 1
ATOM 4081 N N . GLY A 1 517 ? -20.395 -8.077 65.864 1.00 31.38 517 GLY A N 1
ATOM 4082 C CA . GLY A 1 517 ? -19.353 -7.645 66.803 1.00 31.38 517 GLY A CA 1
ATOM 4083 C C . GLY A 1 517 ? -17.908 -7.744 66.317 1.00 31.38 517 GLY A C 1
ATOM 4084 O O . GLY A 1 517 ? -17.223 -8.694 66.665 1.00 31.38 517 GLY A O 1
ATOM 4085 N N . ALA A 1 518 ? -17.415 -6.717 65.613 1.00 27.80 518 ALA A N 1
ATOM 4086 C CA . ALA A 1 518 ? -16.014 -6.275 65.694 1.00 27.80 518 ALA A CA 1
ATOM 4087 C C . ALA A 1 518 ? -15.843 -4.915 64.995 1.00 27.80 518 ALA A C 1
ATOM 4089 O O . ALA A 1 518 ? -15.878 -4.812 63.771 1.00 27.80 518 ALA A O 1
ATOM 4090 N N . THR A 1 519 ? -15.659 -3.856 65.780 1.00 29.27 519 THR A N 1
ATOM 4091 C CA . THR A 1 519 ? -15.201 -2.543 65.313 1.00 29.27 519 THR A CA 1
ATOM 4092 C C . THR A 1 519 ? -13.679 -2.560 65.196 1.00 29.27 519 THR A C 1
ATOM 4094 O O . THR A 1 519 ? -12.992 -2.594 66.215 1.00 29.27 519 THR A O 1
ATOM 4097 N N . ALA A 1 520 ? -13.156 -2.516 63.972 1.00 27.52 520 ALA A N 1
ATOM 4098 C CA . ALA A 1 520 ? -11.767 -2.156 63.702 1.00 27.52 520 ALA A CA 1
ATOM 4099 C C . ALA A 1 520 ? -11.705 -0.647 63.417 1.00 27.52 520 ALA A C 1
ATOM 4101 O O . ALA A 1 520 ? -12.324 -0.164 62.469 1.00 27.52 520 ALA A O 1
ATOM 4102 N N . SER A 1 521 ? -11.004 0.102 64.270 1.00 26.81 521 SER A N 1
ATOM 4103 C CA . SER A 1 521 ? -10.681 1.512 64.051 1.00 26.81 521 SER A CA 1
ATOM 4104 C C . SER A 1 521 ? -9.551 1.616 63.028 1.00 26.81 521 SER A C 1
ATOM 4106 O O . SER A 1 521 ? -8.459 1.102 63.265 1.00 26.81 521 SER A O 1
ATOM 4108 N N . PHE A 1 522 ? -9.808 2.286 61.908 1.00 27.00 522 PHE A N 1
ATOM 4109 C CA . PHE A 1 522 ? -8.771 2.754 60.995 1.00 27.00 522 PHE A CA 1
ATOM 4110 C C . PHE A 1 522 ? -8.574 4.251 61.229 1.00 27.00 522 PHE A C 1
ATOM 4112 O O . PHE A 1 522 ? -9.497 5.035 61.010 1.00 27.00 522 PHE A O 1
ATOM 4119 N N . ASP A 1 523 ? -7.381 4.635 61.676 1.00 29.39 523 ASP A N 1
ATOM 4120 C CA . ASP A 1 523 ? -6.935 6.025 61.659 1.00 29.39 523 ASP A CA 1
ATOM 4121 C C . ASP A 1 523 ? -6.694 6.432 60.200 1.00 29.39 523 ASP A C 1
ATOM 4123 O O . ASP A 1 523 ? -5.745 5.980 59.559 1.00 29.39 523 ASP A O 1
ATOM 4127 N N . ILE A 1 524 ? -7.586 7.260 59.658 1.00 32.19 524 ILE A N 1
ATOM 4128 C CA . ILE A 1 524 ? -7.410 7.904 58.354 1.00 32.19 524 ILE A CA 1
ATOM 4129 C C . ILE A 1 524 ? -6.829 9.299 58.620 1.00 32.19 524 ILE A C 1
ATOM 4131 O O . ILE A 1 524 ? -7.478 10.087 59.315 1.00 32.19 524 ILE A O 1
ATOM 4135 N N . PRO A 1 525 ? -5.650 9.660 58.083 1.00 34.06 525 PRO A N 1
ATOM 4136 C CA . PRO A 1 525 ? -5.177 11.036 58.153 1.00 34.06 525 PRO A CA 1
ATOM 4137 C C . PRO A 1 525 ? -6.101 11.918 57.298 1.00 34.06 525 PRO A C 1
ATOM 4139 O O . PRO A 1 525 ? -6.239 11.720 56.092 1.00 34.06 525 PRO A O 1
ATOM 4142 N N . LEU A 1 526 ? -6.792 12.866 57.934 1.00 41.19 526 LEU A N 1
ATOM 4143 C CA . LEU A 1 526 ? -7.752 13.749 57.269 1.00 41.19 526 LEU A CA 1
ATOM 4144 C C . LEU A 1 526 ? -7.031 14.928 56.579 1.00 41.19 526 LEU A C 1
ATOM 4146 O O . LEU A 1 526 ? -6.257 15.619 57.240 1.00 41.19 526 LEU A O 1
ATOM 4150 N N . PRO A 1 527 ? -7.313 15.239 55.298 1.00 40.91 527 PRO A N 1
ATOM 4151 C CA . PRO A 1 527 ? -6.642 16.305 54.551 1.00 40.91 527 PRO A CA 1
ATOM 4152 C C . PRO A 1 527 ? -7.373 17.656 54.688 1.00 40.91 527 PRO A C 1
ATOM 4154 O O . PRO A 1 527 ? -7.616 18.345 53.698 1.00 40.91 527 PRO A O 1
ATOM 4157 N N . PHE A 1 528 ? -7.783 18.036 55.901 1.00 53.22 528 PHE A N 1
ATOM 4158 C CA . PHE A 1 528 ? -8.505 19.293 56.150 1.00 53.22 528 PHE A CA 1
ATOM 4159 C C . PHE A 1 528 ? -7.625 20.293 56.908 1.00 53.22 528 PHE A C 1
ATOM 4161 O O . PHE A 1 528 ? -6.738 19.903 57.664 1.00 53.22 528 PHE A O 1
ATOM 4168 N N . CYS A 1 529 ? -7.863 21.598 56.738 1.00 67.75 529 CYS A N 1
ATOM 4169 C CA . CYS A 1 529 ? -7.130 22.592 57.522 1.00 67.75 529 CYS A CA 1
ATOM 4170 C C . CYS A 1 529 ? -7.585 22.583 58.991 1.00 67.75 529 CYS A C 1
ATOM 4172 O O . CYS A 1 529 ? -8.757 22.356 59.300 1.00 67.75 529 CYS A O 1
ATOM 4174 N N . GLU A 1 530 ? -6.656 22.873 59.902 1.00 52.72 530 GLU A N 1
ATOM 4175 C CA . GLU A 1 530 ? -6.843 22.739 61.353 1.00 52.72 530 GLU A CA 1
ATOM 4176 C C . GLU A 1 530 ? -8.031 23.560 61.891 1.00 52.72 530 GLU A C 1
ATOM 4178 O O . GLU A 1 530 ? -8.711 23.126 62.813 1.00 52.72 530 GLU A O 1
ATOM 4183 N N . ASN A 1 531 ? -8.375 24.684 61.249 1.00 60.09 531 ASN A N 1
ATOM 4184 C CA . ASN A 1 531 ? -9.541 25.500 61.611 1.00 60.09 531 ASN A CA 1
ATOM 4185 C C . ASN A 1 531 ? -10.886 24.866 61.212 1.00 60.09 531 ASN A C 1
ATOM 4187 O O . ASN A 1 531 ? -11.842 24.959 61.977 1.00 60.09 531 ASN A O 1
ATOM 4191 N N . CYS A 1 532 ? -10.973 24.216 60.043 1.00 61.94 532 CYS A N 1
ATOM 4192 C CA . CYS A 1 532 ? -12.175 23.477 59.633 1.00 61.94 532 CYS A CA 1
ATOM 4193 C C . CYS A 1 532 ? -12.350 22.197 60.456 1.00 61.94 532 CYS A C 1
ATOM 4195 O O . CYS A 1 532 ? -13.474 21.769 60.685 1.00 61.94 532 CYS A O 1
ATOM 4197 N N . ILE A 1 533 ? -11.247 21.614 60.932 1.00 54.19 533 ILE A N 1
ATOM 4198 C CA . ILE A 1 533 ? -11.270 20.491 61.871 1.00 54.19 533 ILE A CA 1
ATOM 4199 C C . ILE A 1 533 ? -11.726 20.979 63.253 1.00 54.19 533 ILE A C 1
ATOM 4201 O O . ILE A 1 533 ? -12.665 20.423 63.811 1.00 54.19 533 ILE A O 1
ATOM 4205 N N . GLN A 1 534 ? -11.137 22.049 63.797 1.00 56.16 534 GLN A N 1
ATOM 4206 C CA . GLN A 1 534 ? -11.460 22.541 65.143 1.00 56.16 534 GLN A CA 1
ATOM 4207 C C . GLN A 1 534 ? -12.886 23.086 65.278 1.00 56.16 534 GLN A C 1
ATOM 4209 O O . GLN A 1 534 ? -13.498 22.875 66.321 1.00 56.16 534 GLN A O 1
ATOM 4214 N N . SER A 1 535 ? -13.449 23.727 64.245 1.00 58.06 535 SER A N 1
ATOM 4215 C CA . SER A 1 535 ? -14.850 24.177 64.285 1.00 58.06 535 SER A CA 1
ATOM 4216 C C . SER A 1 535 ? -15.863 23.029 64.230 1.00 58.06 535 SER A C 1
ATOM 4218 O O . SER A 1 535 ? -17.031 23.244 64.527 1.00 58.06 535 SER A O 1
ATOM 4220 N N . PHE A 1 536 ? -15.445 21.839 63.785 1.00 53.34 536 PHE A N 1
ATOM 4221 C CA . PHE A 1 536 ? -16.338 20.711 63.501 1.00 53.34 536 PHE A CA 1
ATOM 4222 C C . PHE A 1 536 ? -16.193 19.577 64.528 1.00 53.34 536 PHE A C 1
ATOM 4224 O O . PHE A 1 536 ? -17.181 18.969 64.934 1.00 53.34 536 PHE A O 1
ATOM 4231 N N . VAL A 1 537 ? -14.971 19.335 65.019 1.00 49.62 537 VAL A N 1
ATOM 4232 C CA . VAL A 1 537 ? -14.664 18.359 66.080 1.00 49.62 537 VAL A CA 1
ATOM 4233 C C . VAL A 1 537 ? -15.232 18.793 67.436 1.00 49.62 537 VAL A C 1
ATOM 4235 O O . VAL A 1 537 ? -15.482 17.949 68.291 1.00 49.62 537 VAL A O 1
ATOM 4238 N N . SER A 1 538 ? -15.522 20.083 67.637 1.00 48.62 538 SER A N 1
ATOM 4239 C CA . SER A 1 538 ? -16.182 20.554 68.860 1.00 48.62 538 SER A CA 1
ATOM 4240 C C . SER A 1 538 ? -17.652 20.135 68.989 1.00 48.62 538 SER A C 1
ATOM 4242 O O . SER A 1 538 ? -18.210 20.299 70.071 1.00 48.62 538 SER A O 1
ATOM 4244 N N . GLU A 1 539 ? -18.292 19.607 67.934 1.00 51.50 539 GLU A N 1
ATOM 4245 C CA . GLU A 1 539 ? -19.744 19.358 67.940 1.00 51.50 539 GLU A CA 1
ATOM 4246 C C . GLU A 1 539 ? -20.185 17.905 67.677 1.00 51.50 539 GLU A C 1
ATOM 4248 O O . GLU A 1 539 ? -21.320 17.577 68.028 1.00 51.50 539 GLU A O 1
ATOM 4253 N N . LYS A 1 540 ? -19.359 17.001 67.118 1.00 51.84 540 LYS A N 1
ATOM 4254 C CA . LYS A 1 540 ? -19.797 15.614 66.822 1.00 51.84 540 LYS A CA 1
ATOM 4255 C C . LYS A 1 540 ? -18.674 14.564 66.851 1.00 51.84 540 LYS A C 1
ATOM 4257 O O . LYS A 1 540 ? -17.570 14.812 66.385 1.00 51.84 540 LYS A O 1
ATOM 4262 N N . GLU A 1 541 ? -19.005 13.347 67.304 1.00 53.56 541 GLU A N 1
ATOM 4263 C CA . GLU A 1 541 ? -18.073 12.202 67.405 1.00 53.56 541 GLU A CA 1
ATOM 4264 C C . GLU A 1 541 ? -17.993 11.307 66.145 1.00 53.56 541 GLU A C 1
ATOM 4266 O O . GLU A 1 541 ? -17.076 10.492 66.051 1.00 53.56 541 GLU A O 1
ATOM 4271 N N . LYS A 1 542 ? -18.913 11.412 65.167 1.00 56.47 542 LYS A N 1
ATOM 4272 C CA . LYS A 1 542 ? -18.886 10.621 63.911 1.00 56.47 542 LYS A CA 1
ATOM 4273 C C . LYS A 1 542 ? -19.466 11.400 62.724 1.00 56.47 542 LYS A C 1
ATOM 4275 O O . LYS A 1 542 ? -20.463 12.097 62.887 1.00 56.47 542 LYS A O 1
ATOM 4280 N N . ILE A 1 543 ? -18.857 11.239 61.545 1.00 57.22 543 ILE A N 1
ATOM 4281 C CA . ILE A 1 543 ? -19.233 11.896 60.277 1.00 57.22 543 ILE A CA 1
ATOM 4282 C C . ILE A 1 543 ? -19.731 10.828 59.290 1.00 57.22 543 ILE A C 1
ATOM 4284 O O . ILE A 1 543 ? -19.088 9.786 59.151 1.00 57.22 543 ILE A O 1
ATOM 4288 N N . ASP A 1 544 ? -20.852 11.072 58.602 1.00 66.62 544 ASP A N 1
ATOM 4289 C CA . ASP A 1 544 ? -21.310 10.218 57.495 1.00 66.62 544 ASP A CA 1
ATOM 4290 C C . ASP A 1 544 ? -20.732 10.659 56.134 1.00 66.62 544 ASP A C 1
ATOM 4292 O O . ASP A 1 544 ? -20.208 11.763 55.973 1.00 66.62 544 ASP A O 1
ATOM 4296 N N . GLN A 1 545 ? -20.816 9.787 55.125 1.00 41.31 545 GLN A N 1
ATOM 4297 C CA . GLN A 1 545 ? -20.219 10.035 53.805 1.00 41.31 545 GLN A CA 1
ATOM 4298 C C . GLN A 1 545 ? -20.780 11.269 53.080 1.00 41.31 545 GLN A C 1
ATOM 4300 O O . GLN A 1 545 ? -20.071 11.873 52.275 1.00 41.31 545 GLN A O 1
ATOM 4305 N N . LYS A 1 546 ? -22.027 11.663 53.348 1.00 57.69 546 LYS A N 1
ATOM 4306 C CA . LYS A 1 546 ? -22.664 12.815 52.704 1.00 57.69 546 LYS A CA 1
ATOM 4307 C C . LYS A 1 546 ? -22.204 14.121 53.352 1.00 57.69 546 LYS A C 1
ATOM 4309 O O . LYS A 1 546 ? -21.908 15.077 52.638 1.00 57.69 546 LYS A O 1
ATOM 4314 N N . GLU A 1 547 ? -22.080 14.147 54.679 1.00 59.72 547 GLU A N 1
ATOM 4315 C CA . GLU A 1 547 ? -21.509 15.280 55.420 1.00 59.72 547 GLU A CA 1
ATOM 4316 C C . GLU A 1 547 ? -20.013 15.458 55.117 1.00 59.72 547 GLU A C 1
ATOM 4318 O O . GLU A 1 547 ? -19.563 16.587 54.920 1.00 59.72 547 GLU A O 1
ATOM 4323 N N . TYR A 1 548 ? -19.259 14.362 54.968 1.00 59.00 548 TYR A N 1
ATOM 4324 C CA . TYR A 1 548 ? -17.857 14.392 54.527 1.00 59.00 548 TYR A CA 1
ATOM 4325 C C . TYR A 1 548 ? -17.693 15.079 53.160 1.00 59.00 548 TYR A C 1
ATOM 4327 O O . TYR A 1 548 ? -16.774 15.876 52.952 1.00 59.00 548 TYR A O 1
ATOM 4335 N N . PHE A 1 549 ? -18.616 14.810 52.232 1.00 48.47 549 PHE A N 1
ATOM 4336 C CA . PHE A 1 549 ? -18.584 15.365 50.880 1.00 48.47 549 PHE A CA 1
ATOM 4337 C C . PHE A 1 549 ? -18.899 16.871 50.840 1.00 48.47 549 PHE A C 1
ATOM 4339 O O . PHE A 1 549 ? -18.329 17.607 50.037 1.00 48.47 549 PHE A O 1
ATOM 4346 N N . GLU A 1 550 ? -19.769 17.362 51.724 1.00 58.75 550 GLU A N 1
ATOM 4347 C CA . GLU A 1 550 ? -20.042 18.802 51.848 1.00 58.75 550 GLU A CA 1
ATOM 4348 C C . GLU A 1 550 ? -18.933 19.545 52.618 1.00 58.75 550 GLU A C 1
ATOM 4350 O O . GLU A 1 550 ? -18.578 20.674 52.268 1.00 58.75 550 GLU A O 1
ATOM 4355 N N . LEU A 1 551 ? -18.298 18.897 53.601 1.00 54.72 551 LEU A N 1
ATOM 4356 C CA . LEU A 1 551 ? -17.096 19.404 54.276 1.00 54.72 551 LEU A CA 1
ATOM 4357 C C . LEU A 1 551 ? -15.923 19.593 53.307 1.00 54.72 551 LEU A C 1
ATOM 4359 O O . LEU A 1 551 ? -15.245 20.622 53.362 1.00 54.72 551 LEU A O 1
ATOM 4363 N N . SER A 1 552 ? -15.710 18.650 52.383 1.00 48.03 552 SER A N 1
ATOM 4364 C CA . SER A 1 552 ? -14.639 18.759 51.384 1.00 48.03 552 SER A CA 1
ATOM 4365 C C . SER A 1 552 ? -14.880 19.921 50.410 1.00 48.03 552 SER A C 1
ATOM 4367 O O . SER A 1 552 ? -13.963 20.708 50.160 1.00 48.03 552 SER A O 1
ATOM 4369 N N . LYS A 1 553 ? -16.127 20.127 49.957 1.00 50.72 553 LYS A N 1
ATOM 4370 C CA . LYS A 1 553 ? -16.512 21.283 49.125 1.00 50.72 553 LYS A CA 1
ATOM 4371 C C . LYS A 1 553 ? -16.296 22.621 49.828 1.00 50.72 553 LYS A C 1
ATOM 4373 O O . LYS A 1 553 ? -15.921 23.596 49.179 1.00 50.72 553 LYS A O 1
ATOM 4378 N N . ASN A 1 554 ? -16.541 22.689 51.136 1.00 51.81 554 ASN A N 1
ATOM 4379 C CA . ASN A 1 554 ? -16.367 23.918 51.910 1.00 51.81 554 ASN A CA 1
ATOM 4380 C C . ASN A 1 554 ? -14.894 24.196 52.235 1.00 51.81 554 ASN A C 1
ATOM 4382 O O . ASN A 1 554 ? -14.466 25.348 52.170 1.00 51.81 554 ASN A O 1
ATOM 4386 N N . CYS A 1 555 ? -14.091 23.157 52.486 1.00 47.75 555 CYS A N 1
ATOM 4387 C CA . CYS A 1 555 ? -12.641 23.294 52.641 1.00 47.75 555 CYS A CA 1
ATOM 4388 C C . CYS A 1 555 ? -11.977 23.782 51.340 1.00 47.75 555 CYS A C 1
ATOM 4390 O O . CYS A 1 555 ? -11.080 24.620 51.390 1.00 47.75 555 CYS A O 1
ATOM 4392 N N . MET A 1 556 ? -12.472 23.348 50.172 1.00 42.47 556 MET A N 1
ATOM 4393 C CA . MET A 1 556 ? -12.015 23.830 48.859 1.00 42.47 556 MET A CA 1
ATOM 4394 C C . MET A 1 556 ? -12.284 25.324 48.603 1.00 42.47 556 MET A C 1
ATOM 4396 O O . MET A 1 556 ? -11.649 25.909 47.732 1.00 42.47 556 MET A O 1
ATOM 4400 N N . LYS A 1 557 ? -13.193 25.959 49.357 1.00 45.66 557 LYS A N 1
ATOM 4401 C CA . LYS A 1 557 ? -13.515 27.398 49.251 1.00 45.66 557 LYS A CA 1
ATOM 4402 C C . LYS A 1 557 ? -12.794 28.266 50.291 1.00 45.66 557 LYS A C 1
ATOM 4404 O O . LYS A 1 557 ? -12.996 29.478 50.329 1.00 45.66 557 LYS A O 1
ATOM 4409 N N . CYS A 1 558 ? -11.982 27.668 51.161 1.00 46.19 558 CYS A N 1
ATOM 4410 C CA . CYS A 1 558 ? -11.240 28.382 52.193 1.00 46.19 558 CYS A CA 1
ATOM 4411 C C . CYS A 1 558 ? -9.992 29.053 51.593 1.00 46.19 558 CYS A C 1
ATOM 4413 O O . CYS A 1 558 ? -8.973 28.410 51.359 1.00 46.19 558 CYS A O 1
ATOM 4415 N N . ASP A 1 559 ? -10.058 30.370 51.388 1.00 42.72 559 ASP A N 1
ATOM 4416 C CA . ASP A 1 559 ? -8.996 31.189 50.771 1.00 42.72 559 ASP A CA 1
ATOM 4417 C C . ASP A 1 559 ? -7.776 31.449 51.689 1.00 42.72 559 ASP A C 1
ATOM 4419 O O . ASP A 1 559 ? -6.858 32.200 51.363 1.00 42.72 559 ASP A O 1
ATOM 4423 N N . LYS A 1 560 ? -7.741 30.840 52.882 1.00 47.50 560 LYS A N 1
ATOM 4424 C CA . LYS A 1 560 ? -6.650 31.007 53.851 1.00 47.50 560 LYS A CA 1
ATOM 4425 C C . LYS A 1 560 ? -5.675 29.837 53.766 1.00 47.50 560 LYS A C 1
ATOM 4427 O O . LYS A 1 560 ? -5.689 28.945 54.612 1.00 47.50 560 LYS A O 1
ATOM 4432 N N . ARG A 1 561 ? -4.786 29.858 52.767 1.00 42.62 561 ARG A N 1
ATOM 4433 C CA . ARG A 1 561 ? -3.579 29.017 52.805 1.00 42.62 561 ARG A CA 1
ATOM 4434 C C . ARG A 1 561 ? -2.614 29.552 53.863 1.00 42.62 561 ARG A C 1
ATOM 4436 O O . ARG A 1 561 ? -2.311 30.741 53.917 1.00 42.62 561 ARG A O 1
ATOM 4443 N N . ILE A 1 562 ? -2.162 28.632 54.706 1.00 40.75 562 ILE A N 1
ATOM 4444 C CA . ILE A 1 562 ? -1.183 28.819 55.775 1.00 40.75 562 ILE A CA 1
ATOM 4445 C C . ILE A 1 562 ? 0.107 29.421 55.201 1.00 40.75 562 ILE A C 1
ATOM 4447 O O . ILE A 1 562 ? 0.589 29.010 54.144 1.00 40.75 562 ILE A O 1
ATOM 4451 N N . GLY A 1 563 ? 0.658 30.402 55.921 1.00 43.06 563 GLY A N 1
ATOM 4452 C CA . GLY A 1 563 ? 1.969 30.977 55.652 1.00 43.06 563 GLY A CA 1
ATOM 4453 C C . GLY A 1 563 ? 3.036 29.888 55.585 1.00 43.06 563 GLY A C 1
ATOM 4454 O O . GLY A 1 563 ? 3.214 29.108 56.519 1.00 43.06 563 GLY A O 1
ATOM 4455 N N . LYS A 1 564 ? 3.736 29.843 54.453 1.00 35.59 564 LYS A N 1
ATOM 4456 C CA . LYS A 1 564 ? 4.893 28.980 54.233 1.00 35.59 564 LYS A CA 1
ATOM 4457 C C . LYS A 1 564 ? 5.966 29.317 55.271 1.00 35.59 564 LYS A C 1
ATOM 4459 O O . LYS A 1 564 ? 6.384 30.466 55.370 1.00 35.59 564 LYS A O 1
ATOM 4464 N N . LYS A 1 565 ? 6.421 28.313 56.025 1.00 40.22 565 LYS A N 1
ATOM 4465 C CA . LYS A 1 565 ? 7.776 28.343 56.580 1.00 40.22 565 LYS A CA 1
ATOM 4466 C C . LYS A 1 565 ? 8.725 28.092 55.414 1.00 40.22 565 LYS A C 1
ATOM 4468 O O . LYS A 1 565 ? 8.594 27.089 54.714 1.00 40.22 565 LYS A O 1
ATOM 4473 N N . ASP A 1 566 ? 9.629 29.031 55.188 1.00 45.28 566 ASP A N 1
ATOM 4474 C CA . ASP A 1 566 ? 10.696 28.912 54.204 1.00 45.28 566 ASP A CA 1
ATOM 4475 C C . ASP A 1 566 ? 11.583 27.715 54.575 1.00 45.28 566 ASP A C 1
ATOM 4477 O O . ASP A 1 566 ? 12.262 27.741 55.600 1.00 45.28 566 ASP A O 1
ATOM 4481 N N . GLY A 1 567 ? 11.551 26.635 53.790 1.00 50.75 567 GLY A N 1
ATOM 4482 C CA . GLY A 1 567 ? 12.452 25.505 54.033 1.00 50.75 567 GLY A CA 1
ATOM 4483 C C . GLY A 1 567 ? 12.256 24.279 53.150 1.00 50.75 567 GLY A C 1
ATOM 4484 O O . GLY A 1 567 ? 13.237 23.747 52.645 1.00 50.75 567 GLY A O 1
ATOM 4485 N N . GLU A 1 568 ? 11.020 23.854 52.890 1.00 48.97 568 GLU A N 1
ATOM 4486 C CA . GLU A 1 568 ? 10.760 22.616 52.141 1.00 48.97 568 GLU A CA 1
ATOM 4487 C C . GLU A 1 568 ? 9.684 22.852 51.079 1.00 48.97 568 GLU A C 1
ATOM 4489 O O . GLU A 1 568 ? 8.485 22.816 51.328 1.00 48.97 568 GLU A O 1
ATOM 4494 N N . LYS A 1 569 ? 10.132 23.147 49.861 1.00 50.94 569 LYS A N 1
ATOM 4495 C CA . LYS A 1 569 ? 9.320 23.126 48.642 1.00 50.94 569 LYS A CA 1
ATOM 4496 C C . LYS A 1 569 ? 10.111 22.343 47.620 1.00 50.94 569 LYS A C 1
ATOM 4498 O O . LYS A 1 569 ? 11.035 22.953 47.094 1.00 50.94 569 LYS A O 1
ATOM 4503 N N . LYS A 1 570 ? 9.784 21.079 47.328 1.00 48.91 570 LYS A N 1
ATOM 4504 C CA . LYS A 1 570 ? 10.120 20.488 46.011 1.00 48.91 570 LYS A CA 1
ATOM 4505 C C . LYS A 1 570 ? 9.203 19.373 45.487 1.00 48.91 570 LYS A C 1
ATOM 4507 O O . LYS A 1 570 ? 9.331 19.113 44.301 1.00 48.91 570 LYS A O 1
ATOM 4512 N N . ASN A 1 571 ? 8.269 18.782 46.246 1.00 45.47 571 ASN A N 1
ATOM 4513 C CA . ASN A 1 571 ? 7.467 17.663 45.705 1.00 45.47 571 ASN A CA 1
ATOM 4514 C C . ASN A 1 571 ? 5.953 17.920 45.550 1.00 45.47 571 ASN A C 1
ATOM 4516 O O . ASN A 1 571 ? 5.380 17.423 44.585 1.00 45.47 571 ASN A O 1
ATOM 4520 N N . ASP A 1 572 ? 5.320 18.746 46.387 1.00 51.06 572 ASP A N 1
ATOM 4521 C CA . ASP A 1 572 ? 3.847 18.890 46.354 1.00 51.06 572 ASP A CA 1
ATOM 4522 C C . ASP A 1 572 ? 3.313 19.699 45.150 1.00 51.06 572 ASP A C 1
ATOM 4524 O O . ASP A 1 572 ? 2.167 19.528 44.738 1.00 51.06 572 ASP A O 1
ATOM 4528 N N . ASP A 1 573 ? 4.140 20.549 44.529 1.00 52.84 573 ASP A N 1
ATOM 4529 C CA . ASP A 1 573 ? 3.711 21.388 43.395 1.00 52.84 573 ASP A CA 1
ATOM 4530 C C . ASP A 1 573 ? 3.485 20.568 42.098 1.00 52.84 573 ASP A C 1
ATOM 4532 O O . ASP A 1 573 ? 2.747 21.013 41.216 1.00 52.84 573 ASP A O 1
ATOM 4536 N N . VAL A 1 574 ? 4.064 19.360 41.978 1.00 46.19 574 VAL A N 1
ATOM 4537 C CA . VAL A 1 574 ? 3.843 18.466 40.820 1.00 46.19 574 VAL A CA 1
ATOM 4538 C C . VAL A 1 574 ? 2.530 17.703 40.928 1.00 46.19 574 VAL A C 1
ATOM 4540 O O . VAL A 1 574 ? 1.818 17.593 39.931 1.00 46.19 574 VAL A O 1
ATOM 4543 N N . GLU A 1 575 ? 2.155 17.247 42.124 1.00 49.66 575 GLU A N 1
ATOM 4544 C CA . GLU A 1 575 ? 0.826 16.665 42.344 1.00 49.66 575 GLU A CA 1
ATOM 4545 C C . GLU A 1 575 ? -0.286 17.686 42.074 1.00 49.66 575 GLU A C 1
ATOM 4547 O O . GLU A 1 575 ? -1.318 17.326 41.510 1.00 49.66 575 GLU A O 1
ATOM 4552 N N . ASP A 1 576 ? -0.074 18.964 42.403 1.00 52.91 576 ASP A N 1
ATOM 4553 C CA . ASP A 1 576 ? -1.037 20.033 42.116 1.00 52.91 576 ASP A CA 1
ATOM 4554 C C . ASP A 1 576 ? -1.106 20.422 40.625 1.00 52.91 576 ASP A C 1
ATOM 4556 O O . ASP A 1 576 ? -2.167 20.844 40.165 1.00 52.91 576 ASP A O 1
ATOM 4560 N N . HIS A 1 577 ? -0.035 20.235 39.844 1.00 49.19 577 HIS A N 1
ATOM 4561 C CA . HIS A 1 577 ? -0.050 20.446 38.386 1.00 49.19 577 HIS A CA 1
ATOM 4562 C C . HIS A 1 577 ? -0.699 19.284 37.625 1.00 49.19 577 HIS A C 1
ATOM 4564 O O . HIS A 1 577 ? -1.483 19.507 36.708 1.00 49.19 577 HIS A O 1
ATOM 4570 N N . VAL A 1 578 ? -0.470 18.037 38.040 1.00 47.75 578 VAL A N 1
ATOM 4571 C CA . VAL A 1 578 ? -1.104 16.857 37.420 1.00 47.75 578 VAL A CA 1
ATOM 4572 C C . VAL A 1 578 ? -2.628 16.821 37.670 1.00 47.75 578 VAL A C 1
ATOM 4574 O O . VAL A 1 578 ? -3.369 16.122 36.981 1.00 47.75 578 VAL A O 1
ATOM 4577 N N . ARG A 1 579 ? -3.147 17.640 38.598 1.00 47.44 579 ARG A N 1
ATOM 4578 C CA . ARG A 1 579 ? -4.590 17.807 38.867 1.00 47.44 579 ARG A CA 1
ATOM 4579 C C . ARG A 1 579 ? -5.387 18.528 37.771 1.00 47.44 579 ARG A C 1
ATOM 4581 O O . ARG A 1 579 ? -6.595 18.697 37.961 1.00 47.44 579 ARG A O 1
ATOM 4588 N N . PHE A 1 580 ? -4.797 18.923 36.639 1.00 53.81 580 PHE A N 1
ATOM 4589 C CA . PHE A 1 580 ? -5.598 19.383 35.500 1.00 53.81 580 PHE A CA 1
ATOM 4590 C C . PHE A 1 580 ? -6.573 18.279 35.053 1.00 53.81 580 PHE A C 1
ATOM 4592 O O . PHE A 1 580 ? -6.195 17.136 34.807 1.00 53.81 580 PHE A O 1
ATOM 4599 N N . PHE A 1 581 ? -7.857 18.641 34.990 1.00 52.66 581 PHE A N 1
ATOM 4600 C CA . PHE A 1 581 ? -9.018 17.744 34.908 1.00 52.66 581 PHE A CA 1
ATOM 4601 C C . PHE A 1 581 ? -8.920 16.646 33.836 1.00 52.66 581 PHE A C 1
ATOM 4603 O O . PHE A 1 581 ? -9.382 15.533 34.056 1.00 52.66 581 PHE A O 1
ATOM 4610 N N . TRP A 1 582 ? -8.285 16.934 32.701 1.00 57.94 582 TRP A N 1
ATOM 4611 C CA . TRP A 1 582 ? -8.204 16.018 31.564 1.00 57.94 582 TRP A CA 1
ATOM 4612 C C . TRP A 1 582 ? -7.188 14.878 31.765 1.00 57.94 582 TRP A C 1
ATOM 4614 O O . TRP A 1 582 ? -7.431 13.768 31.296 1.00 57.94 582 TRP A O 1
ATOM 4624 N N . ALA A 1 583 ? -6.098 15.089 32.516 1.00 59.84 583 ALA A N 1
ATOM 4625 C CA . ALA A 1 583 ? -5.085 14.052 32.750 1.00 59.84 583 ALA A CA 1
ATOM 4626 C C . ALA A 1 583 ? -5.630 12.885 33.596 1.00 59.84 583 ALA A C 1
ATOM 4628 O O . ALA A 1 583 ? -5.171 11.752 33.463 1.00 59.84 583 ALA A O 1
ATOM 4629 N N . ARG A 1 584 ? -6.670 13.135 34.408 1.00 63.59 584 ARG A N 1
ATOM 4630 C CA . ARG A 1 584 ? -7.383 12.101 35.184 1.00 63.59 584 ARG A CA 1
ATOM 4631 C C . ARG A 1 584 ? -8.154 11.109 34.321 1.00 63.59 584 ARG A C 1
ATOM 4633 O O . ARG A 1 584 ? -8.468 10.019 34.786 1.00 63.59 584 ARG A O 1
ATOM 4640 N N . ASN A 1 585 ? -8.442 11.488 33.083 1.00 77.75 585 ASN A N 1
ATOM 4641 C CA . ASN A 1 585 ? -9.344 10.759 32.210 1.00 77.75 585 ASN A CA 1
ATOM 4642 C C . ASN A 1 585 ? -8.575 9.958 31.144 1.00 77.75 585 ASN A C 1
ATOM 4644 O O . ASN A 1 585 ? -9.171 9.505 30.173 1.00 77.75 585 ASN A O 1
ATOM 4648 N N . CYS A 1 586 ? -7.258 9.780 31.291 1.00 84.25 586 CYS A N 1
ATOM 4649 C CA . CYS A 1 586 ? -6.421 9.046 30.340 1.00 84.25 586 CYS A CA 1
ATOM 4650 C C . CYS A 1 586 ? -5.473 8.056 31.037 1.00 84.25 586 CYS A C 1
ATOM 4652 O O . CYS A 1 586 ? -5.290 8.079 32.254 1.00 84.25 586 CYS A O 1
ATOM 4654 N N . VAL A 1 587 ? -4.874 7.157 30.256 1.00 83.81 587 VAL A N 1
ATOM 4655 C CA . VAL A 1 587 ? -3.808 6.266 30.721 1.00 83.81 587 VAL A CA 1
ATOM 4656 C C . VAL A 1 587 ? -2.510 7.056 30.781 1.00 83.81 587 VAL A C 1
ATOM 4658 O O . VAL A 1 587 ? -2.084 7.634 29.783 1.00 83.81 587 VAL A O 1
ATOM 4661 N N . VAL A 1 588 ? -1.863 7.029 31.944 1.00 83.12 588 VAL A N 1
ATOM 4662 C CA . VAL A 1 588 ? -0.586 7.702 32.172 1.00 83.12 588 VAL A CA 1
ATOM 4663 C C . VAL A 1 588 ? 0.522 6.665 32.314 1.00 83.12 588 VAL A C 1
ATOM 4665 O O . VAL A 1 588 ? 0.486 5.797 33.191 1.00 83.12 588 VAL A O 1
ATOM 4668 N N . ILE A 1 589 ? 1.506 6.753 31.424 1.00 83.31 589 ILE A N 1
ATOM 4669 C CA . ILE A 1 589 ? 2.644 5.840 31.334 1.00 83.31 589 ILE A CA 1
ATOM 4670 C C . ILE A 1 589 ? 3.892 6.614 31.738 1.00 83.31 589 ILE A C 1
ATOM 4672 O O . ILE A 1 589 ? 4.238 7.632 31.137 1.00 83.31 589 ILE A O 1
ATOM 4676 N N . ARG A 1 590 ? 4.561 6.147 32.787 1.00 78.44 590 ARG A N 1
ATOM 4677 C CA . ARG A 1 590 ? 5.736 6.804 33.346 1.00 78.44 590 ARG A CA 1
ATOM 4678 C C . ARG A 1 590 ? 7.003 6.376 32.613 1.00 78.44 590 ARG A C 1
ATOM 4680 O O . ARG A 1 590 ? 7.218 5.194 32.352 1.00 78.44 590 ARG A O 1
ATOM 4687 N N . LYS A 1 591 ? 7.864 7.358 32.357 1.00 74.56 591 LYS A N 1
ATOM 4688 C CA . LYS A 1 591 ? 9.234 7.200 31.861 1.00 74.56 591 LYS A CA 1
ATOM 4689 C C . LYS A 1 591 ? 10.149 6.525 32.893 1.00 74.56 591 LYS A C 1
ATOM 4691 O O . LYS A 1 591 ? 10.159 6.934 34.054 1.00 74.56 591 LYS A O 1
ATOM 4696 N N . GLN A 1 592 ? 10.959 5.549 32.464 1.00 67.31 592 GLN A N 1
ATOM 4697 C CA . GLN A 1 592 ? 12.037 4.975 33.287 1.00 67.31 592 GLN A CA 1
ATOM 4698 C C . GLN A 1 592 ? 13.418 5.554 32.956 1.00 67.31 592 GLN A C 1
ATOM 4700 O O . GLN A 1 592 ? 14.066 6.130 33.831 1.00 67.31 592 GLN A O 1
ATOM 4705 N N . LYS A 1 593 ? 13.875 5.414 31.706 1.00 68.94 593 LYS A N 1
ATOM 4706 C CA . LYS A 1 593 ? 15.202 5.880 31.258 1.00 68.94 593 LYS A CA 1
ATOM 4707 C C . LYS A 1 593 ? 15.100 6.841 30.081 1.00 68.94 593 LYS A C 1
ATOM 4709 O O . LYS A 1 593 ? 15.578 7.972 30.164 1.00 68.94 593 LYS A O 1
ATOM 4714 N N . GLU A 1 594 ? 14.422 6.420 29.019 1.00 72.19 594 GLU A N 1
ATOM 4715 C CA . GLU A 1 594 ? 14.155 7.230 27.830 1.00 72.19 594 GLU A CA 1
ATOM 4716 C C . GLU A 1 594 ? 12.676 7.600 27.728 1.00 72.19 594 GLU A C 1
ATOM 4718 O O . GLU A 1 594 ? 11.826 7.026 28.402 1.00 72.19 594 GLU A O 1
ATOM 4723 N N . SER A 1 595 ? 12.361 8.616 26.921 1.00 72.25 595 SER A N 1
ATOM 4724 C CA . SER A 1 595 ? 10.963 8.985 26.696 1.00 72.25 595 SER A CA 1
ATOM 4725 C C . SER A 1 595 ? 10.221 7.822 26.044 1.00 72.25 595 SER A C 1
ATOM 4727 O O . SER A 1 595 ? 10.570 7.441 24.927 1.00 72.25 595 SER A O 1
ATOM 4729 N N . PHE A 1 596 ? 9.192 7.298 26.721 1.00 80.81 596 PHE A N 1
ATOM 4730 C CA . PHE A 1 596 ? 8.340 6.234 26.181 1.00 80.81 596 PHE A CA 1
ATOM 4731 C C . PHE A 1 596 ? 7.591 6.689 24.919 1.00 80.81 596 PHE A C 1
ATOM 4733 O O . PHE A 1 596 ? 7.192 5.862 24.119 1.00 80.81 596 PHE A O 1
ATOM 4740 N N . CYS A 1 597 ? 7.439 7.996 24.697 1.00 84.56 597 CYS A N 1
ATOM 4741 C CA . CYS A 1 597 ? 6.856 8.589 23.497 1.00 84.56 597 CYS A CA 1
ATOM 4742 C C . CYS A 1 597 ? 7.797 9.672 22.958 1.00 84.56 597 CYS A C 1
ATOM 4744 O O . CYS A 1 597 ? 8.299 10.509 23.713 1.00 84.56 597 CYS A O 1
ATOM 4746 N N . LYS A 1 598 ? 8.043 9.676 21.652 1.00 85.38 598 LYS A N 1
ATOM 4747 C CA . LYS A 1 598 ? 8.816 10.686 20.920 1.00 85.38 598 LYS A CA 1
ATOM 4748 C C . LYS A 1 598 ? 7.890 11.419 19.934 1.00 85.38 598 LYS A C 1
ATOM 4750 O O . LYS A 1 598 ? 6.787 10.945 19.652 1.00 85.38 598 LYS A O 1
ATOM 4755 N N . PRO A 1 599 ? 8.297 12.584 19.398 1.00 83.25 599 PRO A N 1
ATOM 4756 C CA . PRO A 1 599 ? 7.534 13.246 18.344 1.00 83.25 599 PRO A CA 1
ATOM 4757 C C . PRO A 1 599 ? 7.246 12.291 17.173 1.00 83.25 599 PRO A C 1
ATOM 4759 O O . PRO A 1 599 ? 8.156 11.631 16.675 1.00 83.25 599 PRO A O 1
ATOM 4762 N N . GLY A 1 600 ? 5.981 12.221 16.750 1.00 85.38 600 GLY A N 1
ATOM 4763 C CA . GLY A 1 600 ? 5.506 11.325 15.686 1.00 85.38 600 GLY A CA 1
ATOM 4764 C C . GLY A 1 600 ? 4.873 10.011 16.165 1.00 85.38 600 GLY A C 1
ATOM 4765 O O . GLY A 1 600 ? 4.221 9.341 15.366 1.00 85.38 600 GLY A O 1
ATOM 4766 N N . ASP A 1 601 ? 4.993 9.669 17.452 1.00 90.44 601 ASP A N 1
ATOM 4767 C CA . ASP A 1 601 ? 4.361 8.473 18.038 1.00 90.44 601 ASP A CA 1
ATOM 4768 C C . ASP A 1 601 ? 2.863 8.640 18.327 1.00 90.44 601 ASP A C 1
ATOM 4770 O O . ASP A 1 601 ? 2.197 7.684 18.715 1.00 90.44 601 ASP A O 1
ATOM 4774 N N . SER A 1 602 ? 2.304 9.834 18.130 1.00 92.44 602 SER A N 1
ATOM 4775 C CA . SER A 1 602 ? 0.859 10.037 18.189 1.00 92.44 602 SER A CA 1
ATOM 4776 C C . SER A 1 602 ? 0.137 9.079 17.243 1.00 92.44 602 SER A C 1
ATOM 4778 O O . SER A 1 602 ? 0.453 9.028 16.056 1.00 92.44 602 SER A O 1
ATOM 4780 N N . GLY A 1 603 ? -0.834 8.335 17.759 1.00 94.19 603 GLY A N 1
ATOM 4781 C CA . GLY A 1 603 ? -1.552 7.289 17.043 1.00 94.19 603 GLY A CA 1
ATOM 4782 C C . GLY A 1 603 ? -0.967 5.896 17.246 1.00 94.19 603 GLY A C 1
ATOM 4783 O O . GLY A 1 603 ? -1.583 4.939 16.805 1.00 94.19 603 GLY A O 1
ATOM 4784 N N . ALA A 1 604 ? 0.175 5.739 17.919 1.00 92.88 604 ALA A N 1
ATOM 4785 C CA . ALA A 1 604 ? 0.741 4.427 18.221 1.00 92.88 604 ALA A CA 1
ATOM 4786 C C . ALA A 1 604 ? -0.132 3.644 19.215 1.00 92.88 604 ALA A C 1
ATOM 4788 O O . ALA A 1 604 ? -0.595 4.190 20.222 1.00 92.88 604 ALA A O 1
ATOM 4789 N N . LEU A 1 605 ? -0.307 2.344 18.967 1.00 91.88 605 LEU A N 1
ATOM 4790 C CA . LEU A 1 605 ? -0.924 1.437 19.934 1.00 91.88 605 LEU A CA 1
ATOM 4791 C C . LEU A 1 605 ? 0.069 1.064 21.039 1.00 91.88 605 LEU A C 1
ATOM 4793 O O . LEU A 1 605 ? 1.255 0.841 20.787 1.00 91.88 605 LEU A O 1
ATOM 4797 N N . VAL A 1 606 ? -0.451 0.968 22.260 1.00 88.56 606 VAL A N 1
ATOM 4798 C CA . VAL A 1 606 ? 0.249 0.476 23.449 1.00 88.56 606 VAL A CA 1
ATOM 4799 C C . VAL A 1 606 ? -0.219 -0.940 23.734 1.00 88.56 606 VAL A C 1
ATOM 4801 O O . VAL A 1 606 ? -1.418 -1.165 23.876 1.00 88.56 606 VAL A O 1
ATOM 4804 N N . PHE A 1 607 ? 0.710 -1.872 23.882 1.00 84.75 607 PHE A N 1
ATOM 4805 C CA . PHE A 1 607 ? 0.455 -3.276 24.171 1.00 84.75 607 PHE A CA 1
ATOM 4806 C C . PHE A 1 607 ? 0.941 -3.633 25.569 1.00 84.75 607 PHE A C 1
ATOM 4808 O O . PHE A 1 607 ? 1.983 -3.153 26.016 1.00 84.75 607 PHE A O 1
ATOM 4815 N N . GLY A 1 608 ? 0.170 -4.463 26.264 1.00 79.19 608 GLY A N 1
ATOM 4816 C CA . GLY A 1 608 ? 0.596 -5.086 27.512 1.00 79.19 608 GLY A CA 1
ATOM 4817 C C . GLY A 1 608 ? 1.430 -6.341 27.253 1.00 79.19 608 GLY A C 1
ATOM 4818 O O . GLY A 1 608 ? 1.509 -6.834 26.131 1.00 79.19 608 GLY A O 1
ATOM 4819 N N . LYS A 1 609 ? 2.006 -6.905 28.321 1.00 75.75 609 LYS A N 1
ATOM 4820 C CA . LYS A 1 609 ? 2.736 -8.190 28.289 1.00 75.75 609 LYS A CA 1
ATOM 4821 C C . LYS A 1 609 ? 1.898 -9.373 27.769 1.00 75.75 609 LYS A C 1
ATOM 4823 O O . LYS A 1 609 ? 2.447 -10.385 27.356 1.00 75.75 609 LYS A O 1
ATOM 4828 N N . ASP A 1 610 ? 0.576 -9.261 27.814 1.00 74.06 610 ASP A N 1
ATOM 4829 C CA . ASP A 1 610 ? -0.375 -10.239 27.282 1.00 74.06 610 ASP A CA 1
ATOM 4830 C C . ASP A 1 610 ? -0.638 -10.077 25.775 1.00 74.06 610 ASP A C 1
ATOM 4832 O O . ASP A 1 610 ? -1.559 -10.696 25.249 1.00 74.06 610 ASP A O 1
ATOM 4836 N N . ASN A 1 611 ? 0.137 -9.229 25.087 1.00 72.69 611 ASN A N 1
ATOM 4837 C CA . ASN A 1 611 ? -0.026 -8.867 23.677 1.00 72.69 611 ASN A CA 1
ATOM 4838 C C . ASN A 1 611 ? -1.399 -8.265 23.342 1.00 72.69 611 ASN A C 1
ATOM 4840 O O . ASN A 1 611 ? -1.770 -8.165 22.172 1.00 72.69 611 ASN A O 1
ATOM 4844 N N . ARG A 1 612 ? -2.151 -7.815 24.353 1.00 79.19 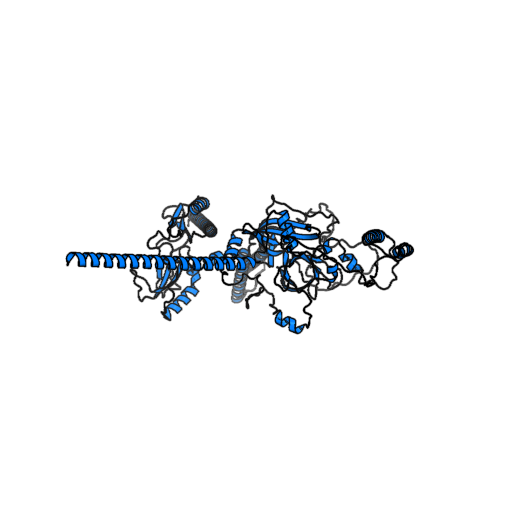612 ARG A N 1
ATOM 4845 C CA . ARG A 1 612 ? -3.407 -7.089 24.156 1.00 79.19 612 ARG A CA 1
ATOM 4846 C C . ARG A 1 612 ? -3.117 -5.609 24.004 1.00 79.19 612 ARG A C 1
ATOM 4848 O O . ARG A 1 612 ? -2.269 -5.065 24.712 1.00 79.19 612 ARG A O 1
ATOM 4855 N N . ALA A 1 613 ? -3.826 -4.947 23.099 1.00 85.50 613 ALA A N 1
ATOM 4856 C CA . ALA A 1 613 ? -3.738 -3.503 22.957 1.00 85.50 613 ALA A CA 1
ATOM 4857 C C . ALA A 1 613 ? -4.529 -2.816 24.086 1.00 85.50 613 ALA A C 1
ATOM 4859 O O . ALA A 1 613 ? -5.704 -3.092 24.309 1.00 85.50 613 ALA A O 1
ATOM 4860 N N . TRP A 1 614 ? -3.872 -1.920 24.818 1.00 85.94 614 TRP A N 1
ATOM 4861 C CA . TRP A 1 614 ? -4.416 -1.223 25.985 1.00 85.94 614 TRP A CA 1
ATOM 4862 C C . TRP A 1 614 ? -4.851 0.205 25.684 1.00 85.94 614 TRP A C 1
ATOM 4864 O O . TRP A 1 614 ? -5.805 0.699 26.287 1.00 85.94 614 TRP A O 1
ATOM 4874 N N . GLY A 1 615 ? -4.155 0.893 24.782 1.00 91.12 615 GLY A N 1
ATOM 4875 C CA . GLY A 1 615 ? -4.430 2.298 24.527 1.00 91.12 615 GLY A CA 1
ATOM 4876 C C . GLY A 1 615 ? -3.801 2.838 23.259 1.00 91.12 615 GLY A C 1
ATOM 4877 O O . GLY A 1 615 ? -2.988 2.175 22.620 1.00 91.12 615 GLY A O 1
ATOM 4878 N N . LEU A 1 616 ? -4.202 4.057 22.923 1.00 94.50 616 LEU A N 1
ATOM 4879 C CA . LEU A 1 616 ? -3.763 4.811 21.757 1.00 94.50 616 LEU A CA 1
ATOM 4880 C C . LEU A 1 616 ? -3.022 6.068 22.231 1.00 94.50 616 LEU A C 1
ATOM 4882 O O . LEU A 1 616 ? -3.612 6.907 22.913 1.00 94.50 616 LEU A O 1
ATOM 4886 N N . LEU A 1 617 ? -1.723 6.171 21.944 1.00 94.62 617 LEU A N 1
ATOM 4887 C CA . LEU A 1 617 ? -0.872 7.268 22.418 1.00 94.62 617 LEU A CA 1
ATOM 4888 C C . LEU A 1 617 ? -1.227 8.582 21.742 1.00 94.62 617 LEU A C 1
ATOM 4890 O O . LEU A 1 617 ? -1.307 8.633 20.519 1.00 94.62 617 LEU A O 1
ATOM 4894 N N . PHE A 1 618 ? -1.352 9.664 22.510 1.00 93.38 618 PHE A N 1
ATOM 4895 C CA . PHE A 1 618 ? -1.692 10.977 21.953 1.00 93.38 618 PHE A CA 1
ATOM 4896 C C . PHE A 1 618 ? -0.834 12.146 22.404 1.00 93.38 618 PHE A C 1
ATOM 4898 O O . PHE A 1 618 ? -0.933 13.222 21.817 1.00 93.38 618 PHE A O 1
ATOM 4905 N N . GLY A 1 619 ? 0.042 11.957 23.384 1.00 90.50 619 GLY A N 1
ATOM 4906 C CA . GLY A 1 619 ? 0.960 13.020 23.745 1.00 90.50 619 GLY A CA 1
ATOM 4907 C C . GLY A 1 619 ? 1.862 12.690 24.914 1.00 90.50 619 GLY A C 1
ATOM 4908 O O . GLY A 1 619 ? 1.857 11.589 25.466 1.00 90.50 619 GLY A O 1
ATOM 4909 N N . THR A 1 620 ? 2.630 13.701 25.291 1.00 88.69 620 THR A N 1
ATOM 4910 C CA . THR A 1 620 ? 3.501 13.690 26.460 1.00 88.69 620 THR A CA 1
ATOM 4911 C C . THR A 1 620 ? 3.146 14.845 27.379 1.00 88.69 620 THR A C 1
ATOM 4913 O O . THR A 1 620 ? 2.793 15.927 26.912 1.00 88.69 620 THR A O 1
ATOM 4916 N N . TYR A 1 621 ? 3.288 14.634 28.678 1.00 85.56 621 TYR A N 1
ATOM 4917 C CA . TYR A 1 621 ? 3.127 15.648 29.703 1.00 85.56 621 TYR A CA 1
ATOM 4918 C C . TYR A 1 621 ? 4.448 15.833 30.449 1.00 85.56 621 TYR A C 1
ATOM 4920 O O . TYR A 1 621 ? 4.907 14.926 31.145 1.00 85.56 621 TYR A O 1
ATOM 4928 N N . ASP A 1 622 ? 5.063 17.001 30.274 1.00 83.75 622 ASP A N 1
ATOM 4929 C CA . ASP A 1 622 ? 6.276 17.408 30.983 1.00 83.75 622 ASP A CA 1
ATOM 4930 C C . ASP A 1 622 ? 5.881 18.131 32.278 1.00 83.75 622 ASP A C 1
ATOM 4932 O O . ASP A 1 622 ? 5.221 19.171 32.257 1.00 83.75 622 ASP A O 1
ATOM 4936 N N . VAL A 1 623 ? 6.278 17.568 33.418 1.00 78.88 623 VAL A N 1
ATOM 4937 C CA . VAL A 1 623 ? 6.036 18.152 34.751 1.00 78.88 623 VAL A CA 1
ATOM 4938 C C . VAL A 1 623 ? 7.112 19.155 35.180 1.00 78.88 623 VAL A C 1
ATOM 4940 O O . VAL A 1 623 ? 7.115 19.607 36.324 1.00 78.88 623 VAL A O 1
ATOM 4943 N N . GLY A 1 624 ? 8.072 19.481 34.314 1.00 78.50 624 GLY A N 1
ATOM 4944 C CA . GLY A 1 624 ? 9.180 20.393 34.603 1.00 78.50 624 GLY A CA 1
ATOM 4945 C C . GLY A 1 624 ? 10.224 19.824 35.571 1.00 78.50 624 GLY A C 1
ATOM 4946 O O . GLY A 1 624 ? 11.176 20.515 35.943 1.00 78.50 624 GLY A O 1
ATOM 4947 N N . ILE A 1 625 ? 10.077 18.561 35.982 1.00 74.06 625 ILE A N 1
ATOM 4948 C CA . ILE A 1 625 ? 11.083 17.819 36.739 1.00 74.06 625 ILE A CA 1
ATOM 4949 C C . ILE A 1 625 ? 11.865 16.937 35.760 1.00 74.06 625 ILE A C 1
ATOM 4951 O O . ILE A 1 625 ? 11.306 16.223 34.928 1.00 74.06 625 ILE A O 1
ATOM 4955 N N . LYS A 1 626 ? 13.199 16.982 35.856 1.00 72.56 626 LYS A N 1
ATOM 4956 C CA . LYS A 1 626 ? 14.074 16.149 35.023 1.00 72.56 626 LYS A CA 1
ATOM 4957 C C . LYS A 1 626 ? 13.729 14.668 35.218 1.00 72.56 626 LYS A C 1
ATOM 4959 O O . LYS A 1 626 ? 13.780 14.179 36.343 1.00 72.56 626 LYS A O 1
ATOM 4964 N N . ASN A 1 627 ? 13.500 13.966 34.108 1.00 66.19 627 ASN A N 1
ATOM 4965 C CA . ASN A 1 627 ? 13.214 12.525 34.032 1.00 66.19 627 ASN A CA 1
ATOM 4966 C C . ASN A 1 627 ? 11.825 12.090 34.529 1.00 66.19 627 ASN A C 1
ATOM 4968 O O . ASN A 1 627 ? 11.656 10.935 34.911 1.00 66.19 627 ASN A O 1
ATOM 4972 N N . SER A 1 628 ? 10.828 12.971 34.504 1.00 67.50 628 SER A N 1
ATOM 4973 C CA . SER A 1 628 ? 9.449 12.622 34.883 1.00 67.50 628 SER A CA 1
ATOM 4974 C C . SER A 1 628 ? 8.426 12.982 33.812 1.00 67.50 628 SER A C 1
ATOM 4976 O O . SER A 1 628 ? 7.288 13.304 34.127 1.00 67.50 628 SER A O 1
ATOM 4978 N N . ASP A 1 629 ? 8.824 12.917 32.545 1.00 80.44 629 ASP A N 1
ATOM 4979 C CA . ASP A 1 629 ? 7.882 13.045 31.437 1.00 80.44 629 ASP A CA 1
ATOM 4980 C C . ASP A 1 629 ? 6.918 11.856 31.469 1.00 80.44 629 ASP A C 1
ATOM 4982 O O . ASP A 1 629 ? 7.334 10.697 31.589 1.00 80.44 629 ASP A O 1
ATOM 4986 N N . TYR A 1 630 ? 5.629 12.142 31.352 1.00 85.00 630 TYR A N 1
ATOM 4987 C CA . TYR A 1 630 ? 4.599 11.123 31.244 1.00 85.00 630 TYR A CA 1
ATOM 4988 C C . TYR A 1 630 ? 4.136 11.007 29.803 1.00 85.00 630 TYR A C 1
ATOM 4990 O O . TYR A 1 630 ? 4.022 12.003 29.096 1.00 85.00 630 TYR A O 1
ATOM 4998 N N . CYS A 1 631 ? 3.834 9.793 29.372 1.00 88.31 631 CYS A N 1
ATOM 4999 C CA . CYS A 1 631 ? 3.165 9.543 28.104 1.00 88.31 631 CYS A CA 1
ATOM 5000 C C . CYS A 1 631 ? 1.685 9.304 28.365 1.00 88.31 631 CYS A C 1
ATOM 5002 O O . CYS A 1 631 ? 1.311 8.679 29.359 1.00 88.31 631 CYS A O 1
ATOM 5004 N N . LEU A 1 632 ? 0.853 9.825 27.476 1.00 91.50 632 LEU A N 1
ATOM 5005 C CA . LEU A 1 632 ? -0.591 9.851 27.628 1.00 91.50 632 LEU A CA 1
ATOM 5006 C C . LEU A 1 632 ? -1.220 8.999 26.532 1.00 91.50 632 LEU A C 1
ATOM 5008 O O . LEU A 1 632 ? -0.883 9.157 25.354 1.00 91.50 632 LEU A O 1
ATOM 5012 N N . ALA A 1 633 ? -2.124 8.104 26.920 1.00 92.88 633 ALA A N 1
ATOM 5013 C CA . ALA A 1 633 ? -2.857 7.253 25.994 1.00 92.88 633 ALA A CA 1
ATOM 5014 C C . ALA A 1 633 ? -4.354 7.241 26.310 1.00 92.88 633 ALA A C 1
ATOM 5016 O O . ALA A 1 633 ? -4.759 7.225 27.474 1.00 92.88 633 ALA A O 1
ATOM 5017 N N . SER A 1 634 ? -5.196 7.207 25.284 1.00 93.88 634 SER A N 1
ATOM 5018 C CA . SER A 1 634 ? -6.625 6.952 25.453 1.00 93.88 634 SER A CA 1
ATOM 5019 C C . SER A 1 634 ? -6.835 5.444 25.607 1.00 93.88 634 SER A C 1
ATOM 5021 O O . SER A 1 634 ? -6.291 4.697 24.791 1.00 93.88 634 SER A O 1
ATOM 5023 N N . PRO A 1 635 ? -7.584 4.956 26.618 1.00 92.25 635 PRO A N 1
ATOM 5024 C CA . PRO A 1 635 ? -7.880 3.529 26.739 1.00 92.25 635 PRO A CA 1
ATOM 5025 C C . PRO A 1 635 ? -8.540 3.007 25.458 1.00 92.25 635 PRO A C 1
ATOM 5027 O O . PRO A 1 635 ? -9.526 3.586 25.003 1.00 92.25 635 PRO A O 1
ATOM 5030 N N . LEU A 1 636 ? -8.028 1.920 24.878 1.00 92.62 636 LEU A N 1
ATOM 5031 C CA . LEU A 1 636 ? -8.485 1.462 23.563 1.00 92.62 636 LEU A CA 1
ATOM 5032 C C . LEU A 1 636 ? -9.963 1.051 23.585 1.00 92.62 636 LEU A C 1
ATOM 5034 O O . LEU A 1 636 ? -10.715 1.406 22.686 1.00 92.62 636 LEU A O 1
ATOM 5038 N N . SER A 1 637 ? -10.413 0.381 24.645 1.00 91.31 637 SER A N 1
ATOM 5039 C CA . SER A 1 637 ? -11.829 0.028 24.816 1.00 91.31 637 SER A CA 1
ATOM 5040 C C . SER A 1 637 ? -12.746 1.258 24.832 1.00 91.31 637 SER A C 1
ATOM 5042 O O . SER A 1 637 ? -13.837 1.228 24.267 1.00 91.31 637 SER A O 1
ATOM 5044 N N . ALA A 1 638 ? -12.293 2.359 25.439 1.00 92.75 638 ALA A N 1
ATOM 5045 C CA . ALA A 1 638 ? -13.015 3.625 25.440 1.00 92.75 638 ALA A CA 1
ATOM 5046 C C . ALA A 1 638 ? -13.001 4.288 24.056 1.00 92.75 638 ALA A C 1
ATOM 5048 O O . ALA A 1 638 ? -14.031 4.791 23.616 1.00 92.75 638 ALA A O 1
ATOM 5049 N N . VAL A 1 639 ? -11.860 4.244 23.359 1.00 95.31 639 VAL A N 1
ATOM 5050 C CA . VAL A 1 639 ? -11.720 4.720 21.975 1.00 95.31 639 VAL A CA 1
ATOM 5051 C C . VAL A 1 639 ? -12.725 4.020 21.061 1.00 95.31 639 VAL A C 1
ATOM 5053 O O . VAL A 1 639 ? -13.504 4.700 20.396 1.00 95.31 639 VAL A O 1
ATOM 5056 N N . LEU A 1 640 ? -12.745 2.683 21.060 1.00 95.44 640 LEU A N 1
ATOM 5057 C CA . LEU A 1 640 ? -13.633 1.892 20.206 1.00 95.44 640 LEU A CA 1
ATOM 5058 C C . LEU A 1 640 ? -15.098 2.208 20.513 1.00 95.44 640 LEU A C 1
ATOM 5060 O O . LEU A 1 640 ? -15.812 2.665 19.627 1.00 95.44 640 LEU A O 1
ATOM 5064 N N . LYS A 1 641 ? -15.512 2.113 21.783 1.00 95.19 641 LYS A N 1
ATOM 5065 C CA . LYS A 1 641 ? -16.893 2.402 22.199 1.00 95.19 641 LYS A CA 1
ATOM 5066 C C . LYS A 1 641 ? -17.333 3.825 21.838 1.00 95.19 641 LYS A C 1
ATOM 5068 O O . LYS A 1 641 ? -18.466 4.032 21.405 1.00 95.19 641 LYS A O 1
ATOM 5073 N N . ALA A 1 642 ? -16.458 4.818 22.008 1.00 95.56 642 ALA A N 1
ATOM 5074 C CA . ALA A 1 642 ? -16.765 6.198 21.646 1.00 95.56 642 ALA A CA 1
ATOM 5075 C C . ALA A 1 642 ? -16.920 6.371 20.126 1.00 95.56 642 ALA A C 1
ATOM 5077 O O . ALA A 1 642 ? -17.848 7.046 19.679 1.00 95.56 642 ALA A O 1
ATOM 5078 N N . LEU A 1 643 ? -16.054 5.740 19.327 1.00 96.19 643 LEU A N 1
ATOM 5079 C CA . LEU A 1 643 ? -16.157 5.755 17.868 1.00 96.19 643 LEU A CA 1
ATOM 5080 C C . LEU A 1 643 ? -17.426 5.042 17.383 1.00 96.19 643 LEU A C 1
ATOM 5082 O O . LEU A 1 643 ? -18.111 5.583 16.518 1.00 96.19 643 LEU A O 1
ATOM 5086 N N . GLU A 1 644 ? -17.794 3.896 17.958 1.00 96.25 644 GLU A N 1
ATOM 5087 C CA . GLU A 1 644 ? -19.037 3.183 17.626 1.00 96.25 644 GLU A CA 1
ATOM 5088 C C . GLU A 1 644 ? -20.272 4.054 17.886 1.00 96.25 644 GLU A C 1
ATOM 5090 O O . GLU A 1 644 ? -21.114 4.237 17.005 1.00 96.25 644 GLU A O 1
ATOM 5095 N N . GLN A 1 645 ? -20.356 4.657 19.080 1.00 95.19 645 GLN A N 1
ATOM 5096 C CA . GLN A 1 645 ? -21.472 5.527 19.465 1.00 95.19 645 GLN A CA 1
ATOM 5097 C C . GLN A 1 645 ? -21.628 6.732 18.534 1.00 95.19 645 GLN A C 1
ATOM 5099 O O . GLN A 1 645 ? -22.750 7.175 18.290 1.00 95.19 645 GLN A O 1
ATOM 5104 N N . LYS A 1 646 ? -20.513 7.277 18.039 1.00 94.19 646 LYS A N 1
ATOM 5105 C CA . LYS A 1 646 ? -20.512 8.481 17.201 1.00 94.19 646 LYS A CA 1
ATOM 5106 C C . LYS A 1 646 ? -20.702 8.201 15.720 1.00 94.19 646 LYS A C 1
ATOM 5108 O O . LYS A 1 646 ? -21.350 8.987 15.040 1.00 94.19 646 LYS A O 1
ATOM 5113 N N . THR A 1 647 ? -20.166 7.094 15.226 1.00 94.06 647 THR A N 1
ATOM 5114 C CA . THR A 1 647 ? -20.216 6.754 13.797 1.00 94.06 647 THR A CA 1
ATOM 5115 C C . THR A 1 647 ? -21.387 5.847 13.435 1.00 94.06 647 THR A C 1
ATOM 5117 O O . THR A 1 647 ? -21.702 5.711 12.257 1.00 94.06 647 THR A O 1
ATOM 5120 N N . GLY A 1 648 ? -22.025 5.209 14.422 1.00 95.88 648 GLY A N 1
ATOM 5121 C CA . GLY A 1 648 ? -23.062 4.198 14.203 1.00 95.88 648 GLY A CA 1
ATOM 5122 C C . GLY A 1 648 ? -22.523 2.846 13.725 1.00 95.88 648 GLY A C 1
ATOM 5123 O O . GLY A 1 648 ? -23.313 1.923 13.532 1.00 95.88 648 GLY A O 1
ATOM 5124 N N . LYS A 1 649 ? -21.201 2.715 13.557 1.00 94.94 649 LYS A N 1
ATOM 5125 C CA . LYS A 1 649 ? -20.523 1.474 13.169 1.00 94.94 649 LYS A CA 1
ATOM 5126 C C . LYS A 1 649 ? -20.459 0.566 14.382 1.00 94.94 649 LYS A C 1
ATOM 5128 O O . LYS A 1 649 ? -19.897 0.956 15.399 1.00 94.94 649 LYS A O 1
ATOM 5133 N N . LYS A 1 650 ? -21.082 -0.602 14.300 1.00 96.69 650 LYS A N 1
ATOM 5134 C CA . LYS A 1 650 ? -21.176 -1.538 15.423 1.00 96.69 650 LYS A CA 1
ATOM 5135 C C . LYS A 1 650 ? -20.058 -2.568 15.373 1.00 96.69 650 LYS A C 1
ATOM 5137 O O . LYS A 1 650 ? -19.613 -2.938 14.289 1.00 96.69 650 LYS A O 1
ATOM 5142 N N . GLY A 1 651 ? -19.646 -3.025 16.551 1.00 94.31 651 GLY A N 1
ATOM 5143 C CA . GLY A 1 651 ? -18.648 -4.073 16.732 1.00 94.31 651 GLY A CA 1
ATOM 5144 C C . GLY A 1 651 ? -17.293 -3.705 16.148 1.00 94.31 651 GLY A C 1
ATOM 5145 O O . GLY A 1 651 ? -16.635 -4.562 15.565 1.00 94.31 651 GLY A O 1
ATOM 5146 N N . LEU A 1 652 ? -16.883 -2.439 16.288 1.00 95.19 652 LEU A N 1
ATOM 5147 C CA . LEU A 1 652 ? -15.536 -2.021 15.921 1.00 95.19 652 LEU A CA 1
ATOM 5148 C C . LEU A 1 652 ? -14.535 -2.771 16.799 1.00 95.19 652 LEU A C 1
ATOM 5150 O O . LEU A 1 652 ? -14.425 -2.513 17.998 1.00 95.19 652 LEU A O 1
ATOM 5154 N N . LYS A 1 653 ? -13.768 -3.663 16.179 1.00 93.94 653 LYS A N 1
ATOM 5155 C CA . LYS A 1 653 ? -12.711 -4.439 16.833 1.00 93.94 653 LYS A CA 1
ATOM 5156 C C . LYS A 1 653 ? -11.405 -4.334 16.070 1.00 93.94 653 LYS A C 1
ATOM 5158 O O . LYS A 1 653 ? -11.400 -4.040 14.875 1.00 93.94 653 LYS A O 1
ATOM 5163 N N . LEU A 1 654 ? -10.285 -4.573 16.749 1.00 91.50 654 LEU A N 1
ATOM 5164 C CA . LEU A 1 654 ? -8.999 -4.660 16.064 1.00 91.50 654 LEU A CA 1
ATOM 5165 C C . LEU A 1 654 ? -9.001 -5.864 15.120 1.00 91.50 654 LEU A C 1
ATOM 5167 O O . LEU A 1 654 ? -9.363 -6.970 15.507 1.00 91.50 654 LEU A O 1
ATOM 5171 N N . TRP A 1 655 ? -8.521 -5.674 13.892 1.00 81.38 655 TRP A N 1
ATOM 5172 C CA . TRP A 1 655 ? -8.556 -6.697 12.841 1.00 81.38 655 TRP A CA 1
ATOM 5173 C C . TRP A 1 655 ? -7.693 -7.948 13.142 1.00 81.38 655 TRP A C 1
ATOM 5175 O O . TRP A 1 655 ? -7.722 -8.939 12.403 1.00 81.38 655 TRP A O 1
ATOM 5185 N N . CYS A 1 656 ? -6.907 -7.913 14.221 1.00 69.69 656 CYS A N 1
ATOM 5186 C CA . CYS A 1 656 ? -6.095 -9.016 14.733 1.00 69.69 656 CYS A CA 1
ATOM 5187 C C . CYS A 1 656 ? -6.715 -9.753 15.933 1.00 69.69 656 CYS A C 1
ATOM 5189 O O . CYS A 1 656 ? -6.207 -10.816 16.299 1.00 69.69 656 CYS A O 1
ATOM 5191 N N . GLU A 1 657 ? -7.798 -9.246 16.532 1.00 59.16 657 GLU A N 1
ATOM 5192 C CA . GLU A 1 657 ? -8.511 -9.959 17.592 1.00 59.16 657 GLU A CA 1
ATOM 5193 C C . GLU A 1 657 ? -9.256 -11.140 16.967 1.00 59.16 657 GLU A C 1
ATOM 5195 O O . GLU A 1 657 ? -10.351 -11.029 16.419 1.00 59.16 657 GLU A O 1
ATOM 5200 N N . ARG A 1 658 ? -8.603 -12.306 16.996 1.00 55.09 658 ARG A N 1
ATOM 5201 C CA . ARG A 1 658 ? -9.287 -13.568 16.749 1.00 55.09 658 ARG A CA 1
ATOM 5202 C C . ARG A 1 658 ? -10.254 -13.775 17.899 1.00 55.09 658 ARG A C 1
ATOM 5204 O O . ARG A 1 658 ? -9.828 -13.958 19.035 1.00 55.09 658 ARG A O 1
ATOM 5211 N N . ASP A 1 659 ? -11.535 -13.809 17.575 1.00 56.53 659 ASP A N 1
ATOM 5212 C CA . ASP A 1 659 ? -12.547 -14.346 18.467 1.00 56.53 659 ASP A CA 1
ATOM 5213 C C . ASP A 1 659 ? -12.195 -15.825 18.708 1.00 56.53 659 ASP A C 1
ATOM 5215 O O . ASP A 1 659 ? -12.480 -16.696 17.880 1.00 56.53 659 ASP A O 1
ATOM 5219 N N . GLU A 1 660 ? -11.507 -16.124 19.811 1.00 57.41 660 GLU A N 1
ATOM 5220 C CA . GLU A 1 660 ? -11.254 -17.507 20.233 1.00 57.41 660 GLU A CA 1
ATOM 5221 C C . GLU A 1 660 ? -12.583 -18.270 20.382 1.00 57.41 660 GLU A C 1
ATOM 5223 O O . GLU A 1 660 ? -12.660 -19.448 20.032 1.00 57.41 660 GLU A O 1
ATOM 5228 N N . GLU A 1 661 ? -13.664 -17.561 20.730 1.00 55.59 661 GLU A N 1
ATOM 5229 C CA . GLU A 1 661 ? -15.038 -18.077 20.718 1.00 55.59 661 GLU A CA 1
ATOM 5230 C C . GLU A 1 661 ? -15.474 -18.628 19.355 1.00 55.59 661 GLU A C 1
ATOM 5232 O O . GLU A 1 661 ? -16.236 -19.592 19.294 1.00 55.59 661 GLU A O 1
ATOM 5237 N N . THR A 1 662 ? -15.004 -18.060 18.243 1.00 56.00 662 THR A N 1
ATOM 5238 C CA . THR A 1 662 ? -15.396 -18.514 16.901 1.00 56.00 662 THR A CA 1
ATOM 5239 C C . THR A 1 662 ? -14.682 -19.810 16.526 1.00 56.00 662 THR A C 1
ATOM 5241 O O . THR A 1 662 ? -15.232 -20.615 15.774 1.00 56.00 662 THR A O 1
ATOM 5244 N N . LYS A 1 663 ? -13.490 -20.066 17.089 1.00 58.72 663 LYS A N 1
ATOM 5245 C CA . LYS A 1 663 ? -12.822 -21.372 16.974 1.00 58.72 663 LYS A CA 1
ATOM 5246 C C . LYS A 1 663 ? -13.513 -22.432 17.824 1.00 58.72 663 LYS A C 1
ATOM 5248 O O . LYS A 1 663 ? -13.698 -23.541 17.336 1.00 58.72 663 LYS A O 1
ATOM 5253 N N . GLU A 1 664 ? -13.925 -22.105 19.049 1.00 64.75 664 GLU A N 1
ATOM 5254 C CA . GLU A 1 664 ? -14.680 -23.048 19.886 1.00 64.75 664 GLU A CA 1
ATOM 5255 C C . GLU A 1 664 ? -16.063 -23.355 19.305 1.00 64.75 664 GLU A C 1
ATOM 5257 O O . GLU A 1 664 ? -16.466 -24.515 19.287 1.00 64.75 664 GLU A O 1
ATOM 5262 N N . LYS A 1 665 ? -16.772 -22.353 18.767 1.00 67.50 665 LYS A N 1
ATOM 5263 C CA . LYS A 1 665 ? -18.055 -22.574 18.084 1.00 67.50 665 LYS A CA 1
ATOM 5264 C C . LYS A 1 665 ? -17.891 -23.424 16.833 1.00 67.50 665 LYS A C 1
ATOM 5266 O O . LYS A 1 665 ? -18.566 -24.436 16.740 1.00 67.50 665 LYS A O 1
ATOM 5271 N N . LYS A 1 666 ? -16.943 -23.109 15.940 1.00 66.12 666 LYS A N 1
ATOM 5272 C CA . LYS A 1 666 ? -16.676 -23.964 14.768 1.00 66.12 666 LYS A CA 1
ATOM 5273 C C . LYS A 1 666 ? -16.249 -25.375 15.155 1.00 66.12 666 LYS A C 1
ATOM 5275 O O . LYS A 1 666 ? -16.735 -26.321 14.556 1.00 66.12 666 LYS A O 1
ATOM 5280 N N . GLY A 1 667 ? -15.399 -25.530 16.170 1.00 75.00 667 GLY A N 1
ATOM 5281 C CA . GLY A 1 667 ? -15.002 -26.849 16.658 1.00 75.00 667 GLY A CA 1
ATOM 5282 C C . GLY A 1 667 ? -16.174 -27.645 17.239 1.00 75.00 667 GLY A C 1
ATOM 5283 O O . GLY A 1 667 ? -16.252 -28.852 17.036 1.00 75.00 667 GLY A O 1
ATOM 5284 N N . ASN A 1 668 ? -17.107 -26.982 17.926 1.00 76.12 668 ASN A N 1
ATOM 5285 C CA . ASN A 1 668 ? -18.314 -27.619 18.454 1.00 76.12 668 ASN A CA 1
ATOM 5286 C C . ASN A 1 668 ? -19.349 -27.918 17.361 1.00 76.12 668 ASN A C 1
ATOM 5288 O O . ASN A 1 668 ? -19.966 -28.978 17.409 1.00 76.12 668 ASN A O 1
ATOM 5292 N N . ASP A 1 669 ? -19.513 -27.033 16.378 1.00 77.00 669 ASP A N 1
ATOM 5293 C CA . ASP A 1 669 ? -20.425 -27.223 15.248 1.00 77.00 669 ASP A CA 1
ATOM 5294 C C . ASP A 1 669 ? -19.918 -28.341 14.320 1.00 77.00 669 ASP A C 1
ATOM 5296 O O . ASP A 1 669 ? -20.680 -29.249 14.008 1.00 77.00 669 ASP A O 1
ATOM 5300 N N . GLU A 1 670 ? -18.620 -28.374 13.987 1.00 80.38 670 GLU A N 1
ATOM 5301 C CA . GLU A 1 670 ? -17.997 -29.479 13.234 1.00 80.38 670 GLU A CA 1
ATOM 5302 C C . GLU A 1 670 ? -18.061 -30.801 14.007 1.00 80.38 670 GLU A C 1
ATOM 5304 O O . GLU A 1 670 ? -18.258 -31.869 13.426 1.00 80.38 670 GLU A O 1
ATOM 5309 N N . LYS A 1 671 ? -17.906 -30.766 15.336 1.00 83.88 671 LYS A N 1
ATOM 5310 C CA . LYS A 1 671 ? -18.060 -31.965 16.165 1.00 83.88 671 LYS A CA 1
ATOM 5311 C C . LYS A 1 671 ? -19.504 -32.466 16.158 1.00 83.88 671 LYS A C 1
ATOM 5313 O O . LYS A 1 671 ? -19.714 -33.669 16.058 1.00 83.88 671 LYS A O 1
ATOM 5318 N N . LYS A 1 672 ? -20.481 -31.560 16.216 1.00 85.06 672 LYS A N 1
ATOM 5319 C CA . LYS A 1 672 ? -21.904 -31.901 16.177 1.00 85.06 672 LYS A CA 1
ATOM 5320 C C . LYS A 1 672 ? -22.336 -32.425 14.804 1.00 85.06 672 LYS A C 1
ATOM 5322 O O . LYS A 1 672 ? -23.071 -33.400 14.741 1.00 85.06 672 LYS A O 1
ATOM 5327 N N . GLU A 1 673 ? -21.834 -31.838 13.722 1.00 81.00 673 GLU A N 1
ATOM 5328 C CA . GLU A 1 673 ? -22.089 -32.302 12.352 1.00 81.00 673 GLU A CA 1
ATOM 5329 C C . GLU A 1 673 ? -21.454 -33.682 12.102 1.00 81.00 673 GLU A C 1
ATOM 5331 O O . GLU A 1 673 ? -22.068 -34.554 11.492 1.00 81.00 673 GLU A O 1
ATOM 5336 N N . ASN A 1 674 ? -20.263 -33.938 12.656 1.00 80.75 674 ASN A N 1
ATOM 5337 C CA . ASN A 1 674 ? -19.660 -35.273 12.632 1.00 80.75 674 ASN A CA 1
ATOM 5338 C C . ASN A 1 674 ? -20.450 -36.297 13.467 1.00 80.75 674 ASN A C 1
ATOM 5340 O O . ASN A 1 674 ? -20.577 -37.441 13.039 1.00 80.75 674 ASN A O 1
ATOM 5344 N N . GLU A 1 675 ? -20.990 -35.915 14.627 1.00 86.44 675 GLU A N 1
ATOM 5345 C CA . GLU A 1 675 ? -21.853 -36.790 15.437 1.00 86.44 675 GLU A CA 1
ATOM 5346 C C . GLU A 1 675 ? -23.179 -37.112 14.713 1.00 86.44 675 GLU A C 1
ATOM 5348 O O . GLU A 1 675 ? -23.581 -38.275 14.682 1.00 86.44 675 GLU A O 1
ATOM 5353 N N . GLU A 1 676 ? -23.808 -36.137 14.044 1.00 83.75 676 GLU A N 1
ATOM 5354 C CA . GLU A 1 676 ? -25.027 -36.353 13.241 1.00 83.75 676 GLU A CA 1
ATOM 5355 C C . GLU A 1 676 ? -24.773 -37.224 11.994 1.00 83.75 676 GLU A C 1
ATOM 5357 O O . GLU A 1 676 ? -25.605 -38.063 11.643 1.00 83.75 676 GLU A O 1
ATOM 5362 N N . ASN A 1 677 ? -23.613 -37.092 11.341 1.00 79.81 677 ASN A N 1
ATOM 5363 C CA . ASN A 1 677 ? -23.252 -37.940 10.199 1.00 79.81 677 ASN A CA 1
ATOM 5364 C C . ASN A 1 677 ? -23.018 -39.404 10.608 1.00 79.81 677 ASN A C 1
ATOM 5366 O O . ASN A 1 677 ? -23.471 -40.309 9.911 1.00 79.81 677 ASN A O 1
ATOM 5370 N N . VAL A 1 678 ? -22.393 -39.647 11.766 1.00 85.38 678 VAL A N 1
ATOM 5371 C CA . VAL A 1 678 ? -22.202 -41.010 12.293 1.00 85.38 678 VAL A CA 1
ATOM 5372 C C . VAL A 1 678 ? -23.543 -41.666 12.648 1.00 85.38 678 VAL A C 1
ATOM 5374 O O . VAL A 1 678 ? -23.740 -42.844 12.351 1.00 85.38 678 VAL A O 1
ATOM 5377 N N . GLU A 1 679 ? -24.497 -40.923 13.223 1.00 82.06 679 GLU A N 1
ATOM 5378 C CA . GLU A 1 679 ? -25.841 -41.459 13.498 1.00 82.06 679 GLU A CA 1
ATOM 5379 C C . GLU A 1 679 ? -26.628 -41.781 12.215 1.00 82.06 679 GLU A C 1
ATOM 5381 O O . GLU A 1 679 ? -27.367 -42.773 12.174 1.00 82.06 679 GLU A O 1
ATOM 5386 N N . ASN A 1 680 ? -26.458 -40.984 11.155 1.00 79.31 680 ASN A N 1
ATOM 5387 C CA . ASN A 1 680 ? -27.106 -41.235 9.869 1.00 79.31 680 ASN A CA 1
ATOM 5388 C C . ASN A 1 680 ? -26.551 -42.492 9.183 1.00 79.31 680 ASN A C 1
ATOM 5390 O O . ASN A 1 680 ? -27.352 -43.331 8.758 1.00 79.31 680 ASN A O 1
ATOM 5394 N N . ASP A 1 681 ? -25.228 -42.674 9.166 1.00 80.38 681 ASP A N 1
ATOM 5395 C CA . ASP A 1 681 ? -24.574 -43.860 8.594 1.00 80.38 681 ASP A CA 1
ATOM 5396 C C . ASP A 1 681 ? -25.001 -45.151 9.324 1.00 80.38 681 ASP A C 1
ATOM 5398 O O . ASP A 1 681 ? -25.362 -46.147 8.688 1.00 80.38 681 ASP A O 1
ATOM 5402 N N . GLU A 1 682 ? -25.083 -45.130 10.662 1.00 84.75 682 GLU A N 1
ATOM 5403 C CA . GLU A 1 682 ? -25.586 -46.274 11.443 1.00 84.75 682 GLU A CA 1
ATOM 5404 C C . GLU A 1 682 ? -27.071 -46.585 11.168 1.00 84.75 682 GLU A C 1
ATOM 5406 O O . GLU A 1 682 ? -27.525 -47.728 11.326 1.00 84.75 682 GLU A O 1
ATOM 5411 N N . SER A 1 683 ? -27.861 -45.577 10.790 1.00 81.50 683 SER A N 1
ATOM 5412 C CA . SER A 1 683 ? -29.281 -45.742 10.472 1.00 81.50 683 SER A CA 1
ATOM 5413 C C . SER A 1 683 ? -29.507 -46.340 9.078 1.00 81.50 683 SER A C 1
ATOM 5415 O O . SER A 1 683 ? -30.424 -47.151 8.903 1.00 81.50 683 SER A O 1
ATOM 5417 N N . GLU A 1 684 ? -28.663 -45.991 8.102 1.00 82.88 684 GLU A N 1
ATOM 5418 C CA . GLU A 1 684 ? -28.703 -46.563 6.755 1.00 82.88 684 GLU A CA 1
ATOM 5419 C C . GLU A 1 684 ? -28.242 -48.023 6.763 1.00 82.88 684 GLU A C 1
ATOM 5421 O O . GLU A 1 684 ? -28.928 -48.879 6.199 1.00 82.88 684 GLU A O 1
ATOM 5426 N N . GLU A 1 685 ? -27.181 -48.348 7.508 1.00 86.38 685 GLU A N 1
ATOM 5427 C CA . GLU A 1 685 ? -26.702 -49.729 7.640 1.00 86.38 685 GLU A CA 1
ATOM 5428 C C . GLU A 1 685 ? -27.751 -50.641 8.311 1.00 86.38 685 GLU A C 1
ATOM 5430 O O . GLU A 1 685 ? -27.936 -51.800 7.923 1.00 86.38 685 GLU A O 1
ATOM 5435 N N . LYS A 1 686 ? -28.518 -50.125 9.285 1.00 87.06 686 LYS A N 1
ATOM 5436 C CA . LYS A 1 686 ? -29.645 -50.864 9.889 1.00 87.06 686 LYS A CA 1
ATOM 5437 C C . LYS A 1 686 ? -30.778 -51.120 8.895 1.00 87.06 686 LYS A C 1
ATOM 5439 O O . LYS A 1 686 ? -31.286 -52.241 8.860 1.00 87.06 686 LYS A O 1
ATOM 5444 N N . LYS A 1 687 ? -31.149 -50.132 8.074 1.00 87.62 687 LYS A N 1
ATOM 5445 C CA . LYS A 1 687 ? -32.184 -50.303 7.038 1.00 87.62 687 LYS A CA 1
ATOM 5446 C C . LYS A 1 687 ? -31.764 -51.313 5.975 1.00 87.62 687 LYS A C 1
ATOM 5448 O O . LYS A 1 687 ? -32.562 -52.176 5.617 1.00 87.62 687 LYS A O 1
ATOM 5453 N N . GLU A 1 688 ? -30.513 -51.261 5.522 1.00 87.56 688 GLU A N 1
ATOM 5454 C CA . GLU A 1 688 ? -30.004 -52.198 4.515 1.00 87.56 688 GLU A CA 1
ATOM 5455 C C . GLU A 1 688 ? -29.977 -53.645 5.048 1.00 87.56 688 GLU A C 1
ATOM 5457 O O . GLU A 1 688 ? -30.276 -54.600 4.326 1.00 87.56 688 GLU A O 1
ATOM 5462 N N . ASN A 1 689 ? -29.675 -53.819 6.339 1.00 87.12 689 ASN A N 1
ATOM 5463 C CA . ASN A 1 689 ? -29.705 -55.125 6.998 1.00 87.12 689 ASN A CA 1
ATOM 5464 C C . ASN A 1 689 ? -31.132 -55.662 7.211 1.00 87.12 689 ASN A C 1
ATOM 5466 O O . ASN A 1 689 ? -31.356 -56.865 7.050 1.00 87.12 689 ASN A O 1
ATOM 5470 N N . GLU A 1 690 ? -32.107 -54.807 7.533 1.00 90.38 690 GLU A N 1
ATOM 5471 C CA . GLU A 1 690 ? -33.519 -55.209 7.615 1.00 90.38 690 GLU A CA 1
ATOM 5472 C C . GLU A 1 690 ? -34.075 -55.619 6.244 1.00 90.38 690 GLU A C 1
ATOM 5474 O O . GLU A 1 690 ? -34.726 -56.660 6.134 1.00 90.38 690 GLU A O 1
ATOM 5479 N N . GLU A 1 691 ? -33.746 -54.879 5.183 1.00 90.44 691 GLU A N 1
ATOM 5480 C CA . GLU A 1 691 ? -34.186 -55.192 3.819 1.00 90.44 691 GLU A CA 1
ATOM 5481 C C . GLU A 1 691 ? -33.564 -56.500 3.297 1.00 90.44 691 GLU A C 1
ATOM 5483 O O . GLU A 1 691 ? -34.248 -57.324 2.680 1.00 90.44 691 GLU A O 1
ATOM 5488 N N . LYS A 1 692 ? -32.284 -56.763 3.606 1.00 88.75 692 LYS A N 1
ATOM 5489 C CA . LYS A 1 692 ? -31.642 -58.061 3.320 1.00 88.75 692 LYS A CA 1
ATOM 5490 C C . LYS A 1 692 ? -32.354 -59.211 4.029 1.00 88.75 692 LYS A C 1
ATOM 5492 O O . LYS A 1 692 ? -32.623 -60.233 3.398 1.00 88.75 692 LYS A O 1
ATOM 5497 N N . LYS A 1 693 ? -32.715 -59.032 5.301 1.00 91.50 693 LYS A N 1
ATOM 5498 C CA . LYS A 1 693 ? -33.412 -60.057 6.087 1.00 91.50 693 LYS A CA 1
ATOM 5499 C C . LYS A 1 693 ? -34.818 -60.344 5.550 1.00 91.50 693 LYS A C 1
ATOM 5501 O O . LYS A 1 693 ? -35.205 -61.506 5.446 1.00 91.50 693 LYS A O 1
ATOM 5506 N N . GLU A 1 694 ? -35.561 -59.313 5.151 1.00 91.44 694 GLU A N 1
ATOM 5507 C CA . GLU A 1 694 ? -36.897 -59.480 4.565 1.00 91.44 694 GLU A CA 1
ATOM 5508 C C . GLU A 1 694 ? -36.839 -60.199 3.202 1.00 91.44 694 GLU A C 1
ATOM 5510 O O . GLU A 1 694 ? -37.693 -61.031 2.881 1.00 91.44 694 GLU A O 1
ATOM 5515 N N . ASN A 1 695 ? -35.801 -59.925 2.407 1.00 88.50 695 ASN A N 1
ATOM 5516 C CA . ASN A 1 695 ? -35.575 -60.597 1.129 1.00 88.50 695 ASN A CA 1
ATOM 5517 C C . ASN A 1 695 ? -35.170 -62.072 1.299 1.00 88.50 695 ASN A C 1
ATOM 5519 O O . ASN A 1 695 ? -35.619 -62.920 0.522 1.00 88.50 695 ASN A O 1
ATOM 5523 N N . GLU A 1 696 ? -34.377 -62.405 2.322 1.00 91.88 696 GLU A N 1
ATOM 5524 C CA . GLU A 1 696 ? -34.055 -63.797 2.659 1.00 91.88 696 GLU A CA 1
ATOM 5525 C C . GLU A 1 696 ? -35.296 -64.581 3.115 1.00 91.88 696 GLU A C 1
ATOM 5527 O O . GLU A 1 696 ? -35.530 -65.684 2.615 1.00 91.88 696 GLU A O 1
ATOM 5532 N N . GLU A 1 697 ? -36.151 -64.000 3.967 1.00 93.06 697 GLU A N 1
ATOM 5533 C CA . GLU A 1 697 ? -37.407 -64.642 4.392 1.00 93.06 697 GLU A CA 1
ATOM 5534 C C . GLU A 1 697 ? -38.378 -64.870 3.221 1.00 93.06 697 GLU A C 1
ATOM 5536 O O . GLU A 1 697 ? -39.013 -65.927 3.129 1.00 93.06 697 GLU A O 1
ATOM 5541 N N . LYS A 1 698 ? -38.488 -63.914 2.286 1.00 91.69 698 LYS A N 1
ATOM 5542 C CA . LYS A 1 698 ? -39.299 -64.086 1.065 1.00 91.69 698 LYS A CA 1
ATOM 5543 C C . LYS A 1 698 ? -38.789 -65.248 0.215 1.00 91.69 698 LYS A C 1
ATOM 5545 O O . LYS A 1 698 ? -39.590 -66.079 -0.215 1.00 91.69 698 LYS A O 1
ATOM 5550 N N . LYS A 1 699 ? -37.471 -65.349 0.035 1.00 91.62 699 LYS A N 1
ATOM 5551 C CA . LYS A 1 699 ? -36.842 -66.417 -0.749 1.00 91.62 699 LYS A CA 1
ATOM 5552 C C . LYS A 1 699 ? -37.041 -67.796 -0.113 1.00 91.62 699 LYS A C 1
ATOM 5554 O O . LYS A 1 699 ? -37.374 -68.752 -0.812 1.00 91.62 699 LYS A O 1
ATOM 5559 N N . GLU A 1 700 ? -36.916 -67.898 1.210 1.00 92.56 700 GLU A N 1
ATOM 5560 C CA . GLU A 1 700 ? -37.143 -69.156 1.932 1.00 92.56 700 GLU A CA 1
ATOM 5561 C C . GLU A 1 700 ? -38.616 -69.610 1.848 1.00 92.56 700 GLU A C 1
ATOM 5563 O O . GLU A 1 700 ? -38.915 -70.803 1.732 1.00 92.56 700 GLU A O 1
ATOM 5568 N N . ASN A 1 701 ? -39.556 -68.660 1.857 1.00 91.19 701 ASN A N 1
ATOM 5569 C CA . ASN A 1 701 ? -40.983 -68.945 1.698 1.00 91.19 701 ASN A CA 1
ATOM 5570 C C . ASN A 1 701 ? -41.346 -69.390 0.272 1.00 91.19 701 ASN A C 1
ATOM 5572 O O . ASN A 1 701 ? -42.176 -70.289 0.110 1.00 91.19 701 ASN A O 1
ATOM 5576 N N . GLU A 1 702 ? -40.718 -68.819 -0.759 1.00 92.25 702 GLU A N 1
ATOM 5577 C CA . GLU A 1 702 ? -40.893 -69.268 -2.146 1.00 92.25 702 GLU A CA 1
ATOM 5578 C C . GLU A 1 702 ? -40.361 -70.692 -2.360 1.00 92.25 702 GLU A C 1
ATOM 5580 O O . GLU A 1 702 ? -41.072 -71.524 -2.931 1.00 92.25 702 GLU A O 1
ATOM 5585 N N . GLU A 1 703 ? -39.184 -71.027 -1.817 1.00 91.69 703 GLU A N 1
ATOM 5586 C CA . GLU A 1 703 ? -38.643 -72.394 -1.883 1.00 91.69 703 GLU A CA 1
ATOM 5587 C C . GLU A 1 703 ? -39.537 -73.414 -1.162 1.00 91.69 703 GLU A C 1
ATOM 5589 O O . GLU A 1 703 ? -39.746 -74.531 -1.654 1.00 91.69 703 GLU A O 1
ATOM 5594 N N . LYS A 1 704 ? -40.113 -73.051 -0.006 1.00 91.56 704 LYS A N 1
ATOM 5595 C CA . LYS A 1 704 ? -41.081 -73.908 0.702 1.00 91.56 704 LYS A CA 1
ATOM 5596 C C . LYS A 1 704 ? -42.323 -74.165 -0.151 1.00 91.56 704 LYS A C 1
ATOM 5598 O O . LYS A 1 704 ? -42.752 -75.315 -0.264 1.00 91.56 704 LYS A O 1
ATOM 5603 N N . LYS A 1 705 ? -42.852 -73.129 -0.807 1.00 91.12 705 LYS A N 1
ATOM 5604 C CA . LYS A 1 705 ? -44.039 -73.224 -1.667 1.00 91.12 705 LYS A CA 1
ATOM 5605 C C . LYS A 1 705 ? -43.784 -74.081 -2.911 1.00 91.12 705 LYS A C 1
ATOM 5607 O O . LYS A 1 705 ? -44.609 -74.927 -3.256 1.00 91.12 705 LYS A O 1
ATOM 5612 N N . GLU A 1 706 ? -42.616 -73.941 -3.538 1.00 90.81 706 GLU A N 1
ATOM 5613 C CA . GLU A 1 706 ? -42.226 -74.763 -4.690 1.00 90.81 706 GLU A CA 1
ATOM 5614 C C . GLU A 1 706 ? -42.048 -76.244 -4.302 1.00 90.81 706 GLU A C 1
ATOM 5616 O O . GLU A 1 706 ? -42.432 -77.155 -5.044 1.00 90.81 706 GLU A O 1
ATOM 5621 N N . ASN A 1 707 ? -41.514 -76.511 -3.107 1.00 88.25 707 ASN A N 1
ATOM 5622 C CA . ASN A 1 707 ? -41.368 -77.869 -2.584 1.00 88.25 707 ASN A CA 1
ATOM 5623 C C . ASN A 1 707 ? -42.715 -78.529 -2.237 1.00 88.25 707 ASN A C 1
ATOM 5625 O O . ASN A 1 707 ? -42.873 -79.738 -2.445 1.00 88.25 707 ASN A O 1
ATOM 5629 N N . GLU A 1 708 ? -43.700 -77.767 -1.755 1.00 89.50 708 GLU A N 1
ATOM 5630 C CA . GLU A 1 708 ? -45.064 -78.265 -1.534 1.00 89.50 708 GLU A CA 1
ATOM 5631 C C . GLU A 1 708 ? -45.796 -78.575 -2.847 1.00 89.50 708 GLU A C 1
ATOM 5633 O O . GLU A 1 708 ? -46.418 -79.639 -2.955 1.00 89.50 708 GLU A O 1
ATOM 5638 N N . GLU A 1 709 ? -45.654 -77.733 -3.878 1.00 89.44 709 GLU A N 1
ATOM 5639 C CA . GLU A 1 709 ? -46.185 -78.023 -5.220 1.00 89.44 709 GLU A CA 1
ATOM 5640 C C . GLU A 1 709 ? -45.544 -79.273 -5.842 1.00 89.44 709 GLU A C 1
ATOM 5642 O O . GLU A 1 709 ? -46.220 -80.099 -6.466 1.00 89.44 709 GLU A O 1
ATOM 5647 N N . LYS A 1 710 ? -44.231 -79.462 -5.657 1.00 87.25 710 LYS A N 1
ATOM 5648 C CA . LYS A 1 710 ? -43.528 -80.670 -6.121 1.00 87.25 710 LYS A CA 1
ATOM 5649 C C . LYS A 1 710 ? -43.989 -81.929 -5.382 1.00 87.25 710 LYS A C 1
ATOM 5651 O O . LYS A 1 710 ? -44.016 -83.000 -5.989 1.00 87.25 710 LYS A O 1
ATOM 5656 N N . LYS A 1 711 ? -44.363 -81.825 -4.100 1.00 86.88 711 LYS A N 1
ATOM 5657 C CA . LYS A 1 711 ? -44.944 -82.943 -3.334 1.00 86.88 711 LYS A CA 1
ATOM 5658 C C . LYS A 1 711 ? -46.349 -83.300 -3.811 1.00 86.88 711 LYS A C 1
ATOM 5660 O O . LYS A 1 711 ? -46.629 -84.482 -3.981 1.00 86.88 711 LYS A O 1
ATOM 5665 N N . THR A 1 712 ? -47.201 -82.310 -4.071 1.00 83.56 712 THR A N 1
ATOM 5666 C CA . THR A 1 712 ? -48.580 -82.547 -4.537 1.00 83.56 712 THR A CA 1
ATOM 5667 C C . THR A 1 712 ? -48.644 -83.108 -5.954 1.00 83.56 712 THR A C 1
ATOM 5669 O O . THR A 1 712 ? -49.546 -83.879 -6.240 1.00 83.56 712 THR A O 1
ATOM 5672 N N . LYS A 1 713 ? -47.669 -82.811 -6.824 1.00 82.88 713 LYS A N 1
ATOM 5673 C CA . LYS A 1 713 ? -47.563 -83.433 -8.161 1.00 82.88 713 LYS A CA 1
ATOM 5674 C C . LYS A 1 713 ? -47.014 -84.871 -8.154 1.00 82.88 713 LYS A C 1
ATOM 5676 O O . LYS A 1 713 ? -47.013 -85.515 -9.200 1.00 82.88 713 LYS A O 1
ATOM 5681 N N . LYS A 1 714 ? -46.483 -85.352 -7.022 1.00 75.06 714 LYS A N 1
ATOM 5682 C CA . LYS A 1 714 ? -45.910 -86.706 -6.868 1.00 75.06 714 LYS A CA 1
ATOM 5683 C C . LYS A 1 714 ? -46.860 -87.713 -6.210 1.00 75.06 714 LYS A C 1
ATOM 5685 O O . LYS A 1 714 ? -46.571 -88.907 -6.280 1.00 75.06 714 LYS A O 1
ATOM 5690 N N . MET A 1 715 ? -47.916 -87.238 -5.552 1.00 68.06 715 MET A N 1
ATOM 5691 C CA . MET A 1 715 ? -49.057 -88.047 -5.103 1.00 68.06 715 MET A CA 1
ATOM 5692 C C . MET A 1 715 ? -50.087 -88.128 -6.221 1.00 68.06 715 MET A C 1
ATOM 5694 O O . MET A 1 715 ? -50.714 -89.204 -6.331 1.00 68.06 715 MET A O 1
#

Foldseek 3Di:
DDPVVVVLVVVLVVVLVVQVVLFLVLCLVDVQFPGWFWADDVPDSAIETETEGAPVPPDDDVVSVVVCCVSPVRHHYHYHHQVPDPPADAAQDDPDVPPPPPPVQVVVQVLCVVVVVLQVVARFWQDWGWAAAADPNDGDPAIAIETEGQDPPTGTRPDDPSCVPDRNPVHHYHYHHYHHPHPQPDDCPSVCLVVDFDAWFFKKAFAPDQAIFTFAFWKAFPVRFIKTKFFCCRHPPPPPPCPPDPDDDDDDDDDPPDDDDDDDDDDDDDDDDDDDDDDDDDPQPAPPPPCPPPPQDKPWDQPPPDKTFMWGDPHQVVLVVQLVVLVVQLVVLVVVLVCLVVPDPVVDDDDPDDVVVSVVVNVVSVVSNVVSVVSNVVSVSVRTHGFFIWRTFIAGWDDDPPATAGDGMTITGTDPSSVVSVVSVVVVDPPPAPDSVQDDDDPDDDPPDDDDPPVVVCVPPPDDPPWWWKWWAHNPHGIDTGWTFPCVLVVLDDDDDDDDDDDDDDDDDDDDDDDDDDDDDDDDPDPADPVLCVVPVVPDDDDDPVRVVVSVVVRVVPPDDDDDDPDDDDPVVLVVVCVPPNNSNWTKIWFDPDPSDGPNNRGMFMAIPVRDTFFGWHRWDDSVDPRTIITTTGGVVCNQVVCCVVNVRHPIDGPSPDPVVVVVVVVVVVVVVVVVVVVVVVVVVVVVVVVVVVVVVVVVVVVVVVVVVVVVVVD

Radius of gyration: 38.39 Å; chains: 1; bounding box: 96×136×110 Å

Sequence (715 aa):
FSPLKKAEEMLKKQKINEARSLASRFMLANPFCIGVIPYENVGKDTLTMCVYVDSDGNGIPQDIQDAAKEMFADYVIDWIDLQQRPPCKIVSELPSSKKQNGKELSDLSRTIEKNLHVFDKRLNVTAVCASYKVTDFKEEDTLCVTVFVMEKGRVPAGETDIELEEKLNHYQFDVVEGYYKSTRKLSSSDMMAHADPLRGGVGIGVKGLPGAGTLGGFLEDEEGNCYILSNQHVLHPCEVKNNPPNDTSDAKVKDCTNDVVRGAGISGELSEDVEGNSFNRSNQHVFHLPEVGNNTNVVELDNSTNKFNIIEQPSQSDYEKMFQDAKDTLDKHVDKKSNFENPNPERGPRQERNPKYLNRMRETYDENIKQAQIELRKIEKGKPREIGKYVYGLQGNVKLDDLEIYVDAAIAELNECELQCMKYDKGLESNTNCPVYGFENIEDFSPNGETIDLENFHRELRMKESERFFVKIGRGTGFTDDGFIDTSMKELFVKMPAAPENKIPAPENKIPAPEAGATASFDIPLPFCENCIQSFVSEKEKIDQKEYFELSKNCMKCDKRIGKKDGEKKNDDVEDHVRFFWARNCVVIRKQKESFCKPGDSGALVFGKDNRAWGLLFGTYDVGIKNSDYCLASPLSAVLKALEQKTGKKGLKLWCERDEETKEKKGNDEKKENEENVENDESEEKKENEEKKENEEKKENEEKKENEEKKTKKM